Protein AF-A0A8W7PJA3-F1 (afdb_monomer)

Radius of gyration: 27.74 Å; Cα contacts (8 Å, |Δi|>4): 490; chains: 1; bounding box: 83×72×60 Å

pLDDT: mean 85.88, std 15.38, range [30.97, 97.94]

Foldseek 3Di:
DFLVDADDDDDPDVVVVQQCQCQQCQNKNDRPVVCVVDPDRPPDIDRPDRHDHHDDDVSSVVVVVVVVVCQVVFQVLLVVLLVVCCVLCVPFQKAWDDDQPPPRPRDSNPWTKIFHHVLLVDWPVRLQVLCVVLVFHKDFDDDDPCVPCCCCVVVVRDCVVPVVSVNCRRGMIIGDGGPVQDPVNSVSSSCSNVVSSVVSVVPPPDDDDDDDDDDDPDDFAPAEDDPVVQLVVQQVVLVVLCVVCVVVVVVLLVVLVVQADDHQWDWAWWQWAPRDIDTATFGDQFYPPCCVVDDAAADPDPRGTPSSVVCLLLVVRLSRNSVVSNVPQAGQEAQATDHPVLLVLDDPVLSNLLNNDGHHSFFPLCLVCVCVNHVLNPDPHSVVCCNPPSSVVSSVRRNCCSRHPDPVVSVVRVVSVVVSSVVD

Structure (mmCIF, N/CA/C/O backbone):
data_AF-A0A8W7PJA3-F1
#
_entry.id   AF-A0A8W7PJA3-F1
#
loop_
_atom_site.group_PDB
_atom_site.id
_atom_site.type_symbol
_atom_site.label_atom_id
_atom_site.label_alt_id
_atom_site.label_comp_id
_atom_site.label_asym_id
_atom_site.label_entity_id
_atom_site.label_seq_id
_atom_site.pdbx_PDB_ins_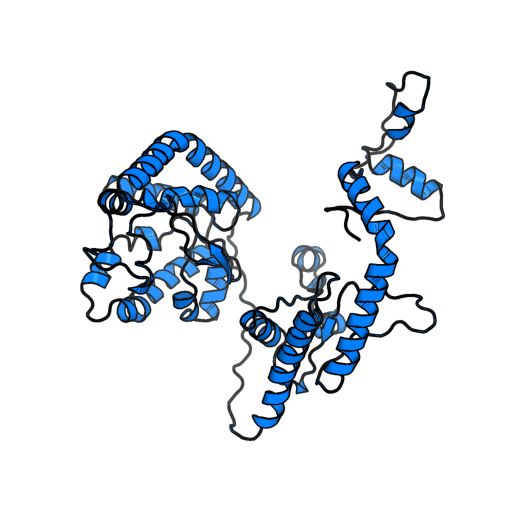code
_atom_site.Cartn_x
_atom_site.Cartn_y
_atom_site.Cartn_z
_atom_site.occupancy
_atom_site.B_iso_or_equiv
_atom_site.auth_seq_id
_atom_site.auth_comp_id
_atom_site.auth_asym_id
_atom_site.auth_atom_id
_atom_site.pdbx_PDB_model_num
ATOM 1 N N . MET A 1 1 ? 12.038 -17.265 -2.336 1.00 89.31 1 MET A N 1
ATOM 2 C CA . MET A 1 1 ? 13.278 -16.478 -2.156 1.00 89.31 1 MET A CA 1
ATOM 3 C C . MET A 1 1 ? 12.940 -15.014 -2.385 1.00 89.31 1 MET A C 1
ATOM 5 O O . MET A 1 1 ? 12.046 -14.753 -3.175 1.00 89.31 1 MET A O 1
ATOM 9 N N . THR A 1 2 ? 13.611 -14.086 -1.704 1.00 93.19 2 THR A N 1
ATOM 10 C CA . THR A 1 2 ? 13.501 -12.640 -1.962 1.00 93.19 2 THR A CA 1
ATOM 11 C C . THR A 1 2 ? 14.878 -11.985 -1.859 1.00 93.19 2 THR A C 1
ATOM 13 O O . THR A 1 2 ? 15.720 -12.448 -1.092 1.00 93.19 2 THR A O 1
ATOM 16 N N . THR A 1 3 ? 15.101 -10.920 -2.622 1.00 95.94 3 THR A N 1
ATOM 17 C CA . THR A 1 3 ? 16.294 -10.059 -2.573 1.00 95.94 3 THR A CA 1
ATOM 18 C C . THR A 1 3 ? 15.936 -8.625 -2.160 1.00 95.94 3 THR A C 1
ATOM 20 O O . THR A 1 3 ? 16.691 -7.698 -2.428 1.00 95.94 3 THR A O 1
ATOM 23 N N . GLY A 1 4 ? 14.764 -8.427 -1.538 1.00 94.12 4 GLY A N 1
ATOM 24 C CA . GLY A 1 4 ? 14.131 -7.112 -1.407 1.00 94.12 4 GLY A CA 1
ATOM 25 C C . GLY A 1 4 ? 13.410 -6.774 -2.707 1.00 94.12 4 GLY A C 1
ATOM 26 O O . GLY A 1 4 ? 12.209 -6.982 -2.803 1.00 94.12 4 GLY A O 1
ATOM 27 N N . GLU A 1 5 ? 14.181 -6.394 -3.723 1.00 93.94 5 GLU A N 1
ATOM 28 C CA . GLU A 1 5 ? 13.759 -6.263 -5.121 1.00 93.94 5 GLU A CA 1
ATOM 29 C C . GLU A 1 5 ? 14.768 -7.001 -6.011 1.00 93.94 5 GLU A C 1
ATOM 31 O O . GLU A 1 5 ? 15.960 -7.068 -5.687 1.00 93.94 5 GLU A O 1
ATOM 36 N N . GLY A 1 6 ? 14.326 -7.592 -7.122 1.00 93.94 6 GLY A N 1
ATOM 37 C CA . GLY A 1 6 ? 15.248 -8.228 -8.064 1.00 93.94 6 GLY A CA 1
ATOM 38 C C . GLY A 1 6 ? 14.649 -9.326 -8.933 1.00 93.94 6 GLY A C 1
ATOM 39 O O . GLY A 1 6 ? 13.507 -9.744 -8.777 1.00 93.94 6 GLY A O 1
ATOM 40 N N . GLY A 1 7 ? 15.472 -9.810 -9.859 1.00 93.69 7 GLY A N 1
ATOM 41 C CA . GLY A 1 7 ? 15.133 -10.876 -10.789 1.00 93.69 7 GLY A CA 1
ATOM 42 C C . GLY A 1 7 ? 16.379 -11.412 -11.483 1.00 93.69 7 GLY A C 1
ATOM 43 O O . GLY A 1 7 ? 17.477 -10.873 -11.330 1.00 93.69 7 GLY A O 1
ATOM 44 N N . MET A 1 8 ? 16.212 -12.492 -12.239 1.00 93.50 8 MET A N 1
ATOM 45 C CA . MET A 1 8 ? 17.296 -13.130 -12.977 1.00 93.50 8 MET A CA 1
ATOM 46 C C . MET A 1 8 ? 16.788 -13.597 -14.335 1.00 93.50 8 MET A C 1
ATOM 48 O O . MET A 1 8 ? 15.722 -14.200 -14.430 1.00 93.50 8 MET A O 1
ATOM 52 N N . VAL A 1 9 ? 17.583 -13.351 -15.374 1.00 94.62 9 VAL A N 1
ATOM 53 C CA . VAL A 1 9 ? 17.400 -13.972 -16.688 1.00 94.62 9 VAL A CA 1
ATOM 54 C C . VAL A 1 9 ? 18.313 -15.186 -16.758 1.00 94.62 9 VAL A C 1
ATOM 56 O O . VAL A 1 9 ? 19.510 -15.081 -16.487 1.00 94.62 9 VAL A O 1
ATOM 59 N N . VAL A 1 10 ? 17.748 -16.332 -17.128 1.00 94.75 10 VAL A N 1
ATOM 60 C CA . VAL A 1 10 ? 18.477 -17.590 -17.304 1.00 94.75 10 VAL A CA 1
ATOM 61 C C . VAL A 1 10 ? 18.290 -18.045 -18.742 1.00 94.75 10 VAL A C 1
ATOM 63 O O . VAL A 1 10 ? 17.175 -18.047 -19.254 1.00 94.75 10 VAL A O 1
ATOM 66 N N . SER A 1 11 ? 19.376 -18.413 -19.412 1.00 95.81 11 SER A N 1
ATOM 67 C CA . SER A 1 11 ? 19.337 -18.914 -20.785 1.00 95.81 11 SER A CA 1
ATOM 68 C C . SER A 1 11 ? 20.492 -19.877 -21.017 1.00 95.81 11 SER A C 1
ATOM 70 O O . SER A 1 11 ? 21.588 -19.678 -20.493 1.00 95.81 11 SER A O 1
ATOM 72 N N . LYS A 1 12 ? 20.247 -20.913 -21.826 1.00 96.62 12 LYS A N 1
ATOM 73 C CA . LYS A 1 12 ? 21.301 -21.806 -22.330 1.00 96.62 12 LYS A CA 1
ATOM 74 C C . LYS A 1 12 ? 22.117 -21.149 -23.453 1.00 96.62 12 LYS A C 1
ATOM 76 O O . LYS A 1 12 ? 23.238 -21.574 -23.712 1.00 96.62 12 LYS A O 1
ATOM 81 N N . ASN A 1 13 ? 21.573 -20.121 -24.110 1.00 97.50 13 ASN A N 1
ATOM 82 C CA . ASN A 1 13 ? 22.248 -19.394 -25.182 1.00 97.50 13 ASN A CA 1
ATOM 83 C C . ASN A 1 13 ? 23.159 -18.305 -24.588 1.00 97.50 13 ASN A C 1
ATOM 85 O O . ASN A 1 13 ? 22.687 -17.339 -23.981 1.00 97.50 13 ASN A O 1
ATOM 89 N N . LYS A 1 14 ? 24.472 -18.464 -24.787 1.00 95.94 14 LYS A N 1
ATOM 90 C CA . LYS A 1 14 ? 25.495 -17.549 -24.268 1.00 95.94 14 LYS A CA 1
ATOM 91 C C . LYS A 1 14 ? 25.418 -16.153 -24.888 1.00 95.94 14 LYS A C 1
ATOM 93 O O . LYS A 1 14 ? 25.680 -15.188 -24.174 1.00 95.94 14 LYS A O 1
ATOM 98 N N . ASP A 1 15 ? 24.995 -16.030 -26.142 1.00 95.56 15 ASP A N 1
ATOM 99 C CA . ASP A 1 15 ? 24.883 -14.744 -26.840 1.00 95.56 15 ASP A CA 1
ATOM 100 C C . ASP A 1 15 ? 23.746 -13.901 -26.258 1.00 95.56 15 ASP A C 1
ATOM 102 O O . ASP A 1 15 ? 23.903 -12.698 -26.048 1.00 95.56 15 ASP A O 1
ATOM 106 N N . ILE A 1 16 ? 22.629 -14.542 -25.885 1.00 96.12 16 ILE A N 1
ATOM 107 C CA . ILE A 1 16 ? 21.536 -13.877 -25.157 1.00 96.12 16 ILE A CA 1
ATOM 108 C C . ILE A 1 16 ? 22.047 -13.354 -23.812 1.00 96.12 16 ILE A C 1
ATOM 110 O O . ILE A 1 16 ? 21.806 -12.198 -23.470 1.00 96.12 16 ILE A O 1
ATOM 114 N N . ILE A 1 17 ? 22.790 -14.171 -23.058 1.00 95.25 17 ILE A N 1
ATOM 115 C CA . ILE A 1 17 ? 23.350 -13.748 -21.768 1.00 95.25 17 ILE A CA 1
ATOM 116 C C . ILE A 1 17 ? 24.347 -12.598 -21.947 1.00 95.25 17 ILE A C 1
ATOM 118 O O . ILE A 1 17 ? 24.277 -11.619 -21.202 1.00 95.25 17 ILE A O 1
ATOM 122 N N . ALA A 1 18 ? 25.237 -12.674 -22.938 1.00 92.50 18 ALA A N 1
ATOM 123 C CA . ALA A 1 18 ? 26.176 -11.603 -23.258 1.00 92.50 18 ALA A CA 1
ATOM 124 C C . ALA A 1 18 ? 25.437 -10.300 -23.603 1.00 92.50 18 ALA A C 1
ATOM 126 O O . ALA A 1 18 ? 25.745 -9.242 -23.048 1.00 92.50 18 ALA A O 1
ATOM 127 N N . ARG A 1 19 ? 24.380 -10.382 -24.422 1.00 94.19 19 ARG A N 1
ATOM 128 C CA . ARG A 1 19 ? 23.528 -9.233 -24.745 1.00 94.19 19 ARG A CA 1
ATOM 129 C C . ARG A 1 19 ? 22.837 -8.666 -23.505 1.00 94.19 19 ARG A C 1
ATOM 131 O O . ARG A 1 19 ? 22.852 -7.452 -23.320 1.00 94.19 19 ARG A O 1
ATOM 138 N N . CYS A 1 20 ? 22.280 -9.503 -22.629 1.00 94.81 20 CYS A N 1
ATOM 139 C CA . CYS A 1 20 ? 21.668 -9.056 -21.373 1.00 94.81 20 CYS A CA 1
ATOM 140 C C . CYS A 1 20 ? 22.671 -8.336 -20.457 1.00 94.81 20 CYS A C 1
ATOM 142 O O . CYS A 1 20 ? 22.311 -7.336 -19.835 1.00 94.81 20 CYS A O 1
ATOM 144 N N . LYS A 1 21 ? 23.927 -8.802 -20.383 1.00 92.25 21 LYS A N 1
ATOM 145 C CA . LYS A 1 21 ? 24.983 -8.148 -19.590 1.00 92.25 21 LYS A CA 1
ATOM 146 C C . LYS A 1 21 ? 25.296 -6.736 -20.087 1.00 92.25 21 LYS A C 1
ATOM 148 O O . LYS A 1 21 ? 25.418 -5.837 -19.262 1.00 92.25 21 LYS A O 1
ATOM 153 N N . ILE A 1 22 ? 25.352 -6.540 -21.404 1.00 93.06 22 ILE A N 1
ATOM 154 C CA . ILE A 1 22 ? 25.531 -5.220 -22.030 1.00 93.06 22 ILE A CA 1
ATOM 155 C C . ILE A 1 22 ? 24.297 -4.341 -21.760 1.00 93.06 22 ILE A C 1
ATOM 157 O O . ILE A 1 22 ? 24.400 -3.228 -21.242 1.00 93.06 22 ILE A O 1
ATOM 161 N N . MET A 1 23 ? 23.098 -4.858 -22.048 1.00 95.69 23 MET A N 1
ATOM 162 C CA . MET A 1 23 ? 21.851 -4.090 -21.962 1.00 95.69 23 MET A CA 1
ATOM 163 C C . MET A 1 23 ? 21.447 -3.715 -20.533 1.00 95.69 23 MET A C 1
ATOM 165 O O . MET A 1 23 ? 20.749 -2.721 -20.368 1.00 95.69 23 MET A O 1
ATOM 169 N N . ARG A 1 24 ? 21.862 -4.448 -19.489 1.00 94.75 24 ARG A N 1
ATOM 170 C CA . ARG A 1 24 ? 21.503 -4.094 -18.097 1.00 94.75 24 ARG A CA 1
ATOM 171 C C . ARG A 1 24 ? 22.263 -2.885 -17.549 1.00 94.75 24 ARG A C 1
ATOM 173 O O . ARG A 1 24 ? 21.899 -2.405 -16.474 1.00 94.75 24 ARG A O 1
ATOM 180 N N . LEU A 1 25 ? 23.352 -2.468 -18.201 1.00 93.25 25 LEU A N 1
ATOM 181 C CA . LEU A 1 25 ? 24.241 -1.418 -17.704 1.00 93.25 25 LEU A CA 1
ATOM 182 C C . LEU A 1 25 ? 24.633 -0.441 -18.819 1.00 93.25 25 LEU A C 1
ATOM 184 O O . LEU A 1 25 ? 25.765 -0.416 -19.290 1.00 93.25 25 LEU A O 1
ATOM 188 N N . HIS A 1 26 ? 23.660 0.364 -19.239 1.00 94.50 26 HIS A N 1
ATOM 189 C CA . HIS A 1 26 ? 23.766 1.455 -20.210 1.00 94.50 26 HIS A CA 1
ATOM 190 C C . HIS A 1 26 ? 24.291 1.057 -21.597 1.00 94.50 26 HIS A C 1
ATOM 192 O O . HIS A 1 26 ? 24.560 1.929 -22.411 1.00 94.50 26 HIS A O 1
ATOM 198 N N . GLY A 1 27 ? 24.411 -0.240 -21.896 1.00 93.94 27 GLY A N 1
ATOM 199 C CA . GLY A 1 27 ? 24.919 -0.719 -23.180 1.00 93.94 27 GLY A CA 1
ATOM 200 C C . GLY A 1 27 ? 26.439 -0.672 -23.289 1.00 93.94 27 GLY A C 1
ATOM 201 O O . GLY A 1 27 ? 26.975 -0.671 -24.395 1.00 93.94 27 GLY A O 1
ATOM 202 N N . ILE A 1 28 ? 27.129 -0.624 -22.150 1.00 91.44 28 ILE A N 1
ATOM 203 C CA . ILE A 1 28 ? 28.586 -0.582 -22.082 1.00 91.44 28 ILE A CA 1
ATOM 204 C C . ILE A 1 28 ? 29.166 -1.930 -22.542 1.00 91.44 28 ILE A C 1
ATOM 206 O O . ILE A 1 28 ? 28.725 -2.988 -22.093 1.00 91.44 28 ILE A O 1
ATOM 210 N N . SER A 1 29 ? 30.159 -1.892 -23.436 1.00 82.31 29 SER A N 1
ATOM 211 C CA . SER A 1 29 ? 30.754 -3.069 -24.091 1.00 82.31 29 SER A CA 1
ATOM 212 C C . SER A 1 29 ? 31.529 -4.001 -23.153 1.00 82.31 29 SER A C 1
ATOM 214 O O . SER A 1 29 ? 31.738 -5.167 -23.480 1.00 82.31 29 SER A O 1
ATOM 216 N N . ARG A 1 30 ? 31.938 -3.509 -21.978 1.00 76.44 30 ARG A N 1
ATOM 217 C CA . ARG A 1 30 ? 32.680 -4.258 -20.952 1.00 76.44 30 ARG A CA 1
ATOM 218 C C . ARG A 1 30 ? 31.831 -4.474 -19.708 1.00 76.44 30 ARG A C 1
ATOM 220 O O . ARG A 1 30 ? 31.188 -3.536 -19.233 1.00 76.44 30 ARG A O 1
ATOM 227 N N . ASP A 1 31 ? 31.869 -5.684 -19.147 1.00 73.50 31 ASP A N 1
ATOM 228 C CA . ASP A 1 31 ? 31.205 -5.943 -17.871 1.00 73.50 31 ASP A CA 1
ATOM 229 C C . ASP A 1 31 ? 31.929 -5.166 -16.758 1.00 73.50 31 ASP A C 1
ATOM 231 O O . ASP A 1 31 ? 33.158 -5.069 -16.725 1.00 73.50 31 ASP A O 1
ATOM 235 N N . ALA A 1 32 ? 31.162 -4.571 -15.845 1.00 69.31 32 ALA A N 1
ATOM 236 C CA . ALA A 1 32 ? 31.723 -3.831 -14.721 1.00 69.31 32 ALA A CA 1
ATOM 237 C C . ALA A 1 32 ? 32.570 -4.729 -13.809 1.00 69.31 32 ALA A C 1
ATOM 239 O O . ALA A 1 32 ? 33.515 -4.238 -13.195 1.00 69.31 32 ALA A O 1
ATOM 240 N N . PHE A 1 33 ? 32.264 -6.029 -13.747 1.00 68.00 33 PHE A N 1
ATOM 241 C CA . PHE A 1 33 ? 33.019 -6.983 -12.944 1.00 68.00 33 PHE A CA 1
ATOM 242 C C . PHE A 1 33 ? 34.458 -7.147 -13.445 1.00 68.00 33 PHE A C 1
ATOM 244 O O . PHE A 1 33 ? 35.380 -7.208 -12.635 1.00 68.00 33 PHE A O 1
ATOM 251 N N . ASP A 1 34 ? 34.676 -7.108 -14.763 1.00 72.56 34 ASP A N 1
ATOM 252 C CA . ASP A 1 34 ? 36.000 -7.292 -15.373 1.00 72.56 34 ASP A CA 1
ATOM 253 C C . ASP A 1 34 ? 37.003 -6.209 -14.932 1.00 72.56 34 ASP A C 1
ATOM 255 O O . ASP A 1 34 ? 38.214 -6.441 -14.916 1.00 72.56 34 ASP A O 1
ATOM 259 N N . ARG A 1 35 ? 36.510 -5.040 -14.491 1.00 67.75 35 ARG A N 1
ATOM 260 C CA . ARG A 1 35 ? 37.334 -3.948 -13.942 1.00 67.75 35 ARG A CA 1
ATOM 261 C C . ARG A 1 35 ? 38.043 -4.323 -12.642 1.00 67.75 35 ARG A C 1
ATOM 263 O O . ARG A 1 35 ? 39.088 -3.752 -12.354 1.00 67.75 35 ARG A O 1
ATOM 270 N N . TYR A 1 36 ? 37.487 -5.259 -11.873 1.00 65.69 36 TYR A N 1
ATOM 271 C CA . TYR A 1 36 ? 38.050 -5.711 -10.599 1.00 65.69 36 TYR A CA 1
ATOM 272 C C . TYR A 1 36 ? 38.995 -6.911 -10.750 1.00 65.69 36 TYR A C 1
ATOM 274 O O . TYR A 1 36 ? 39.652 -7.290 -9.785 1.00 65.69 36 TYR A O 1
ATOM 282 N N . VAL A 1 37 ? 39.072 -7.506 -11.947 1.00 69.00 37 VAL A N 1
ATOM 283 C CA . VAL A 1 37 ? 39.874 -8.716 -12.216 1.00 69.00 37 VAL A CA 1
ATOM 284 C C . VAL A 1 37 ? 40.996 -8.469 -13.236 1.00 69.00 37 VAL A C 1
ATOM 286 O O . VAL A 1 37 ? 41.992 -9.191 -13.245 1.00 69.00 37 VAL A O 1
ATOM 289 N N . SER A 1 38 ? 40.864 -7.450 -14.092 1.00 68.19 38 SER A N 1
ATOM 290 C CA . SER A 1 38 ? 41.857 -7.094 -15.113 1.00 68.19 38 SER A CA 1
ATOM 291 C C . SER A 1 38 ? 43.068 -6.354 -14.531 1.00 68.19 38 SER A C 1
ATOM 293 O O . SER A 1 38 ? 42.923 -5.392 -13.781 1.00 68.19 38 SER A O 1
ATOM 295 N N . LYS A 1 39 ? 44.277 -6.746 -14.959 1.00 64.81 39 LYS A N 1
ATOM 296 C CA . LYS A 1 39 ? 45.546 -6.059 -14.633 1.00 64.81 39 LYS A CA 1
ATOM 297 C C . LYS A 1 39 ? 45.800 -4.802 -15.478 1.00 64.81 39 LYS A C 1
ATOM 299 O O . LYS A 1 39 ? 46.713 -4.039 -15.180 1.00 64.81 39 LYS A O 1
ATOM 304 N N . THR A 1 40 ? 45.026 -4.591 -16.542 1.00 59.84 40 THR A N 1
ATOM 305 C CA . THR A 1 40 ? 45.160 -3.444 -17.453 1.00 59.84 40 THR A CA 1
ATOM 306 C C . THR A 1 40 ? 44.147 -2.356 -17.071 1.00 59.84 40 THR A C 1
ATOM 308 O O . THR A 1 40 ? 42.983 -2.706 -16.847 1.00 59.84 40 THR A O 1
ATOM 311 N N . PRO A 1 41 ? 44.528 -1.059 -17.019 1.00 58.97 41 PRO A N 1
ATOM 312 C CA . PRO A 1 41 ? 43.629 0.029 -16.632 1.00 58.97 41 PRO A CA 1
ATOM 313 C C . PRO A 1 41 ? 42.336 0.041 -17.460 1.00 58.97 41 PRO A C 1
ATOM 315 O O . PRO A 1 41 ? 42.345 0.285 -18.665 1.00 58.97 41 PRO A O 1
ATOM 318 N N . ALA A 1 42 ? 41.207 -0.224 -16.804 1.00 64.56 42 ALA A N 1
ATOM 319 C CA . ALA A 1 42 ? 39.915 -0.470 -17.448 1.00 64.56 42 ALA A CA 1
ATOM 320 C C . ALA A 1 42 ? 39.047 0.796 -17.586 1.00 64.56 42 ALA A C 1
ATOM 322 O O . ALA A 1 42 ? 37.822 0.731 -17.466 1.00 64.56 42 ALA A O 1
ATOM 323 N N . TRP A 1 43 ? 39.674 1.959 -17.795 1.00 74.75 43 TRP A N 1
ATOM 324 C CA . TRP A 1 43 ? 38.953 3.231 -17.920 1.00 74.75 43 TRP A CA 1
ATOM 325 C C . TRP A 1 43 ? 38.227 3.355 -19.265 1.00 74.75 43 TRP A C 1
ATOM 327 O O . TRP A 1 43 ? 37.136 3.918 -19.314 1.00 74.75 43 TRP A O 1
ATOM 337 N N . TYR A 1 44 ? 38.798 2.801 -20.340 1.00 80.69 44 TYR A N 1
ATOM 338 C CA . TYR A 1 44 ? 38.200 2.854 -21.672 1.00 80.69 44 TYR A CA 1
ATOM 339 C C . TYR A 1 44 ? 37.071 1.829 -21.820 1.00 80.69 44 TYR A C 1
ATOM 341 O O . TYR A 1 44 ? 37.246 0.632 -21.543 1.00 80.69 44 TYR A O 1
ATOM 349 N N . TYR A 1 45 ? 35.923 2.313 -22.284 1.00 85.38 45 TYR A N 1
ATOM 350 C CA . TYR A 1 45 ? 34.759 1.525 -22.661 1.00 85.38 45 TYR A CA 1
ATOM 351 C C . TYR A 1 45 ? 33.983 2.240 -23.769 1.00 85.38 45 TYR A C 1
ATOM 353 O O . TYR A 1 45 ? 34.080 3.456 -23.920 1.00 85.38 45 TYR A O 1
ATOM 361 N N . GLU A 1 46 ? 33.167 1.484 -24.496 1.00 88.81 46 GLU A N 1
ATOM 362 C CA . GLU A 1 46 ? 32.270 2.014 -25.522 1.00 88.81 46 GLU A CA 1
ATOM 363 C C . GLU A 1 46 ? 30.821 1.720 -25.141 1.00 88.81 46 GLU A C 1
ATOM 365 O O . GLU A 1 46 ? 30.534 0.721 -24.477 1.00 88.81 46 GLU A O 1
ATOM 370 N N . VAL A 1 47 ? 29.899 2.578 -25.571 1.00 92.38 47 VAL A N 1
ATOM 371 C CA . VAL A 1 47 ? 28.460 2.308 -25.503 1.00 92.38 47 VAL A CA 1
ATOM 372 C C . VAL A 1 47 ? 28.034 1.768 -26.862 1.00 92.38 47 VAL A C 1
ATOM 374 O O . VAL A 1 47 ? 27.917 2.517 -27.825 1.00 92.38 47 VAL A O 1
ATOM 377 N N . VAL A 1 48 ? 27.829 0.454 -26.947 1.00 94.25 48 VAL A N 1
ATOM 378 C CA . VAL A 1 48 ? 27.559 -0.258 -28.213 1.00 94.25 48 VAL A CA 1
ATOM 379 C C . VAL A 1 48 ? 26.066 -0.472 -28.473 1.00 94.25 48 VAL A C 1
ATOM 381 O O . VAL A 1 48 ? 25.671 -1.042 -29.488 1.00 94.25 48 VAL A O 1
ATOM 384 N N . ALA A 1 49 ? 25.215 -0.060 -27.532 1.00 95.06 49 ALA A N 1
ATOM 385 C CA . ALA A 1 49 ? 23.764 -0.121 -27.643 1.00 95.06 49 ALA A CA 1
ATOM 386 C C . ALA A 1 49 ? 23.099 0.882 -26.685 1.00 95.06 49 ALA A C 1
ATOM 388 O O . ALA A 1 49 ? 23.692 1.217 -25.661 1.00 95.06 49 ALA A O 1
ATOM 389 N N . PRO A 1 50 ? 21.850 1.309 -26.937 1.00 95.81 50 PRO A N 1
ATOM 390 C CA . PRO A 1 50 ? 21.068 2.083 -25.974 1.00 95.81 50 PRO A CA 1
ATOM 391 C C . PRO A 1 50 ? 20.571 1.168 -24.840 1.00 95.81 50 PRO A C 1
ATOM 393 O O . PRO A 1 50 ? 19.428 0.713 -24.838 1.00 95.81 50 PRO A O 1
ATOM 396 N N . GLY A 1 51 ? 21.459 0.816 -23.909 1.00 94.38 51 GLY A N 1
ATOM 397 C CA . GLY A 1 51 ? 21.115 -0.044 -22.777 1.00 94.38 51 GLY A CA 1
ATOM 398 C C . GLY A 1 51 ? 20.410 0.693 -21.636 1.00 94.38 51 GLY A C 1
ATOM 399 O O . GLY A 1 51 ? 20.284 1.914 -21.614 1.00 94.38 51 GLY A O 1
ATOM 400 N N . PHE A 1 52 ? 19.987 -0.076 -20.642 1.00 96.00 52 PHE A N 1
ATOM 401 C CA . PHE A 1 52 ? 19.192 0.355 -19.496 1.00 96.00 52 PHE A CA 1
ATOM 402 C C . PHE A 1 52 ? 19.986 0.305 -18.185 1.00 96.00 52 PHE A C 1
ATOM 404 O O . PHE A 1 52 ? 21.165 -0.036 -18.169 1.00 96.00 52 PHE A O 1
ATOM 411 N N . LYS A 1 53 ? 19.332 0.600 -17.057 1.00 95.31 53 LYS A N 1
ATOM 412 C CA . LYS A 1 53 ? 19.924 0.530 -15.716 1.00 95.31 53 LYS A CA 1
ATOM 413 C C . LYS A 1 53 ? 19.202 -0.499 -14.843 1.00 95.31 53 LYS A C 1
ATOM 415 O O . LYS A 1 53 ? 18.320 -0.148 -14.071 1.00 95.31 53 LYS A O 1
ATOM 420 N N . TYR A 1 54 ? 19.590 -1.768 -14.976 1.00 94.94 54 TYR A N 1
ATOM 421 C CA . TYR A 1 54 ? 18.941 -2.926 -14.334 1.00 94.94 54 TYR A CA 1
ATOM 422 C C . TYR A 1 54 ? 19.914 -3.837 -13.566 1.00 94.94 54 TYR A C 1
ATOM 424 O O . TYR A 1 54 ? 19.589 -4.984 -13.262 1.00 94.94 54 TYR A O 1
ATOM 432 N N . ASN A 1 55 ? 21.141 -3.389 -13.291 1.00 92.62 55 ASN A N 1
ATOM 433 C CA . ASN A 1 55 ? 22.085 -4.201 -12.527 1.00 92.62 55 ASN A CA 1
ATOM 434 C C . ASN A 1 55 ? 21.616 -4.383 -11.071 1.00 92.62 55 ASN A C 1
ATOM 436 O O . ASN A 1 55 ? 21.159 -3.438 -10.431 1.00 92.62 55 ASN A O 1
ATOM 440 N N . MET A 1 56 ? 21.783 -5.596 -10.544 1.00 93.75 56 MET A N 1
ATOM 441 C CA . MET A 1 56 ? 21.509 -5.911 -9.143 1.00 93.75 56 MET A CA 1
ATOM 442 C C . MET A 1 56 ? 22.645 -5.372 -8.256 1.00 93.75 56 MET A C 1
ATOM 444 O O . MET A 1 56 ? 23.808 -5.576 -8.609 1.00 93.75 56 MET A O 1
ATOM 448 N N . PRO A 1 57 ? 22.350 -4.687 -7.137 1.00 93.31 57 PRO A N 1
ATOM 449 C CA . PRO A 1 57 ? 23.367 -4.306 -6.163 1.00 93.31 57 PRO A CA 1
ATOM 450 C C . PRO A 1 57 ? 23.794 -5.505 -5.304 1.00 93.31 57 PRO A C 1
ATOM 452 O O . PRO A 1 57 ? 22.987 -6.388 -5.004 1.00 93.31 57 PRO A O 1
ATOM 455 N N . ASP A 1 58 ? 25.041 -5.492 -4.831 1.00 93.31 58 ASP A N 1
ATOM 456 C CA . ASP A 1 58 ? 25.606 -6.570 -4.005 1.00 93.31 58 ASP A CA 1
ATOM 457 C C . ASP A 1 58 ? 24.835 -6.800 -2.701 1.00 93.31 58 ASP A C 1
ATOM 459 O O . ASP A 1 58 ? 24.749 -7.927 -2.225 1.00 93.31 58 ASP A O 1
ATOM 463 N N . THR A 1 59 ? 24.200 -5.768 -2.145 1.00 96.00 59 THR A N 1
ATOM 464 C CA . THR A 1 59 ? 23.341 -5.897 -0.958 1.00 96.00 59 THR A CA 1
ATOM 465 C C . THR A 1 59 ? 22.121 -6.789 -1.219 1.00 96.00 59 THR A C 1
ATOM 467 O O . THR A 1 59 ? 21.803 -7.658 -0.404 1.00 96.00 59 THR A O 1
ATOM 470 N N . ALA A 1 60 ? 21.473 -6.640 -2.378 1.00 96.19 60 ALA A N 1
ATOM 471 C CA . ALA A 1 60 ? 20.364 -7.496 -2.800 1.00 96.19 60 ALA A CA 1
ATOM 472 C C . ALA A 1 60 ? 20.853 -8.919 -3.121 1.00 96.19 60 ALA A C 1
ATOM 474 O O . ALA A 1 60 ? 20.223 -9.905 -2.723 1.00 96.19 60 ALA A O 1
ATOM 475 N N . ALA A 1 61 ? 22.016 -9.039 -3.773 1.00 95.25 61 ALA A N 1
ATOM 476 C CA . ALA A 1 61 ? 22.642 -10.330 -4.054 1.00 95.25 61 ALA A CA 1
ATOM 477 C C . ALA A 1 61 ? 23.010 -11.087 -2.763 1.00 95.25 61 ALA A C 1
ATOM 479 O O . ALA A 1 61 ? 22.747 -12.287 -2.660 1.00 95.25 61 ALA A O 1
ATOM 480 N N . ALA A 1 62 ? 23.531 -10.389 -1.748 1.00 96.12 62 ALA A N 1
ATOM 481 C CA . ALA A 1 62 ? 23.869 -10.947 -0.440 1.00 96.12 62 ALA A CA 1
ATOM 482 C C . ALA A 1 62 ? 22.639 -11.552 0.257 1.00 96.12 62 ALA A C 1
ATOM 484 O O . ALA A 1 62 ? 22.691 -12.675 0.761 1.00 96.12 62 ALA A O 1
ATOM 485 N N . MET A 1 63 ? 21.488 -10.872 0.220 1.00 96.50 63 MET A N 1
ATOM 486 C CA . MET A 1 63 ? 20.229 -11.463 0.691 1.00 96.50 63 MET A CA 1
ATOM 487 C C . MET A 1 63 ? 19.866 -12.724 -0.107 1.00 96.50 63 MET A C 1
ATOM 489 O O . MET A 1 63 ? 19.511 -13.754 0.478 1.00 96.50 63 MET A O 1
ATOM 493 N N . GLY A 1 64 ? 19.994 -12.656 -1.434 1.00 96.06 64 GLY A N 1
ATOM 494 C CA . GLY A 1 64 ? 19.683 -13.743 -2.358 1.00 96.06 64 GLY A CA 1
ATOM 495 C C . GLY A 1 64 ? 20.462 -15.022 -2.073 1.00 96.06 64 GLY A C 1
ATOM 496 O O . GLY A 1 64 ? 19.850 -16.078 -1.925 1.00 96.06 64 GLY A O 1
ATOM 497 N N . ILE A 1 65 ? 21.785 -14.946 -1.906 1.00 96.31 65 ILE A N 1
ATOM 498 C CA . ILE A 1 65 ? 22.620 -16.136 -1.658 1.00 96.31 65 ILE A CA 1
ATOM 499 C C . ILE A 1 65 ? 22.258 -16.845 -0.345 1.00 96.31 65 ILE A C 1
ATOM 501 O O . ILE A 1 65 ? 22.300 -18.074 -0.271 1.00 96.31 65 ILE A O 1
ATOM 505 N N . HIS A 1 66 ? 21.846 -16.107 0.691 1.00 95.50 66 HIS A N 1
ATOM 506 C CA . HIS A 1 66 ? 21.405 -16.698 1.957 1.00 95.50 66 HIS A CA 1
ATOM 507 C C . HIS A 1 66 ? 19.990 -17.276 1.877 1.00 95.50 66 HIS A C 1
ATOM 509 O O . HIS A 1 66 ? 19.684 -18.255 2.558 1.00 95.50 66 HIS A O 1
ATOM 515 N N . GLN A 1 67 ? 19.127 -16.690 1.050 1.00 94.88 67 GLN A N 1
ATOM 516 C CA . GLN A 1 67 ? 17.788 -17.209 0.782 1.00 94.88 67 GLN A CA 1
ATOM 517 C C . GLN A 1 67 ? 17.828 -18.455 -0.106 1.00 94.88 67 GLN A C 1
ATOM 519 O O . GLN A 1 67 ? 17.061 -19.387 0.126 1.00 94.88 67 GLN A O 1
ATOM 524 N N . LEU A 1 68 ? 18.746 -18.506 -1.075 1.00 95.31 68 LEU A N 1
ATOM 525 C CA . LEU A 1 68 ? 18.922 -19.637 -1.983 1.00 95.31 68 LEU A CA 1
ATOM 526 C C . LEU A 1 68 ? 19.274 -20.919 -1.219 1.00 95.31 68 LEU A C 1
ATOM 528 O O . LEU A 1 68 ? 18.692 -21.966 -1.479 1.00 95.31 68 LEU A O 1
ATOM 532 N N . LYS A 1 69 ? 20.115 -20.817 -0.181 1.00 96.25 69 LYS A N 1
ATOM 533 C CA . LYS A 1 69 ? 20.435 -21.934 0.731 1.00 96.25 69 LYS A CA 1
ATOM 534 C C . LYS A 1 69 ? 19.207 -22.527 1.440 1.00 96.25 69 LYS A C 1
ATOM 536 O O . LYS A 1 69 ? 19.257 -23.663 1.892 1.00 96.25 69 LYS A O 1
ATOM 541 N N . LYS A 1 70 ? 18.111 -21.769 1.557 1.00 95.00 70 LYS A N 1
ATOM 542 C CA . LYS A 1 70 ? 16.876 -22.162 2.261 1.00 95.00 70 LYS A CA 1
ATOM 543 C C . LYS A 1 70 ? 15.757 -22.588 1.307 1.00 95.00 70 LYS A C 1
ATOM 545 O O . LYS A 1 70 ? 14.662 -22.903 1.768 1.00 95.00 70 LYS A O 1
ATOM 550 N N . ILE A 1 71 ? 15.992 -22.570 -0.010 1.00 94.56 71 ILE A N 1
ATOM 551 C CA . ILE A 1 71 ? 14.923 -22.698 -1.009 1.00 94.56 71 ILE A CA 1
ATOM 552 C C . ILE A 1 71 ? 14.205 -24.049 -0.936 1.00 94.56 71 ILE A C 1
ATOM 554 O O . ILE A 1 71 ? 12.979 -24.069 -0.984 1.00 94.56 71 ILE A O 1
ATOM 558 N N . ALA A 1 72 ? 14.946 -25.141 -0.723 1.00 94.19 72 ALA A N 1
ATOM 559 C CA . ALA A 1 72 ? 14.382 -26.483 -0.590 1.00 94.19 72 ALA A CA 1
ATOM 560 C C . ALA A 1 72 ? 13.470 -26.590 0.643 1.00 94.19 72 ALA A C 1
ATOM 562 O O . ALA A 1 72 ? 12.316 -26.986 0.526 1.00 94.19 72 ALA A O 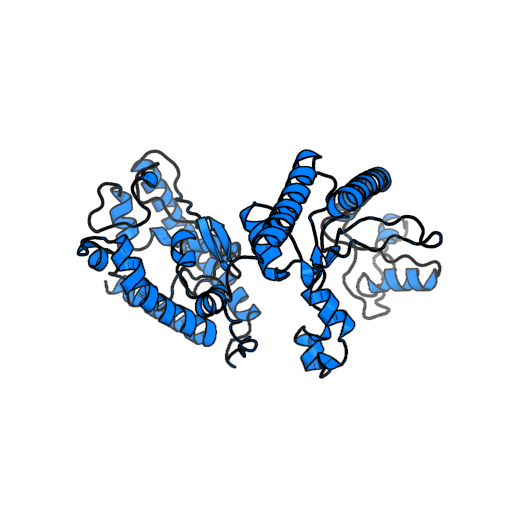1
ATOM 563 N N . ALA A 1 73 ? 13.939 -26.128 1.808 1.00 95.19 73 ALA A N 1
ATOM 564 C CA . ALA A 1 73 ? 13.141 -26.121 3.035 1.00 95.19 73 ALA A CA 1
ATOM 565 C C . ALA A 1 73 ? 11.885 -25.236 2.912 1.00 95.19 73 ALA A C 1
ATOM 567 O O . ALA A 1 73 ? 10.814 -25.578 3.414 1.00 95.19 73 ALA A O 1
ATOM 568 N N . PHE A 1 74 ? 11.991 -24.093 2.227 1.00 95.69 74 PHE A N 1
ATOM 569 C CA . PHE A 1 74 ? 10.843 -23.225 1.967 1.00 95.69 74 PHE A CA 1
ATOM 570 C C . PHE A 1 74 ? 9.821 -23.857 1.032 1.00 95.69 74 PHE A C 1
ATOM 572 O O . PHE A 1 74 ? 8.625 -23.716 1.288 1.00 95.69 74 PHE A O 1
ATOM 579 N N . GLN A 1 75 ? 10.271 -24.520 -0.032 1.00 95.19 75 GLN A N 1
ATOM 580 C CA . GLN A 1 75 ? 9.384 -25.228 -0.946 1.00 95.19 75 GLN A CA 1
ATOM 581 C C . GLN A 1 75 ? 8.677 -26.370 -0.201 1.00 95.19 75 GLN A C 1
ATOM 583 O O . GLN A 1 75 ? 7.449 -26.407 -0.219 1.00 95.19 75 GLN A O 1
ATOM 588 N N . GLN A 1 76 ? 9.412 -27.195 0.553 1.00 95.06 76 GLN A N 1
ATOM 589 C CA . GLN A 1 76 ? 8.842 -28.325 1.291 1.00 95.06 76 GLN A CA 1
ATOM 590 C C . GLN A 1 76 ? 7.782 -27.864 2.298 1.00 95.06 76 GLN A C 1
ATOM 592 O O . GLN A 1 76 ? 6.686 -28.418 2.358 1.00 95.06 76 GLN A O 1
ATOM 597 N N . LYS A 1 77 ? 8.066 -26.799 3.062 1.00 95.50 77 LYS A N 1
ATOM 598 C CA . LYS A 1 77 ? 7.084 -26.233 3.996 1.00 95.50 77 LYS A CA 1
ATOM 599 C C . LYS A 1 77 ? 5.821 -25.754 3.273 1.00 95.50 77 LYS A C 1
ATOM 601 O O . LYS A 1 77 ? 4.719 -26.006 3.748 1.00 95.50 77 LYS A O 1
ATOM 606 N N . ARG A 1 78 ? 5.962 -25.068 2.134 1.00 96.44 78 ARG A N 1
ATOM 607 C CA . ARG A 1 78 ? 4.811 -24.579 1.355 1.00 96.44 78 ARG A CA 1
ATOM 608 C C . ARG A 1 78 ? 3.988 -25.719 0.769 1.00 96.44 78 ARG A C 1
ATOM 610 O O . ARG A 1 78 ? 2.770 -25.616 0.756 1.00 96.44 78 ARG A O 1
ATOM 617 N N . GLU A 1 79 ? 4.635 -26.793 0.336 1.00 94.94 79 GLU A N 1
ATOM 618 C CA . GLU A 1 79 ? 3.972 -27.995 -0.165 1.00 94.94 79 GLU A CA 1
ATOM 619 C C . GLU A 1 79 ? 3.155 -28.701 0.924 1.00 94.94 79 GLU A C 1
ATOM 621 O O . GLU A 1 79 ? 1.991 -29.024 0.694 1.00 94.94 79 GLU A O 1
ATOM 626 N N . LEU A 1 80 ? 3.705 -28.846 2.135 1.00 95.62 80 LEU A N 1
ATOM 627 C CA . LEU A 1 80 ? 2.970 -29.384 3.287 1.00 95.62 80 LEU A CA 1
ATOM 628 C C . LEU A 1 80 ? 1.759 -28.515 3.650 1.00 95.62 80 LEU A C 1
ATOM 630 O O . LEU A 1 80 ? 0.660 -29.027 3.869 1.00 95.62 80 LEU A O 1
ATOM 634 N N . MET A 1 81 ? 1.941 -27.193 3.669 1.00 96.81 81 MET A N 1
ATOM 635 C CA . MET A 1 81 ? 0.847 -26.255 3.917 1.00 96.81 81 MET A CA 1
ATOM 636 C C . MET A 1 81 ? -0.227 -26.340 2.824 1.00 96.81 81 MET A C 1
ATOM 638 O O . MET A 1 81 ? -1.411 -26.403 3.146 1.00 96.81 81 MET A O 1
ATOM 642 N N . ALA A 1 82 ? 0.159 -26.380 1.548 1.00 96.19 82 ALA A N 1
ATOM 643 C CA . ALA A 1 82 ? -0.775 -26.517 0.434 1.00 96.19 82 ALA A CA 1
ATOM 644 C C . ALA A 1 82 ? -1.562 -27.833 0.513 1.00 96.19 82 ALA A C 1
ATOM 646 O O . ALA A 1 82 ? -2.781 -27.821 0.400 1.00 96.19 82 ALA A O 1
ATOM 647 N N . ALA A 1 83 ? -0.894 -28.951 0.814 1.00 95.31 83 ALA A N 1
ATOM 648 C CA . ALA A 1 83 ? -1.553 -30.241 1.005 1.00 95.31 83 ALA A CA 1
ATOM 649 C C . ALA A 1 83 ? -2.564 -30.226 2.163 1.00 95.31 83 ALA A C 1
ATOM 651 O O . ALA A 1 83 ? -3.625 -30.842 2.067 1.00 95.31 83 ALA A O 1
ATOM 652 N N . ARG A 1 84 ? -2.263 -29.499 3.246 1.00 96.50 84 ARG A N 1
ATOM 653 C CA . ARG A 1 84 ? -3.210 -29.303 4.347 1.00 96.50 84 ARG A CA 1
ATOM 654 C C . ARG A 1 84 ? -4.415 -28.475 3.914 1.00 96.50 84 ARG A C 1
ATOM 656 O O . ARG A 1 84 ? -5.531 -28.863 4.228 1.00 96.50 84 ARG A O 1
ATOM 663 N N . PHE A 1 85 ? -4.219 -27.374 3.191 1.00 96.50 85 PHE A N 1
ATOM 664 C CA . PHE A 1 85 ? -5.352 -26.619 2.656 1.00 96.50 85 PHE A CA 1
ATOM 665 C C . PHE A 1 85 ? -6.212 -27.470 1.723 1.00 96.50 85 PHE A C 1
ATOM 667 O O . PHE A 1 85 ? -7.430 -27.425 1.846 1.00 96.50 85 PHE A O 1
ATOM 674 N N . ASP A 1 86 ? -5.606 -28.279 0.854 1.00 94.94 86 ASP A N 1
ATOM 675 C CA . ASP A 1 86 ? -6.367 -29.120 -0.068 1.00 94.94 86 ASP A CA 1
ATOM 676 C C . ASP A 1 86 ? -7.270 -30.094 0.680 1.00 94.94 86 ASP A C 1
ATOM 678 O O . ASP A 1 86 ? -8.451 -30.200 0.370 1.00 94.94 86 ASP A O 1
ATOM 682 N N . ARG A 1 87 ? -6.736 -30.759 1.710 1.00 95.31 87 ARG A N 1
ATOM 683 C CA . ARG A 1 87 ? -7.511 -31.699 2.525 1.00 95.31 87 ARG A CA 1
ATOM 684 C C . ARG A 1 87 ? -8.640 -31.011 3.292 1.00 95.31 87 ARG A C 1
ATOM 686 O O . ARG A 1 87 ? -9.750 -31.521 3.328 1.00 95.31 87 ARG A O 1
ATOM 693 N N . GLU A 1 88 ? -8.354 -29.883 3.931 1.00 95.38 88 GLU A N 1
ATOM 694 C CA . GLU A 1 88 ? -9.284 -29.246 4.876 1.00 95.38 88 GLU A CA 1
ATOM 695 C C . GLU A 1 88 ? -10.337 -28.367 4.180 1.00 95.38 88 GLU A C 1
ATOM 697 O O . GLU A 1 88 ? -11.364 -28.039 4.774 1.00 95.38 88 GLU A O 1
ATOM 702 N N . LEU A 1 89 ? -10.091 -27.970 2.928 1.00 94.38 89 LEU A N 1
ATOM 703 C CA . LEU A 1 89 ? -11.008 -27.163 2.119 1.00 94.38 89 LEU A CA 1
ATOM 704 C C . LEU A 1 89 ? -11.727 -27.980 1.028 1.00 94.38 89 LEU A C 1
ATOM 706 O O . LEU A 1 89 ? -12.538 -27.403 0.307 1.00 94.38 89 LEU A O 1
ATOM 710 N N . ALA A 1 90 ? -11.453 -29.286 0.904 1.00 91.12 90 ALA A N 1
ATOM 711 C CA . ALA A 1 90 ? -11.990 -30.157 -0.151 1.00 91.12 90 ALA A CA 1
ATOM 712 C C . ALA A 1 90 ? -13.524 -30.166 -0.224 1.00 91.12 90 ALA A C 1
ATOM 714 O O . ALA A 1 90 ? -14.087 -30.128 -1.316 1.00 91.12 90 ALA A O 1
ATOM 715 N N . ASP A 1 91 ? -14.188 -30.175 0.933 1.00 89.25 91 ASP A N 1
ATOM 716 C CA . ASP A 1 91 ? -15.649 -30.293 1.031 1.00 89.25 91 ASP A CA 1
ATOM 717 C C . ASP A 1 91 ? -16.379 -28.946 0.918 1.00 89.25 91 ASP A C 1
ATOM 719 O O . ASP A 1 91 ? -17.603 -28.873 1.050 1.00 89.25 91 ASP A O 1
ATOM 723 N N . LEU A 1 92 ? -15.643 -27.850 0.724 1.00 90.94 92 LEU A N 1
ATOM 724 C CA . LEU A 1 92 ? -16.230 -26.527 0.560 1.00 90.94 92 LEU A CA 1
ATOM 725 C C . LEU A 1 92 ? -16.602 -26.284 -0.919 1.00 90.94 92 LEU A C 1
ATOM 727 O O . LEU A 1 92 ? -15.973 -26.847 -1.816 1.00 90.94 92 LEU A O 1
ATOM 731 N N . PRO A 1 93 ? -17.582 -25.407 -1.215 1.00 93.81 93 PRO A N 1
ATOM 732 C CA . PRO A 1 93 ? -17.932 -24.934 -2.556 1.00 93.81 93 PRO A CA 1
ATOM 733 C C . PRO A 1 93 ? -16.838 -24.019 -3.141 1.00 93.81 93 PRO A C 1
ATOM 735 O O . PRO A 1 93 ? -17.065 -22.863 -3.499 1.00 93.81 93 PRO A O 1
ATOM 738 N N . LEU A 1 94 ? -15.619 -24.545 -3.227 1.00 94.94 94 LEU A N 1
ATOM 739 C CA . LEU A 1 94 ? -14.426 -23.899 -3.747 1.00 94.94 94 LEU A CA 1
ATOM 740 C C . LEU A 1 94 ? -13.841 -24.751 -4.874 1.00 94.94 94 LEU A C 1
ATOM 742 O O . LEU A 1 94 ? -13.939 -25.977 -4.887 1.00 94.94 94 LEU A O 1
ATOM 746 N N . ILE A 1 95 ? -13.205 -24.095 -5.835 1.00 95.38 95 ILE A N 1
ATOM 747 C CA . ILE A 1 95 ? -12.264 -24.726 -6.754 1.00 95.38 95 ILE A CA 1
ATOM 748 C C . ILE A 1 95 ? -10.872 -24.476 -6.182 1.00 95.38 95 ILE A C 1
ATOM 750 O O . ILE A 1 95 ? -10.444 -23.325 -6.068 1.00 95.38 95 ILE A O 1
ATOM 754 N N . LEU A 1 96 ? -10.191 -25.554 -5.810 1.00 95.62 96 LEU A N 1
ATOM 755 C CA . LEU A 1 96 ? -8.837 -25.529 -5.263 1.00 95.62 96 LEU A CA 1
ATOM 756 C C . LEU A 1 96 ? -7.786 -25.341 -6.376 1.00 95.62 96 LEU A C 1
ATOM 758 O O . LEU A 1 96 ? -8.109 -25.538 -7.556 1.00 95.62 96 LEU A O 1
ATOM 762 N N . PRO A 1 97 ? -6.541 -24.946 -6.037 1.00 93.94 97 PRO A N 1
ATOM 763 C CA . PRO A 1 97 ? -5.468 -24.842 -7.017 1.00 93.94 97 PRO A CA 1
ATOM 764 C C . PRO A 1 97 ? -5.284 -26.142 -7.807 1.00 93.94 97 PRO A C 1
ATOM 766 O O . PRO A 1 97 ? -5.315 -27.239 -7.249 1.00 93.94 97 PRO A O 1
ATOM 769 N N . ALA A 1 98 ? -5.037 -26.022 -9.111 1.00 88.62 98 ALA A N 1
ATOM 770 C CA . ALA A 1 98 ? -4.695 -27.180 -9.927 1.00 88.62 98 ALA A CA 1
ATOM 771 C C . ALA A 1 98 ? -3.382 -27.809 -9.436 1.00 88.62 98 ALA A C 1
ATOM 773 O O . ALA A 1 98 ? -2.418 -27.105 -9.121 1.00 88.62 98 ALA A O 1
ATOM 774 N N . ARG A 1 99 ? -3.332 -29.143 -9.399 1.00 84.25 99 ARG A N 1
ATOM 775 C CA . ARG A 1 99 ? -2.105 -29.871 -9.078 1.00 84.25 99 ARG A CA 1
ATOM 776 C C . ARG A 1 99 ? -1.190 -29.946 -10.306 1.00 84.25 99 ARG A C 1
ATOM 778 O O . ARG A 1 99 ? -1.690 -30.069 -11.426 1.00 84.25 99 ARG A O 1
ATOM 785 N N . PRO A 1 100 ? 0.140 -29.862 -10.117 1.00 77.75 100 PRO A N 1
ATOM 786 C CA . PRO A 1 100 ? 1.076 -30.143 -11.197 1.00 77.75 100 PRO A CA 1
ATOM 787 C C . PRO A 1 100 ? 0.843 -31.577 -11.692 1.00 77.75 100 PRO A C 1
ATOM 789 O O . PRO A 1 100 ? 0.738 -32.492 -10.879 1.00 77.75 100 PRO A O 1
ATOM 792 N N . GLY A 1 101 ? 0.733 -31.771 -13.008 1.00 74.31 101 GLY A N 1
ATOM 793 C CA . GLY A 1 101 ? 0.728 -33.117 -13.588 1.00 74.31 101 GLY A CA 1
ATOM 794 C C . GLY A 1 101 ? 2.099 -33.786 -13.452 1.00 74.31 101 GLY A C 1
ATOM 795 O O . GLY A 1 101 ? 3.095 -33.106 -13.206 1.00 74.31 101 GLY A O 1
ATOM 796 N N . ASP A 1 102 ? 2.173 -35.097 -13.685 1.00 69.94 102 ASP A N 1
ATOM 797 C CA . ASP A 1 102 ? 3.390 -35.903 -13.467 1.00 69.94 102 ASP A CA 1
ATOM 798 C C . ASP A 1 102 ? 4.624 -35.399 -14.246 1.00 69.94 102 ASP A C 1
ATOM 800 O O . ASP A 1 102 ? 5.764 -35.587 -13.824 1.00 69.94 102 ASP A O 1
ATOM 804 N N . ALA A 1 103 ? 4.410 -34.695 -15.362 1.00 67.19 103 ALA A N 1
ATOM 805 C CA . ALA A 1 103 ? 5.465 -34.108 -16.191 1.00 67.19 103 ALA A CA 1
ATOM 806 C C . ALA A 1 103 ? 5.907 -32.686 -15.769 1.00 67.19 103 ALA A C 1
ATOM 808 O O . ALA A 1 103 ? 6.870 -32.157 -16.324 1.00 67.19 103 ALA A O 1
ATOM 809 N N . ALA A 1 104 ? 5.214 -32.034 -14.828 1.00 66.50 104 ALA A N 1
ATOM 810 C CA . ALA A 1 104 ? 5.358 -30.597 -14.551 1.00 66.50 104 ALA A CA 1
ATOM 811 C C . ALA A 1 104 ? 6.467 -30.244 -13.537 1.00 66.50 104 ALA A C 1
ATOM 813 O O . ALA A 1 104 ? 6.699 -29.066 -13.255 1.00 66.50 104 ALA A O 1
ATOM 814 N N . GLY A 1 105 ? 7.179 -31.244 -13.010 1.00 77.81 105 GLY A N 1
ATOM 815 C CA . GLY A 1 105 ? 8.196 -31.043 -11.980 1.00 77.81 105 GLY A CA 1
ATOM 816 C C . GLY A 1 105 ? 7.606 -30.557 -10.651 1.00 77.81 105 GLY A C 1
ATOM 817 O O . GLY A 1 105 ? 6.413 -30.685 -10.381 1.00 77.81 105 GLY A O 1
ATOM 818 N N . GLN A 1 106 ? 8.460 -30.012 -9.785 1.00 85.50 106 GLN A N 1
ATOM 819 C CA . GLN A 1 106 ? 8.057 -29.585 -8.448 1.00 85.50 106 GLN A CA 1
ATOM 820 C C . GLN A 1 106 ? 7.440 -28.177 -8.465 1.00 85.50 106 GLN A C 1
ATOM 822 O O . GLN A 1 106 ? 8.089 -27.201 -8.847 1.00 85.50 106 GLN A O 1
ATOM 827 N N . HIS A 1 107 ? 6.199 -28.051 -7.990 1.00 92.06 107 HIS A N 1
ATOM 828 C CA . HIS A 1 107 ? 5.539 -26.754 -7.8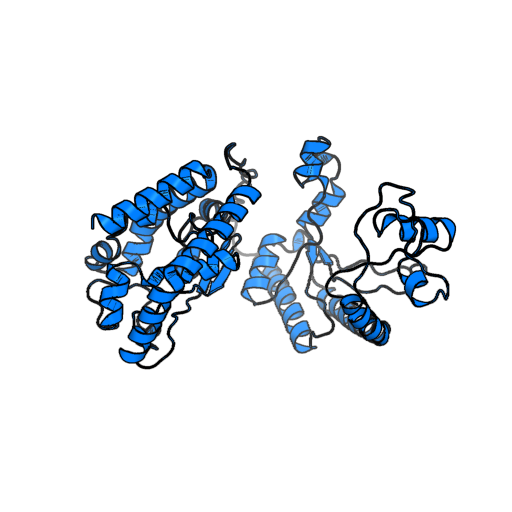53 1.00 92.06 107 HIS A CA 1
ATOM 829 C C . HIS A 1 107 ? 6.107 -25.960 -6.662 1.00 92.06 107 HIS A C 1
ATOM 831 O O . HIS A 1 107 ? 6.316 -26.488 -5.566 1.00 92.06 107 HIS A O 1
ATOM 837 N N . ALA A 1 108 ? 6.335 -24.659 -6.861 1.00 92.81 108 ALA A N 1
ATOM 838 C CA . ALA A 1 108 ? 6.945 -23.791 -5.849 1.00 92.81 108 ALA A CA 1
ATOM 839 C C . ALA A 1 108 ? 5.977 -23.361 -4.731 1.00 92.81 108 ALA A C 1
ATOM 841 O O . ALA A 1 108 ? 6.423 -22.872 -3.691 1.00 92.81 108 ALA A O 1
ATOM 842 N N . TRP A 1 109 ? 4.665 -23.495 -4.963 1.00 94.31 109 TRP A N 1
ATOM 843 C CA . TRP A 1 109 ? 3.601 -23.110 -4.027 1.00 94.31 109 TRP A CA 1
ATOM 844 C C . TRP A 1 109 ? 3.774 -21.673 -3.511 1.00 94.31 109 TRP A C 1
ATOM 846 O O . TRP A 1 109 ? 3.803 -21.389 -2.310 1.00 94.31 109 TRP A O 1
ATOM 856 N N . HIS A 1 110 ? 3.956 -20.741 -4.453 1.00 95.19 110 HIS A N 1
ATOM 857 C CA . HIS A 1 110 ? 4.126 -19.328 -4.127 1.00 95.19 110 HIS A CA 1
ATOM 858 C C . HIS A 1 110 ? 2.842 -18.721 -3.547 1.00 95.19 110 HIS A C 1
ATOM 860 O O . HIS A 1 110 ? 2.916 -18.015 -2.539 1.00 95.19 110 HIS A O 1
ATOM 866 N N . LEU A 1 111 ? 1.704 -19.039 -4.165 1.00 96.38 111 LEU A N 1
ATOM 867 C CA . LEU A 1 111 ? 0.363 -18.583 -3.810 1.00 96.38 111 LEU A CA 1
ATOM 868 C C . LEU A 1 111 ? -0.566 -19.789 -3.637 1.00 96.38 111 LEU A C 1
ATOM 870 O O . LEU A 1 111 ? -0.291 -20.865 -4.172 1.00 96.38 111 LEU A O 1
ATOM 874 N N . TYR A 1 112 ? -1.671 -19.578 -2.922 1.00 97.31 112 TYR A N 1
ATOM 875 C CA . TYR A 1 112 ? -2.765 -20.541 -2.805 1.00 97.31 112 TYR A CA 1
ATOM 876 C C . TYR A 1 112 ? -4.093 -19.907 -3.271 1.00 97.31 112 TYR A C 1
ATOM 878 O O . TYR A 1 112 ? -4.883 -19.449 -2.438 1.00 97.31 112 TYR A O 1
ATOM 886 N N . PRO A 1 113 ? -4.311 -19.779 -4.595 1.00 96.62 113 PRO A N 1
ATOM 887 C CA . PRO A 1 113 ? -5.541 -19.220 -5.147 1.00 96.62 113 PRO A CA 1
ATOM 888 C C . PRO A 1 113 ? -6.674 -20.252 -5.132 1.00 96.62 113 PRO A C 1
ATOM 890 O O . PRO A 1 113 ? -6.543 -21.348 -5.670 1.00 96.62 113 PRO A O 1
ATOM 893 N N . VAL A 1 114 ? -7.809 -19.888 -4.547 1.00 96.50 114 VAL A N 1
ATOM 894 C CA . VAL A 1 114 ? -9.067 -20.637 -4.625 1.00 96.50 114 VAL A CA 1
ATOM 895 C C . VAL A 1 114 ? -10.079 -19.830 -5.428 1.00 96.50 114 VAL A C 1
ATOM 897 O O . VAL A 1 114 ? -10.021 -18.603 -5.436 1.00 96.50 114 VAL A O 1
ATOM 900 N N . ARG A 1 115 ? -11.030 -20.489 -6.092 1.00 96.44 115 ARG A N 1
ATOM 901 C CA . ARG A 1 115 ? -12.171 -19.805 -6.723 1.00 96.44 115 ARG A CA 1
ATOM 902 C C . ARG A 1 115 ? -13.463 -20.194 -6.028 1.00 96.44 115 ARG A C 1
ATOM 904 O O . ARG A 1 115 ? -13.735 -21.380 -5.870 1.00 96.44 115 ARG A O 1
ATOM 911 N N . ILE A 1 116 ? -14.242 -19.207 -5.612 1.00 95.19 116 ILE A N 1
ATOM 912 C CA . ILE A 1 116 ? -15.528 -19.421 -4.953 1.00 95.19 116 ILE A CA 1
ATOM 913 C C . ILE A 1 116 ? -16.544 -19.866 -5.998 1.00 95.19 116 ILE A C 1
ATOM 915 O O . ILE A 1 116 ? -16.722 -19.199 -7.017 1.00 95.19 116 ILE A O 1
ATOM 919 N N . LYS A 1 117 ? -17.195 -21.007 -5.769 1.00 94.19 117 LYS A N 1
ATOM 920 C CA . LYS A 1 117 ? -18.247 -21.476 -6.668 1.00 94.19 117 LYS A CA 1
ATOM 921 C C . LYS A 1 117 ? -19.567 -20.747 -6.374 1.00 94.19 117 LYS A C 1
ATOM 923 O O . LYS A 1 117 ? -19.807 -20.401 -5.216 1.00 94.19 117 LYS A O 1
ATOM 928 N N . PRO A 1 118 ? -20.449 -20.541 -7.369 1.00 89.50 118 PRO A N 1
ATOM 929 C CA . PRO A 1 118 ? -21.720 -19.835 -7.174 1.00 89.50 118 PRO A CA 1
ATOM 930 C C . PRO A 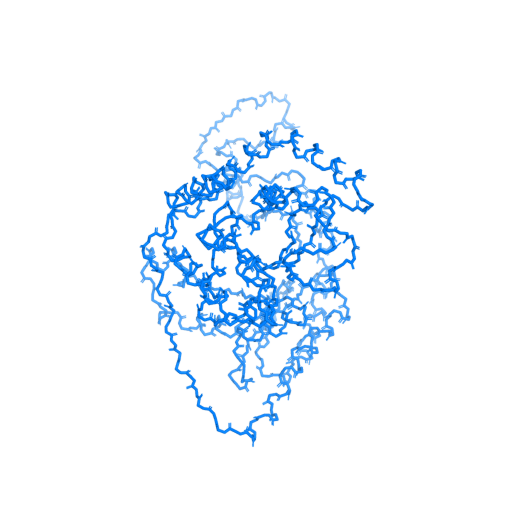1 118 ? -22.594 -20.416 -6.052 1.00 89.50 118 PRO A C 1
ATOM 932 O O . PRO A 1 118 ? -23.242 -19.676 -5.313 1.00 89.50 118 PRO A O 1
ATOM 935 N N . GLU A 1 119 ? -22.579 -21.739 -5.873 1.00 91.12 119 GLU A N 1
ATOM 936 C CA . GLU A 1 119 ? -23.316 -22.434 -4.817 1.00 91.12 119 GLU A CA 1
ATOM 937 C C . GLU A 1 119 ? -22.868 -22.070 -3.395 1.00 91.12 119 GLU A C 1
ATOM 939 O O . GLU A 1 119 ? -23.627 -22.307 -2.456 1.00 91.12 119 GLU A O 1
ATOM 944 N N . ALA A 1 120 ? -21.700 -21.436 -3.229 1.00 88.06 120 ALA A N 1
ATOM 945 C CA . ALA A 1 120 ? -21.283 -20.893 -1.945 1.00 88.06 120 ALA A CA 1
ATOM 946 C C . ALA A 1 120 ? -22.279 -19.848 -1.429 1.00 88.06 120 ALA A C 1
ATOM 948 O O . ALA A 1 120 ? -22.517 -19.797 -0.232 1.00 88.06 120 ALA A O 1
ATOM 949 N N . GLY A 1 121 ? -22.904 -19.048 -2.301 1.00 86.00 121 GLY A N 1
ATOM 950 C CA . GLY A 1 121 ? -23.843 -18.000 -1.880 1.00 86.00 121 GLY A CA 1
ATOM 951 C C . GLY A 1 121 ? -23.170 -16.766 -1.263 1.00 86.00 121 GLY A C 1
ATOM 952 O O . GLY A 1 121 ? -23.792 -16.062 -0.473 1.00 86.00 121 GLY A O 1
ATOM 953 N N . ILE A 1 122 ? -21.902 -16.512 -1.596 1.00 86.12 122 ILE A N 1
ATOM 954 C CA . ILE A 1 122 ? -21.166 -15.286 -1.256 1.00 86.12 122 ILE A CA 1
ATOM 955 C C . ILE A 1 122 ? -20.371 -14.826 -2.463 1.00 86.12 122 ILE A C 1
ATOM 957 O O . ILE A 1 122 ? -19.820 -15.650 -3.196 1.00 86.12 122 ILE A O 1
ATOM 961 N N . SER A 1 123 ? -20.303 -13.513 -2.659 1.00 90.12 123 SER A N 1
ATOM 962 C CA . SER A 1 123 ? -19.405 -12.954 -3.656 1.00 90.12 123 SER A CA 1
ATOM 963 C C . SER A 1 123 ? -17.948 -13.106 -3.206 1.00 90.12 123 SER A C 1
ATOM 965 O O . SER A 1 123 ? -17.634 -13.220 -2.018 1.00 90.12 123 SER A O 1
ATOM 967 N N . ARG A 1 124 ? -17.023 -13.086 -4.164 1.00 92.81 124 ARG A N 1
ATOM 968 C CA . ARG A 1 124 ? -15.587 -13.053 -3.872 1.00 92.81 124 ARG A CA 1
ATOM 969 C C . ARG A 1 124 ? -15.229 -11.885 -2.953 1.00 92.81 124 ARG A C 1
ATOM 971 O O . ARG A 1 124 ? -14.494 -12.073 -1.984 1.00 92.81 124 ARG A O 1
ATOM 978 N N . ASP A 1 125 ? -15.760 -10.702 -3.244 1.00 89.50 125 ASP A N 1
ATOM 979 C CA . ASP A 1 125 ? -15.451 -9.474 -2.510 1.00 89.50 125 ASP A CA 1
ATOM 980 C C . ASP A 1 125 ? -15.959 -9.550 -1.058 1.00 89.50 125 ASP A C 1
ATOM 982 O O . ASP A 1 125 ? -15.193 -9.286 -0.129 1.00 89.50 125 ASP A O 1
ATOM 986 N N . ASP A 1 126 ? -17.182 -10.045 -0.839 1.00 89.44 126 ASP A N 1
ATOM 987 C CA . ASP A 1 126 ? -17.734 -10.255 0.508 1.00 89.44 126 ASP A CA 1
ATOM 988 C C . ASP A 1 126 ? -16.929 -11.279 1.312 1.00 89.44 126 ASP A C 1
ATOM 990 O O . ASP A 1 126 ? -16.709 -11.109 2.513 1.00 89.44 126 ASP A O 1
ATOM 994 N N . PHE A 1 127 ? -16.462 -12.352 0.666 1.00 91.81 127 PHE A N 1
ATOM 995 C CA . PHE A 1 127 ? -15.601 -13.333 1.324 1.00 91.81 127 PHE A CA 1
ATOM 996 C C . PHE A 1 127 ? -14.300 -12.685 1.809 1.00 91.81 127 PHE A C 1
ATOM 998 O O . PHE A 1 127 ? -13.883 -12.913 2.946 1.00 91.81 127 PHE A O 1
ATOM 1005 N N . ILE A 1 128 ? -13.670 -11.842 0.984 1.00 91.69 128 ILE A N 1
ATOM 1006 C CA . ILE A 1 128 ? -12.457 -11.111 1.371 1.00 91.69 128 ILE A CA 1
ATOM 1007 C C . ILE A 1 128 ? -12.735 -10.181 2.557 1.00 91.69 128 ILE A C 1
ATOM 1009 O O . ILE A 1 128 ? -11.940 -10.165 3.500 1.00 91.69 128 ILE A O 1
ATOM 1013 N N . LEU A 1 129 ? -13.856 -9.453 2.549 1.00 88.19 129 LEU A N 1
ATOM 1014 C CA . LEU A 1 129 ? -14.244 -8.566 3.651 1.00 88.19 129 LEU A CA 1
ATOM 1015 C C . LEU A 1 129 ? -14.416 -9.338 4.967 1.00 88.19 129 LEU A C 1
ATOM 1017 O O . LEU A 1 129 ? -13.813 -8.969 5.975 1.00 88.19 129 LEU A O 1
ATOM 1021 N N . ARG A 1 130 ? -15.128 -10.471 4.955 1.00 89.50 130 ARG A N 1
ATOM 1022 C CA . ARG A 1 130 ? -15.315 -11.316 6.153 1.00 89.50 130 ARG A CA 1
ATOM 1023 C C . ARG A 1 130 ? -14.012 -11.918 6.672 1.00 89.50 130 ARG A C 1
ATOM 1025 O O . ARG A 1 130 ? -13.808 -12.049 7.881 1.00 89.50 130 ARG A O 1
ATOM 1032 N N . MET A 1 131 ? -13.103 -12.289 5.774 1.00 91.44 131 MET A N 1
ATOM 1033 C CA . MET A 1 131 ? -11.767 -12.740 6.163 1.00 91.44 131 MET A CA 1
ATOM 1034 C C . MET A 1 131 ? -10.974 -11.598 6.816 1.00 91.44 131 MET A C 1
ATOM 1036 O O . MET A 1 131 ? -10.335 -11.808 7.851 1.00 91.44 131 MET A O 1
ATOM 1040 N N . ALA A 1 132 ? -11.075 -10.378 6.280 1.00 89.25 132 ALA A N 1
ATOM 1041 C CA . ALA A 1 132 ? -10.423 -9.194 6.830 1.00 89.25 132 ALA A CA 1
ATOM 1042 C C . ALA A 1 132 ? -10.966 -8.801 8.216 1.00 89.25 132 ALA A C 1
ATOM 1044 O O . ALA A 1 132 ? -10.168 -8.495 9.103 1.00 89.25 132 ALA A O 1
ATOM 1045 N N . GLU A 1 133 ? -12.279 -8.897 8.455 1.00 88.19 133 GLU A N 1
ATOM 1046 C CA . GLU A 1 133 ? -12.899 -8.706 9.782 1.00 88.19 133 GLU A CA 1
ATOM 1047 C C . GLU A 1 133 ? -12.322 -9.663 10.833 1.00 88.19 133 GLU A C 1
ATOM 1049 O O . GLU A 1 133 ? -12.131 -9.310 11.997 1.00 88.19 133 GLU A O 1
ATOM 1054 N N . LYS A 1 134 ? -11.963 -10.876 10.405 1.00 90.31 134 LYS A N 1
ATOM 1055 C CA . LYS A 1 134 ? -11.289 -11.881 11.235 1.00 90.31 134 LYS A CA 1
ATOM 1056 C C . LYS A 1 134 ? -9.777 -11.677 11.304 1.00 90.31 134 LYS A C 1
ATOM 1058 O O . LYS A 1 134 ? -9.082 -12.544 11.834 1.00 90.31 134 LYS A O 1
ATOM 1063 N N . GLY A 1 135 ? -9.246 -10.570 10.785 1.00 90.94 135 GLY A N 1
ATOM 1064 C CA . GLY A 1 135 ? -7.820 -10.242 10.755 1.00 90.94 135 GLY A CA 1
ATOM 1065 C C . GLY A 1 135 ? -6.993 -11.118 9.812 1.00 90.94 135 GLY A C 1
ATOM 1066 O O . GLY A 1 135 ? -5.804 -11.314 10.064 1.00 90.94 135 GLY A O 1
ATOM 1067 N N . ILE A 1 136 ? -7.606 -11.685 8.768 1.00 95.12 136 ILE A N 1
ATOM 1068 C CA . ILE A 1 136 ? -6.945 -12.542 7.778 1.00 95.12 136 ILE A CA 1
ATOM 1069 C C . ILE A 1 136 ? -6.870 -11.800 6.443 1.00 95.12 136 ILE A C 1
ATOM 1071 O O . ILE A 1 136 ? -7.873 -11.610 5.758 1.00 95.12 136 ILE A O 1
ATOM 1075 N N . GLY A 1 137 ? -5.658 -11.406 6.054 1.00 92.62 137 GLY A N 1
ATOM 1076 C CA . GLY A 1 137 ? -5.416 -10.756 4.769 1.00 92.62 137 GLY A CA 1
ATOM 1077 C C . GLY A 1 137 ? -5.526 -11.742 3.608 1.00 92.62 137 GLY A C 1
ATOM 1078 O O . GLY A 1 137 ? -4.731 -12.678 3.516 1.00 92.62 137 GLY A O 1
ATOM 1079 N N . CYS A 1 138 ? -6.481 -11.498 2.715 1.00 95.50 138 CYS A N 1
ATOM 1080 C CA . CYS A 1 138 ? -6.598 -12.174 1.425 1.00 95.50 138 CYS A CA 1
ATOM 1081 C C . CYS A 1 138 ? -6.204 -11.220 0.289 1.00 95.50 138 CYS A C 1
ATOM 1083 O O . CYS A 1 138 ? -6.131 -10.006 0.473 1.00 95.50 138 CYS A O 1
ATOM 1085 N N . SER A 1 139 ? -5.938 -11.770 -0.891 1.00 93.75 139 SER A N 1
ATOM 1086 C CA . SER A 1 139 ? -5.614 -10.990 -2.091 1.00 93.75 139 SER A CA 1
ATOM 1087 C C . SER A 1 139 ? -6.263 -11.609 -3.333 1.00 93.75 139 SER A C 1
ATOM 1089 O O . SER A 1 139 ? -6.972 -12.606 -3.220 1.00 93.75 139 SER A O 1
ATOM 1091 N N . VAL A 1 140 ? -6.036 -11.030 -4.510 1.00 96.00 140 VAL A N 1
ATOM 1092 C CA . VAL A 1 140 ? -6.588 -11.471 -5.799 1.00 96.00 140 VAL A CA 1
ATOM 1093 C C . VAL A 1 140 ? -5.472 -11.435 -6.839 1.00 96.00 140 VAL A C 1
ATOM 1095 O O . VAL A 1 140 ? -4.828 -10.397 -6.998 1.00 96.00 140 VAL A O 1
ATOM 1098 N N . HIS A 1 141 ? -5.248 -12.536 -7.558 1.00 95.94 141 HIS A N 1
ATOM 1099 C CA . HIS A 1 141 ? -4.125 -12.695 -8.481 1.00 95.94 141 HIS A CA 1
ATOM 1100 C C . HIS A 1 141 ? -4.603 -13.251 -9.836 1.00 95.94 141 HIS A C 1
ATOM 1102 O O . HIS A 1 141 ? -4.384 -14.406 -10.175 1.00 95.94 141 HIS A O 1
ATOM 1108 N N . PHE A 1 142 ? -5.178 -12.422 -10.708 1.00 93.88 142 PHE A N 1
ATOM 1109 C CA . PHE A 1 142 ? -5.064 -10.959 -10.752 1.00 93.88 142 PHE A CA 1
ATOM 1110 C C . PHE A 1 142 ? -6.294 -10.321 -11.395 1.00 93.88 142 PHE A C 1
ATOM 1112 O O . PHE A 1 142 ? -7.084 -10.989 -12.056 1.00 93.88 142 PHE A O 1
ATOM 1119 N N . ILE A 1 143 ? -6.408 -8.994 -11.277 1.00 94.81 143 ILE A N 1
ATOM 1120 C CA . ILE A 1 143 ? -7.286 -8.223 -12.165 1.00 94.81 143 ILE A CA 1
ATOM 1121 C C . ILE A 1 143 ? -6.778 -8.411 -13.609 1.00 94.81 143 ILE A C 1
ATOM 1123 O O . ILE A 1 143 ? -5.620 -8.067 -13.872 1.00 94.81 143 ILE A O 1
ATOM 1127 N N . PRO A 1 144 ? -7.605 -8.911 -14.544 1.00 96.56 144 PRO A N 1
ATOM 1128 C CA . PRO A 1 144 ? -7.184 -9.164 -15.914 1.00 96.56 144 PRO A CA 1
ATOM 1129 C C . PRO A 1 144 ? -6.692 -7.898 -16.621 1.00 96.56 144 PRO A C 1
ATOM 1131 O O . PRO A 1 144 ? -7.249 -6.813 -16.434 1.00 96.56 144 PRO A O 1
ATOM 1134 N N . LEU A 1 145 ? -5.665 -8.035 -17.467 1.00 95.88 145 LEU A N 1
ATOM 1135 C CA . LEU A 1 145 ? -5.040 -6.897 -18.154 1.00 95.88 145 LEU A CA 1
ATOM 1136 C C . LEU A 1 145 ? -6.043 -6.113 -19.006 1.00 95.88 145 LEU A C 1
ATOM 1138 O O . LEU A 1 145 ? -6.015 -4.890 -19.003 1.00 95.88 145 LEU A O 1
ATOM 1142 N N . HIS A 1 146 ? -6.986 -6.784 -19.666 1.00 95.25 146 HIS A N 1
ATOM 1143 C CA . HIS A 1 146 ? -8.008 -6.119 -20.479 1.00 95.25 146 HIS A CA 1
ATOM 1144 C C . HIS A 1 146 ? -9.007 -5.283 -19.663 1.00 95.25 146 HIS A C 1
ATOM 1146 O O . HIS A 1 146 ? -9.720 -4.469 -20.237 1.00 95.25 146 HIS A O 1
ATOM 1152 N N . ARG A 1 147 ? -9.059 -5.424 -18.329 1.00 92.94 147 ARG A N 1
ATOM 1153 C CA . ARG A 1 147 ? -9.833 -4.522 -17.451 1.00 92.94 147 ARG A CA 1
ATOM 1154 C C . ARG A 1 147 ? -9.036 -3.287 -17.027 1.00 92.94 147 ARG A C 1
ATOM 1156 O O . ARG A 1 147 ? -9.627 -2.299 -16.588 1.00 92.94 147 ARG A O 1
ATOM 1163 N N . GLN A 1 148 ? -7.711 -3.343 -17.117 1.00 94.00 148 GLN A N 1
ATOM 1164 C CA . GLN A 1 148 ? -6.816 -2.292 -16.652 1.00 94.00 148 GLN A CA 1
ATOM 1165 C C . GLN A 1 148 ? -6.728 -1.161 -17.694 1.00 94.00 148 GLN A C 1
ATOM 1167 O O . GLN A 1 148 ? -6.450 -1.448 -18.860 1.00 94.00 148 GLN A O 1
ATOM 1172 N N . PRO A 1 149 ? -6.899 0.122 -17.310 1.00 93.88 149 PRO A N 1
ATOM 1173 C CA . PRO A 1 149 ? -7.069 1.222 -18.268 1.00 93.88 149 PRO A CA 1
ATOM 1174 C C . PRO A 1 149 ? -5.981 1.329 -19.342 1.00 93.88 149 PRO A C 1
ATOM 1176 O O . PRO A 1 149 ? -6.296 1.521 -20.508 1.00 93.88 149 PRO A O 1
ATOM 1179 N N . VAL A 1 150 ? -4.705 1.140 -18.985 1.00 95.19 150 VAL A N 1
ATOM 1180 C CA . VAL A 1 150 ? -3.598 1.289 -19.948 1.00 95.19 150 VAL A CA 1
ATOM 1181 C C . VAL A 1 150 ? -3.660 0.272 -21.094 1.00 95.19 150 VAL A C 1
ATOM 1183 O O . VAL A 1 150 ? -3.315 0.615 -22.220 1.00 95.19 150 VAL A O 1
ATOM 1186 N N . TRP A 1 151 ? -4.137 -0.951 -20.841 1.00 95.94 151 TRP A N 1
ATOM 1187 C CA . TRP A 1 151 ? -4.301 -1.955 -21.895 1.00 95.94 151 TRP A CA 1
ATOM 1188 C C . TRP A 1 151 ? -5.682 -1.875 -22.536 1.00 95.94 151 TRP A C 1
ATOM 1190 O O . TRP A 1 151 ? -5.787 -1.930 -23.756 1.00 95.94 151 TRP A O 1
ATOM 1200 N N . ARG A 1 152 ? -6.735 -1.709 -21.728 1.00 95.44 152 ARG A N 1
ATOM 1201 C CA . ARG A 1 152 ? -8.109 -1.582 -22.216 1.00 95.44 152 ARG A CA 1
ATOM 1202 C C . ARG A 1 152 ? -8.246 -0.437 -23.210 1.00 95.44 152 ARG A C 1
ATOM 1204 O O . ARG A 1 152 ? -8.712 -0.657 -24.315 1.00 95.44 152 ARG A O 1
ATOM 1211 N N . ASP A 1 153 ? -7.813 0.761 -22.830 1.00 94.94 153 ASP A N 1
ATOM 1212 C CA . ASP A 1 153 ? -8.001 1.963 -23.642 1.00 94.94 153 ASP A CA 1
ATOM 1213 C C . ASP A 1 153 ? -6.938 2.035 -24.748 1.00 94.94 153 ASP A C 1
ATOM 1215 O O . ASP A 1 153 ? -7.238 2.411 -25.878 1.00 94.94 153 ASP A O 1
ATOM 1219 N N . GLY A 1 154 ? -5.703 1.613 -24.440 1.00 95.88 154 GLY A N 1
ATOM 1220 C CA . GLY A 1 154 ? -4.586 1.621 -25.389 1.00 95.88 154 GLY A CA 1
ATOM 1221 C C . GLY A 1 154 ? -4.749 0.642 -26.553 1.00 95.88 154 GLY A C 1
ATOM 1222 O O . GLY A 1 154 ? -4.288 0.932 -27.653 1.00 95.88 154 GLY A O 1
ATOM 1223 N N . TYR A 1 155 ? -5.424 -0.488 -26.325 1.00 95.56 155 TYR A N 1
ATOM 1224 C CA . TYR A 1 155 ? -5.664 -1.518 -27.343 1.00 95.56 155 TYR A CA 1
ATOM 1225 C C . TYR A 1 155 ? -7.154 -1.747 -27.645 1.00 95.56 155 TYR A C 1
ATOM 1227 O O . TYR A 1 155 ? -7.470 -2.673 -28.384 1.00 95.56 155 TYR A O 1
ATOM 1235 N N . GLN A 1 156 ? -8.059 -0.927 -27.093 1.00 94.00 156 GLN A N 1
ATOM 1236 C CA . GLN A 1 156 ? -9.520 -1.030 -27.269 1.00 94.00 156 GLN A CA 1
ATOM 1237 C C . GLN A 1 156 ? -10.060 -2.437 -26.957 1.00 94.00 156 GLN A C 1
ATOM 1239 O O . GLN A 1 156 ? -10.772 -3.053 -27.747 1.00 94.00 156 GLN A O 1
ATOM 1244 N N . LEU A 1 157 ? -9.664 -2.980 -25.804 1.00 94.50 157 LEU A N 1
ATOM 1245 C CA . LEU A 1 157 ? -10.013 -4.343 -25.405 1.00 94.50 157 LEU A CA 1
ATOM 1246 C C . LEU A 1 157 ? -11.387 -4.392 -24.736 1.00 94.50 157 LEU A C 1
ATOM 1248 O O . LEU A 1 157 ? -11.642 -3.677 -23.768 1.00 94.50 157 LEU A O 1
ATOM 1252 N N . GLU A 1 158 ? -12.228 -5.316 -25.190 1.00 90.06 158 GLU A N 1
ATOM 1253 C CA . GLU A 1 158 ? -13.555 -5.566 -24.629 1.00 90.06 158 GLU A CA 1
ATOM 1254 C C . GLU A 1 158 ? -13.552 -6.748 -23.652 1.00 90.06 158 GLU A C 1
ATOM 1256 O O . GLU A 1 158 ? -12.846 -7.739 -23.847 1.00 90.06 158 GLU A O 1
ATOM 1261 N N . ARG A 1 159 ? -14.387 -6.684 -22.606 1.00 88.12 159 ARG A N 1
ATOM 1262 C CA . ARG A 1 159 ? -14.509 -7.775 -21.611 1.00 88.12 159 ARG A CA 1
ATOM 1263 C C . ARG A 1 159 ? -14.996 -9.080 -22.232 1.00 88.12 159 ARG A C 1
ATOM 1265 O O . ARG A 1 159 ? -14.495 -10.154 -21.916 1.00 88.12 159 ARG A O 1
ATOM 1272 N N . SER A 1 160 ? -15.939 -8.977 -23.166 1.00 92.38 160 SER A N 1
ATOM 1273 C CA . SER A 1 160 ? -16.504 -10.126 -23.878 1.00 92.38 160 SER A CA 1
ATOM 1274 C C . SER A 1 160 ? -15.465 -10.921 -24.673 1.00 92.38 160 SER A C 1
ATOM 1276 O O . SER A 1 160 ? -15.709 -12.088 -24.966 1.00 92.38 160 SER A O 1
ATOM 1278 N N . ALA A 1 161 ? -14.304 -10.333 -24.985 1.00 94.88 161 ALA A N 1
ATOM 1279 C CA . ALA A 1 161 ? -13.215 -11.025 -25.667 1.00 94.88 161 ALA A CA 1
ATOM 1280 C C . ALA A 1 161 ? -12.435 -11.986 -24.748 1.00 94.88 161 ALA A C 1
ATOM 1282 O O . ALA A 1 161 ? -11.768 -12.895 -25.241 1.00 94.88 161 ALA A O 1
ATOM 1283 N N . PHE A 1 162 ? -12.527 -11.828 -23.420 1.00 96.62 162 PHE A N 1
ATOM 1284 C CA . PHE A 1 162 ? -11.756 -12.611 -22.445 1.00 96.62 162 PHE A CA 1
ATOM 1285 C C . PHE A 1 162 ? -12.632 -13.203 -21.320 1.00 96.62 162 PHE A C 1
ATOM 1287 O O . PHE A 1 162 ? -12.302 -13.069 -20.135 1.00 96.62 162 PHE A O 1
ATOM 1294 N N . PRO A 1 163 ? -13.721 -13.920 -21.658 1.00 95.00 163 PRO A N 1
ATOM 1295 C CA . PRO A 1 163 ? -14.742 -14.327 -20.691 1.00 95.00 163 PRO A CA 1
ATOM 1296 C C . PRO A 1 163 ? -14.210 -15.297 -19.628 1.00 95.00 163 PRO A C 1
ATOM 1298 O O . PRO A 1 163 ? -14.631 -15.253 -18.477 1.00 95.00 163 PRO A O 1
ATOM 1301 N N . VAL A 1 164 ? -13.244 -16.150 -19.984 1.00 96.31 164 VAL A N 1
ATOM 1302 C CA . VAL A 1 164 ? -12.637 -17.113 -19.049 1.00 96.31 164 VAL A CA 1
ATOM 1303 C C . VAL A 1 164 ? -11.779 -16.406 -17.998 1.00 96.31 164 VAL A C 1
ATOM 1305 O O . VAL A 1 164 ? -11.826 -16.763 -16.822 1.00 96.31 164 VAL A O 1
ATOM 1308 N N . ALA A 1 165 ? -11.005 -15.399 -18.410 1.00 95.19 165 ALA A N 1
ATOM 1309 C CA . ALA A 1 165 ? -10.163 -14.633 -17.497 1.00 95.19 165 ALA A CA 1
ATOM 1310 C C . ALA A 1 165 ? -11.014 -13.775 -16.550 1.00 95.19 165 ALA A C 1
ATOM 1312 O O . ALA A 1 165 ? -10.712 -13.705 -15.361 1.00 95.19 165 ALA A O 1
ATOM 1313 N N . ASP A 1 166 ? -12.095 -13.176 -17.059 1.00 93.69 166 ASP A N 1
ATOM 1314 C CA . ASP A 1 166 ? -13.044 -12.422 -16.236 1.00 93.69 166 ASP A CA 1
ATOM 1315 C C . ASP A 1 166 ? -13.765 -13.316 -15.226 1.00 93.69 166 ASP A C 1
ATOM 1317 O O . ASP A 1 166 ? -13.762 -13.004 -14.037 1.00 93.69 166 ASP A O 1
ATOM 1321 N N . ALA A 1 167 ? -14.285 -14.466 -15.660 1.00 93.31 167 ALA A N 1
ATOM 1322 C CA . ALA A 1 167 ? -14.944 -15.410 -14.761 1.00 93.31 167 ALA A CA 1
ATOM 1323 C C . ALA A 1 167 ? -13.990 -15.947 -13.679 1.00 93.31 167 ALA A C 1
ATOM 1325 O O . ALA A 1 167 ? -14.384 -16.120 -12.526 1.00 93.31 167 ALA A O 1
ATOM 1326 N N . ALA A 1 168 ? -12.721 -16.197 -14.025 1.00 94.38 168 ALA A N 1
ATOM 1327 C CA . ALA A 1 168 ? -11.714 -16.584 -13.042 1.00 94.38 168 ALA A CA 1
ATOM 1328 C C . ALA A 1 168 ? -11.477 -15.461 -12.023 1.00 94.38 168 ALA A C 1
ATOM 1330 O O . ALA A 1 168 ? -11.561 -15.707 -10.822 1.00 94.38 168 ALA A O 1
ATOM 1331 N N . PHE A 1 169 ? -11.253 -14.233 -12.495 1.00 95.44 169 PHE A N 1
ATOM 1332 C CA . PHE A 1 169 ? -11.042 -13.068 -11.641 1.00 95.44 169 PHE A CA 1
ATOM 1333 C C . PHE A 1 169 ? -12.218 -12.798 -10.701 1.00 95.44 169 PHE A C 1
ATOM 1335 O O . PHE A 1 169 ? -11.989 -12.465 -9.544 1.00 95.44 169 PHE A O 1
ATOM 1342 N N . GLU A 1 170 ? -13.457 -12.932 -11.161 1.00 94.25 170 GLU A N 1
ATOM 1343 C CA . GLU A 1 170 ? -14.652 -12.638 -10.360 1.00 94.25 170 GLU A CA 1
ATOM 1344 C C . GLU A 1 170 ? -14.877 -13.644 -9.226 1.00 94.25 170 GLU A C 1
ATOM 1346 O O . GLU A 1 170 ? -15.512 -13.307 -8.231 1.00 94.25 170 GLU A O 1
ATOM 1351 N N . ALA A 1 171 ? -14.302 -14.843 -9.331 1.00 96.31 171 ALA A N 1
ATOM 1352 C CA . ALA A 1 171 ? -14.408 -15.888 -8.319 1.00 96.31 171 ALA A CA 1
ATOM 1353 C C . ALA A 1 171 ? -13.148 -16.043 -7.448 1.00 96.31 171 ALA A C 1
ATOM 1355 O O . ALA A 1 171 ? -13.211 -16.670 -6.391 1.00 96.31 171 ALA A O 1
ATOM 1356 N N . GLU A 1 172 ? -11.990 -15.533 -7.874 1.00 97.06 172 GLU A N 1
ATOM 1357 C CA . GLU A 1 172 ? -10.705 -15.869 -7.255 1.00 97.06 172 GLU A CA 1
ATOM 1358 C C . GLU A 1 172 ? -10.401 -15.103 -5.961 1.00 97.06 172 GLU A C 1
ATOM 1360 O O . GLU A 1 172 ? -10.425 -13.872 -5.926 1.00 97.06 172 GLU A O 1
ATOM 1365 N N . VAL A 1 173 ? -9.991 -15.841 -4.927 1.00 96.88 173 VAL A N 1
ATOM 1366 C CA . VAL A 1 173 ? -9.370 -15.343 -3.695 1.00 96.88 173 VAL A CA 1
ATOM 1367 C C . VAL A 1 173 ? -8.058 -16.078 -3.466 1.00 96.88 173 VAL A C 1
ATOM 1369 O O . VAL A 1 173 ? -7.994 -17.300 -3.508 1.00 96.88 173 VAL A O 1
ATOM 1372 N N . THR A 1 174 ? -6.996 -15.356 -3.142 1.00 97.94 174 THR A N 1
ATOM 1373 C CA . THR A 1 174 ? -5.733 -15.947 -2.700 1.00 97.94 174 THR A CA 1
ATOM 1374 C C . THR A 1 174 ? -5.646 -15.953 -1.184 1.00 97.94 174 THR A C 1
ATOM 1376 O O . THR A 1 174 ? -5.627 -14.893 -0.552 1.00 97.94 174 THR A O 1
ATOM 1379 N N . LEU A 1 175 ? -5.552 -17.156 -0.615 1.00 97.50 175 LEU A N 1
ATOM 1380 C CA . LEU A 1 175 ? -5.346 -17.361 0.815 1.00 97.50 175 LEU A CA 1
ATOM 1381 C C . LEU A 1 175 ? -3.870 -17.136 1.189 1.00 97.50 175 LEU A C 1
ATOM 1383 O O . LEU A 1 175 ? -2.974 -17.406 0.378 1.00 97.50 175 LEU A O 1
ATOM 1387 N N . PRO A 1 176 ? -3.582 -16.651 2.411 1.00 97.00 176 PRO A N 1
ATOM 1388 C CA . PRO A 1 176 ? -2.214 -16.411 2.847 1.00 97.00 176 PRO A CA 1
ATOM 1389 C C . PRO A 1 176 ? -1.410 -17.717 2.900 1.00 97.00 176 PRO A C 1
ATOM 1391 O O . PRO A 1 176 ? -1.793 -18.684 3.556 1.00 97.00 176 PRO A O 1
ATOM 1394 N N . LEU A 1 177 ? -0.256 -17.712 2.230 1.00 96.31 177 LEU A N 1
ATOM 1395 C CA . LEU A 1 177 ? 0.681 -18.832 2.194 1.00 96.31 177 LEU A CA 1
ATOM 1396 C C . LEU A 1 177 ? 2.124 -18.310 2.265 1.00 96.31 177 LEU A C 1
ATOM 1398 O O . LEU A 1 177 ? 2.706 -17.858 1.273 1.00 96.31 177 LEU A O 1
ATOM 1402 N N . TYR A 1 178 ? 2.737 -18.373 3.447 1.00 95.56 178 TYR A N 1
ATOM 1403 C CA . TYR A 1 178 ? 4.120 -17.941 3.661 1.00 95.56 178 TYR A CA 1
ATOM 1404 C C . TYR A 1 178 ? 4.834 -18.776 4.726 1.00 95.56 178 TYR A C 1
ATOM 1406 O O . TYR A 1 178 ? 4.234 -19.294 5.658 1.00 95.56 178 TYR A O 1
ATOM 1414 N N . THR A 1 179 ? 6.158 -18.888 4.623 1.00 93.81 179 THR A N 1
ATOM 1415 C CA . THR A 1 179 ? 6.953 -19.849 5.410 1.00 93.81 179 THR A CA 1
ATOM 1416 C C . THR A 1 179 ? 7.070 -19.523 6.899 1.00 93.81 179 THR A C 1
ATOM 1418 O O . THR A 1 179 ? 7.468 -20.389 7.672 1.00 93.81 179 THR A O 1
ATOM 1421 N N . ARG A 1 180 ? 6.723 -18.306 7.331 1.00 94.00 180 ARG A N 1
ATOM 1422 C CA . ARG A 1 180 ? 6.655 -17.936 8.758 1.00 94.00 180 ARG A CA 1
ATOM 1423 C C . ARG A 1 180 ? 5.323 -18.314 9.418 1.00 94.00 180 ARG A C 1
ATOM 1425 O O . ARG A 1 180 ? 5.248 -18.290 10.636 1.00 94.00 180 ARG A O 1
ATOM 1432 N N . MET A 1 181 ? 4.306 -18.656 8.631 1.00 94.06 181 MET A N 1
ATOM 1433 C CA . MET A 1 181 ? 2.992 -19.057 9.130 1.00 94.06 181 MET A CA 1
ATOM 1434 C C . MET A 1 181 ? 3.129 -20.298 10.023 1.00 94.06 181 MET A C 1
ATOM 1436 O O . MET A 1 181 ? 3.871 -21.230 9.673 1.00 94.06 181 MET A O 1
ATOM 1440 N N . SER A 1 182 ? 2.478 -20.267 11.185 1.00 95.00 182 SER A N 1
ATOM 1441 C CA . SER A 1 182 ? 2.376 -21.411 12.096 1.00 95.00 182 SER A CA 1
ATOM 1442 C C . SER A 1 182 ? 1.203 -22.320 11.716 1.00 95.00 182 SER A C 1
ATOM 1444 O O . SER A 1 182 ? 0.343 -21.952 10.910 1.00 95.00 182 SER A O 1
ATOM 1446 N N . ASP A 1 183 ? 1.140 -23.504 12.323 1.00 93.75 183 ASP A N 1
ATOM 1447 C CA . ASP A 1 183 ? -0.011 -24.392 12.155 1.00 93.75 183 ASP A CA 1
ATOM 1448 C C . ASP A 1 183 ? -1.297 -23.780 12.726 1.00 93.75 183 ASP A C 1
ATOM 1450 O O . ASP A 1 183 ? -2.371 -24.020 12.171 1.00 93.75 183 ASP A O 1
ATOM 1454 N N . ASP A 1 184 ? -1.198 -22.952 13.770 1.00 94.94 184 ASP A N 1
ATOM 1455 C CA . ASP A 1 184 ? -2.324 -22.215 14.356 1.00 94.94 184 ASP A CA 1
ATOM 1456 C C . ASP A 1 184 ? -2.821 -21.112 13.424 1.00 94.94 184 ASP A C 1
ATOM 1458 O O . ASP A 1 184 ? -4.028 -20.980 13.210 1.00 94.94 184 ASP A O 1
ATOM 1462 N N . ASP A 1 185 ? -1.901 -20.363 12.804 1.00 95.56 185 ASP A N 1
ATOM 1463 C CA . ASP A 1 185 ? -2.248 -19.382 11.776 1.00 95.56 185 ASP A CA 1
ATOM 1464 C C . ASP A 1 185 ? -3.011 -20.077 10.642 1.00 95.56 185 ASP A C 1
ATOM 1466 O O . ASP A 1 185 ? -4.049 -19.593 10.190 1.00 95.56 185 ASP A O 1
ATOM 1470 N N . GLN A 1 186 ? -2.521 -21.236 10.186 1.00 96.31 186 GLN A N 1
ATOM 1471 C CA . GLN A 1 186 ? -3.162 -21.973 9.100 1.00 96.31 186 GLN A CA 1
ATOM 1472 C C . GLN A 1 186 ? -4.534 -22.512 9.513 1.00 96.31 186 GLN A C 1
ATOM 1474 O O . GLN A 1 186 ? -5.497 -22.391 8.755 1.00 96.31 186 GLN A O 1
ATOM 1479 N N . THR A 1 187 ? -4.650 -23.027 10.737 1.00 95.69 187 THR A N 1
ATOM 1480 C CA . THR A 1 187 ? -5.925 -23.467 11.321 1.00 95.69 187 THR A CA 1
ATOM 1481 C C . THR A 1 187 ? -6.930 -22.322 11.373 1.00 95.69 187 THR A C 1
ATOM 1483 O O . THR A 1 187 ? -8.086 -22.501 10.996 1.00 95.69 187 THR A O 1
ATOM 1486 N N . ARG A 1 188 ? -6.496 -21.123 11.779 1.00 94.75 188 ARG A N 1
ATOM 1487 C CA . ARG A 1 188 ? -7.337 -19.921 11.817 1.00 94.75 188 ARG A CA 1
ATOM 1488 C C . ARG A 1 188 ? -7.872 -19.560 10.431 1.00 94.75 188 ARG A C 1
ATOM 1490 O O . ARG A 1 188 ? -9.053 -19.244 10.314 1.00 94.75 188 ARG A O 1
ATOM 1497 N N . VAL A 1 189 ? -7.039 -19.643 9.393 1.00 95.00 189 VAL A N 1
ATOM 1498 C CA . VAL A 1 189 ? -7.453 -19.381 8.002 1.00 95.00 189 VAL A CA 1
ATOM 1499 C C . VAL A 1 189 ? -8.478 -20.409 7.524 1.00 95.00 189 VAL A C 1
ATOM 1501 O O . VAL A 1 189 ? -9.527 -20.030 7.004 1.00 95.00 189 VAL A O 1
ATOM 1504 N N . ILE A 1 190 ? -8.219 -21.697 7.761 1.00 93.81 190 ILE A N 1
ATOM 1505 C CA . ILE A 1 190 ? -9.124 -22.798 7.395 1.00 93.81 190 ILE A CA 1
ATOM 1506 C C . ILE A 1 190 ? -10.472 -22.658 8.109 1.00 93.81 190 ILE A C 1
ATOM 1508 O O . ILE A 1 190 ? -11.528 -22.737 7.479 1.00 93.81 190 ILE A O 1
ATOM 1512 N N . ALA A 1 191 ? -10.452 -22.414 9.422 1.00 90.31 191 ALA A N 1
ATOM 1513 C CA . ALA A 1 191 ? -11.658 -22.273 10.229 1.00 90.31 191 ALA A CA 1
ATOM 1514 C C . ALA A 1 191 ? -12.489 -21.056 9.805 1.00 90.31 191 ALA A C 1
ATOM 1516 O O . ALA A 1 191 ? -13.718 -21.137 9.769 1.00 90.31 191 ALA A O 1
ATOM 1517 N N . ALA A 1 192 ? -11.837 -19.941 9.465 1.00 86.81 192 ALA A N 1
ATOM 1518 C CA . ALA A 1 192 ? -12.512 -18.746 8.981 1.00 86.81 192 ALA A CA 1
ATOM 1519 C C . ALA A 1 192 ? -13.240 -18.995 7.653 1.00 86.81 192 ALA A C 1
ATOM 1521 O O . ALA A 1 192 ? -14.427 -18.677 7.577 1.00 86.81 192 ALA A O 1
ATOM 1522 N N . GLY A 1 193 ? -12.573 -19.632 6.681 1.00 78.44 193 GLY A N 1
ATOM 1523 C CA . GLY A 1 193 ? -13.175 -19.982 5.391 1.00 78.44 193 GLY A CA 1
ATOM 1524 C C . GLY A 1 193 ? -14.285 -21.035 5.507 1.00 78.44 193 GLY A C 1
ATOM 1525 O O . GLY A 1 193 ? -15.333 -20.910 4.879 1.00 78.44 193 GLY A O 1
ATOM 1526 N N . SER A 1 194 ? -14.105 -22.032 6.379 1.00 74.12 194 SER A N 1
ATOM 1527 C CA . SER A 1 194 ? -15.068 -23.128 6.571 1.00 74.12 194 SER A CA 1
ATOM 1528 C C . SER A 1 194 ? -16.337 -22.701 7.312 1.00 74.12 194 SER A C 1
ATOM 1530 O O . SER A 1 194 ? -17.426 -23.164 6.981 1.00 74.12 194 SER A O 1
ATOM 1532 N N . ARG A 1 195 ? -16.229 -21.837 8.334 1.00 61.28 195 ARG A N 1
ATOM 1533 C CA . ARG A 1 195 ? -17.391 -21.367 9.117 1.00 61.28 195 ARG A CA 1
ATOM 1534 C C . ARG A 1 195 ? -18.294 -20.443 8.320 1.00 61.28 195 ARG A C 1
ATOM 1536 O O . ARG A 1 195 ? -19.510 -20.530 8.480 1.00 61.28 195 ARG A O 1
ATOM 1543 N N . ASP A 1 196 ? -17.705 -19.601 7.475 1.00 57.91 196 ASP A N 1
ATOM 1544 C CA . ASP A 1 196 ? -18.495 -18.792 6.555 1.00 57.91 196 ASP A CA 1
ATOM 1545 C C . ASP A 1 196 ? -19.185 -19.717 5.569 1.00 57.91 196 ASP A C 1
ATOM 1547 O O . ASP A 1 196 ? -20.401 -19.659 5.490 1.00 57.91 196 ASP A O 1
ATOM 1551 N N . SER A 1 197 ? -18.461 -20.682 4.994 1.00 53.38 197 SER A N 1
ATOM 1552 C CA . SER A 1 197 ? -19.022 -21.650 4.053 1.00 53.38 197 SER A CA 1
ATOM 1553 C C . SER A 1 197 ? -20.141 -22.556 4.607 1.00 53.38 197 SER A C 1
ATOM 1555 O O . SER A 1 197 ? -21.076 -22.873 3.879 1.00 53.38 197 SER A O 1
ATOM 1557 N N . ARG A 1 198 ? -20.087 -22.974 5.882 1.00 52.44 198 ARG A N 1
ATOM 1558 C CA . ARG A 1 198 ? -21.073 -23.896 6.492 1.00 52.44 198 ARG A CA 1
ATOM 1559 C C . ARG A 1 198 ? -22.304 -23.213 7.093 1.00 52.44 198 ARG A C 1
ATOM 1561 O O . ARG A 1 198 ? -23.359 -23.836 7.141 1.00 52.44 198 ARG A O 1
ATOM 1568 N N . ARG A 1 199 ? -22.230 -21.943 7.518 1.00 51.97 199 ARG A N 1
ATOM 1569 C CA . ARG A 1 199 ? -23.442 -21.183 7.912 1.00 51.97 199 ARG A CA 1
ATOM 1570 C C . ARG A 1 199 ? -24.391 -20.947 6.726 1.00 51.97 199 ARG A C 1
ATOM 1572 O O . ARG A 1 199 ? -25.561 -20.644 6.927 1.00 51.97 199 ARG A O 1
ATOM 1579 N N . MET A 1 200 ? -23.902 -21.137 5.503 1.00 49.22 200 MET A N 1
ATOM 1580 C CA . MET A 1 200 ? -24.600 -20.827 4.254 1.00 49.22 200 MET A CA 1
ATOM 1581 C C . MET A 1 200 ? -25.538 -21.926 3.766 1.00 49.22 200 MET A C 1
ATOM 1583 O O . MET A 1 200 ? -26.481 -21.630 3.038 1.00 49.22 200 MET A O 1
ATOM 1587 N N . SER A 1 201 ? -25.335 -23.177 4.184 1.00 44.22 201 SER A N 1
ATOM 1588 C CA . SER A 1 201 ? -26.265 -24.262 3.855 1.00 44.22 201 SER A CA 1
ATOM 1589 C C . SER A 1 201 ? -27.535 -24.224 4.712 1.00 44.22 201 SER A C 1
ATOM 1591 O O . SER A 1 201 ? -28.546 -24.779 4.305 1.00 44.22 201 SER A O 1
ATOM 1593 N N . GLN A 1 202 ? -27.507 -23.560 5.875 1.00 41.94 202 GLN A N 1
ATOM 1594 C CA . GLN A 1 202 ? -28.640 -23.503 6.812 1.00 41.94 202 GLN A CA 1
ATOM 1595 C C . GLN A 1 202 ? -29.549 -22.280 6.624 1.00 41.94 202 GLN A C 1
ATOM 1597 O O . GLN A 1 202 ? -30.690 -22.304 7.067 1.00 41.94 202 GLN A O 1
ATOM 1602 N N . GLN A 1 203 ? -29.082 -21.220 5.958 1.00 42.19 203 GLN A N 1
ATOM 1603 C CA . GLN A 1 203 ? -29.842 -19.970 5.819 1.00 42.19 203 GLN A CA 1
ATOM 1604 C C . GLN A 1 203 ? -30.706 -19.897 4.545 1.00 42.19 203 GLN A C 1
ATOM 1606 O O . GLN A 1 203 ? -31.369 -18.890 4.318 1.00 42.19 203 GLN A O 1
ATOM 1611 N N . ARG A 1 204 ? -30.731 -20.964 3.727 1.00 41.97 204 ARG A N 1
ATOM 1612 C CA . ARG A 1 204 ? -31.577 -21.063 2.520 1.00 41.97 204 ARG A CA 1
ATOM 1613 C C . ARG A 1 204 ? -33.048 -21.417 2.796 1.00 41.97 204 ARG A C 1
ATOM 1615 O O . ARG A 1 204 ? -33.858 -21.216 1.899 1.00 41.97 204 ARG A O 1
ATOM 1622 N N . ASP A 1 205 ? -33.405 -21.856 4.006 1.00 39.81 205 ASP A N 1
ATOM 1623 C CA . ASP A 1 205 ? -34.782 -22.274 4.342 1.00 39.81 205 ASP A CA 1
ATOM 1624 C C . ASP A 1 205 ? -35.662 -21.171 4.957 1.00 39.81 205 ASP A C 1
ATOM 1626 O O . ASP A 1 205 ? -36.829 -21.402 5.269 1.00 39.81 205 ASP A O 1
ATOM 1630 N N . SER A 1 206 ? -35.159 -19.943 5.109 1.00 35.34 206 SER A N 1
ATOM 1631 C CA . SER A 1 206 ? -35.945 -18.856 5.699 1.00 35.34 206 SER A CA 1
ATOM 1632 C C . SER A 1 206 ? -35.716 -17.521 4.992 1.00 35.34 206 SER A C 1
ATOM 1634 O O . SER A 1 206 ? -34.849 -16.743 5.386 1.00 35.34 206 SER A O 1
ATOM 1636 N N . GLY A 1 207 ? -36.544 -17.231 3.987 1.00 31.70 207 GLY A N 1
ATOM 1637 C CA . GLY A 1 207 ? -36.807 -15.857 3.555 1.00 31.70 207 GLY A CA 1
ATOM 1638 C C . GLY A 1 207 ? -36.540 -15.572 2.081 1.00 31.70 207 GLY A C 1
ATOM 1639 O O . GLY A 1 207 ? -35.409 -15.346 1.665 1.00 31.70 207 GLY A O 1
ATOM 1640 N N . LEU A 1 208 ? -37.629 -15.491 1.314 1.00 42.50 208 LEU A N 1
ATOM 1641 C CA . LEU A 1 208 ? -37.703 -14.763 0.049 1.00 42.50 208 LEU A CA 1
ATOM 1642 C C . LEU A 1 208 ? -37.300 -13.297 0.284 1.00 42.50 208 LEU A C 1
ATOM 1644 O O . LEU A 1 208 ? -37.975 -12.582 1.021 1.00 42.50 208 LEU A O 1
ATOM 1648 N N . GLY A 1 209 ? -36.220 -12.848 -0.352 1.00 31.61 209 GLY A N 1
ATOM 1649 C CA . GLY A 1 209 ? -35.762 -11.461 -0.318 1.00 31.61 209 GLY A CA 1
ATOM 1650 C C . GLY A 1 209 ? -35.071 -11.115 -1.630 1.00 31.61 209 GLY A C 1
ATOM 1651 O O . GLY A 1 209 ? -34.136 -11.789 -2.045 1.00 31.61 209 GLY A O 1
ATOM 1652 N N . GLN A 1 210 ? -35.607 -10.116 -2.315 1.00 32.62 210 GLN A N 1
ATOM 1653 C CA . GLN A 1 210 ? -35.293 -9.737 -3.688 1.00 32.62 210 GLN A CA 1
ATOM 1654 C C . GLN A 1 210 ? -33.830 -9.303 -3.867 1.00 32.62 210 GLN A C 1
ATOM 1656 O O . GLN A 1 210 ? -33.279 -8.568 -3.051 1.00 32.62 210 GLN A O 1
ATOM 1661 N N . SER A 1 211 ? -33.234 -9.726 -4.984 1.00 32.38 211 SER A N 1
ATOM 1662 C CA . SER A 1 211 ? -31.964 -9.211 -5.505 1.00 32.38 211 SER A CA 1
ATOM 1663 C C . SER A 1 211 ? -32.058 -7.694 -5.721 1.00 32.38 211 SER A C 1
ATOM 1665 O O . SER A 1 211 ? -32.929 -7.268 -6.485 1.00 32.38 211 SER A O 1
ATOM 1667 N N . PRO A 1 212 ? -31.158 -6.865 -5.162 1.00 34.28 212 PRO A N 1
ATOM 1668 C CA . PRO A 1 212 ? -30.973 -5.518 -5.671 1.00 34.28 212 PRO A CA 1
ATOM 1669 C C . PRO A 1 212 ? -30.268 -5.625 -7.024 1.00 34.28 212 PRO A C 1
ATOM 1671 O O . PRO A 1 212 ? -29.276 -6.341 -7.177 1.00 34.28 212 PRO A O 1
ATOM 1674 N N . ALA A 1 213 ? -30.812 -4.935 -8.020 1.00 30.97 213 ALA A N 1
ATOM 1675 C CA . ALA A 1 213 ? -30.203 -4.807 -9.329 1.00 30.97 213 ALA A CA 1
ATOM 1676 C C . ALA A 1 213 ? -28.779 -4.240 -9.197 1.00 30.97 213 ALA A C 1
ATOM 1678 O O . ALA A 1 213 ? -28.560 -3.212 -8.556 1.00 30.97 213 ALA A O 1
ATOM 1679 N N . LEU A 1 214 ? -27.825 -4.927 -9.822 1.00 37.75 214 LEU A N 1
ATOM 1680 C CA . LEU A 1 214 ? -26.449 -4.479 -9.999 1.00 37.75 214 LEU A CA 1
ATOM 1681 C C . LEU A 1 214 ? -26.453 -3.128 -10.726 1.00 37.75 214 LEU A C 1
ATOM 1683 O O . LEU A 1 214 ? -26.796 -3.056 -11.907 1.00 37.75 214 LEU A O 1
ATOM 1687 N N . LEU A 1 215 ? -26.071 -2.058 -10.029 1.00 32.59 215 LEU A N 1
ATOM 1688 C CA . LEU A 1 215 ? -25.742 -0.794 -10.679 1.00 32.59 215 LEU A CA 1
ATOM 1689 C C . LEU A 1 215 ? -24.369 -0.918 -11.376 1.00 32.59 215 LEU A C 1
ATOM 1691 O O . LEU A 1 215 ? -23.480 -1.611 -10.872 1.00 32.59 215 LEU A O 1
ATOM 1695 N N . PRO A 1 216 ? -24.179 -0.280 -12.545 1.00 37.00 216 PRO A N 1
ATOM 1696 C CA . PRO A 1 216 ? -22.934 -0.361 -13.300 1.00 37.00 216 PRO A CA 1
ATOM 1697 C C . PRO A 1 216 ? -21.775 0.344 -12.572 1.00 37.00 216 PRO A C 1
ATOM 1699 O O . PRO A 1 216 ? -22.010 1.179 -11.698 1.00 37.00 216 PRO A O 1
ATOM 1702 N N . PRO A 1 217 ? -20.508 0.060 -12.943 1.00 41.16 217 PRO A N 1
ATOM 1703 C CA . PRO A 1 217 ? -19.357 0.746 -12.371 1.00 41.16 217 PRO A CA 1
ATOM 1704 C C . PRO A 1 217 ? -19.463 2.245 -12.657 1.00 41.16 217 PRO A C 1
ATOM 1706 O O . PRO A 1 217 ? -19.470 2.659 -13.817 1.00 41.16 217 PRO A O 1
ATOM 1709 N N . CYS A 1 218 ? -19.535 3.046 -11.593 1.00 36.28 218 CYS A N 1
ATOM 1710 C CA . CYS A 1 218 ? -19.524 4.498 -11.663 1.00 36.28 218 CYS A CA 1
ATOM 1711 C C . CYS A 1 218 ? -18.394 4.982 -12.581 1.00 36.28 218 CYS A C 1
ATOM 1713 O O . CYS A 1 218 ? -17.205 4.779 -12.314 1.00 36.28 218 CYS A O 1
ATOM 1715 N N . CYS A 1 219 ? -18.785 5.637 -13.673 1.00 32.97 219 CYS A N 1
ATOM 1716 C CA . CYS A 1 219 ? -17.906 6.446 -14.496 1.00 32.97 219 CYS A CA 1
ATOM 1717 C C . CYS A 1 219 ? -17.123 7.412 -13.598 1.00 32.97 219 CYS A C 1
ATOM 1719 O O . CYS A 1 219 ? -17.709 8.164 -12.818 1.00 32.97 219 CYS A O 1
ATOM 1721 N N . ARG A 1 220 ? -15.791 7.428 -13.727 1.00 42.78 220 ARG A N 1
ATOM 1722 C CA . ARG A 1 220 ? -14.990 8.556 -13.235 1.00 42.78 220 ARG A CA 1
ATOM 1723 C C . ARG A 1 220 ? -15.498 9.831 -13.917 1.00 42.78 220 ARG A C 1
ATOM 1725 O O . ARG A 1 220 ? -15.607 9.822 -15.145 1.00 42.78 220 ARG A O 1
ATOM 1732 N N . PRO A 1 221 ? -15.736 10.932 -13.189 1.00 33.81 221 PRO A N 1
ATOM 1733 C CA . PRO A 1 221 ? -15.907 12.218 -13.835 1.00 33.81 221 PRO A CA 1
ATOM 1734 C C . PRO A 1 221 ? -14.597 12.597 -14.549 1.00 33.81 221 PRO A C 1
ATOM 1736 O O . PRO A 1 221 ? -13.505 12.342 -14.021 1.00 33.81 221 PRO A O 1
ATOM 1739 N N . PRO A 1 222 ? -14.668 13.208 -15.737 1.00 37.00 222 PRO A N 1
ATOM 1740 C CA . PRO A 1 222 ? -13.507 13.779 -16.399 1.00 37.00 222 PRO A CA 1
ATOM 1741 C C . PRO A 1 222 ? -13.100 15.050 -15.639 1.00 37.00 222 PRO A C 1
ATOM 1743 O O . PRO A 1 222 ? -13.862 16.011 -15.580 1.00 37.00 222 PRO A O 1
ATOM 1746 N N . GLY A 1 223 ? -11.916 15.062 -15.021 1.00 39.97 223 GLY A N 1
ATOM 1747 C CA . GLY A 1 223 ? -11.410 16.274 -14.359 1.00 39.97 223 GLY A CA 1
ATOM 1748 C C . GLY A 1 223 ? -10.259 16.098 -13.366 1.00 39.97 223 GLY A C 1
ATOM 1749 O O . GLY A 1 223 ? -9.596 17.082 -13.045 1.00 39.97 223 GLY A O 1
ATOM 1750 N N . ALA A 1 224 ? -9.979 14.879 -12.894 1.00 50.69 224 ALA A N 1
ATOM 1751 C CA . ALA A 1 224 ? -8.905 14.663 -11.925 1.00 50.69 224 ALA A CA 1
ATOM 1752 C C . ALA A 1 224 ? -7.529 14.963 -12.553 1.00 50.69 224 ALA A C 1
ATOM 1754 O O . ALA A 1 224 ? -7.083 14.272 -13.473 1.00 50.69 224 ALA A O 1
ATOM 1755 N N . GLY A 1 225 ? -6.853 16.002 -12.052 1.00 55.12 225 GLY A N 1
ATOM 1756 C CA . GLY A 1 225 ? -5.466 16.309 -12.410 1.00 55.12 225 GLY A CA 1
ATOM 1757 C C . GLY A 1 225 ? -4.540 15.110 -12.168 1.00 55.12 225 GLY A C 1
ATOM 1758 O O . GLY A 1 225 ? -4.875 14.192 -11.419 1.00 55.12 225 GLY A O 1
ATOM 1759 N N . SER A 1 226 ? -3.366 15.085 -12.809 1.00 72.38 226 SER A N 1
ATOM 1760 C CA . SER A 1 226 ? -2.509 13.895 -12.757 1.00 72.38 226 SER A CA 1
ATOM 1761 C C . SER A 1 226 ? -2.168 13.501 -11.300 1.00 72.38 226 SER A C 1
ATOM 1763 O O . SER A 1 226 ? -1.631 14.313 -10.537 1.00 72.38 226 SER A O 1
ATOM 1765 N N . PRO A 1 227 ? -2.456 12.252 -10.873 1.00 78.38 227 PRO A N 1
ATOM 1766 C CA . PRO A 1 227 ? -2.293 11.830 -9.477 1.00 78.38 227 PRO A CA 1
ATOM 1767 C C . PRO A 1 227 ? -0.828 11.865 -9.016 1.00 78.38 227 PRO A C 1
ATOM 1769 O O . PRO A 1 227 ? -0.550 11.991 -7.822 1.00 78.38 227 PRO A O 1
ATOM 1772 N N . LEU A 1 228 ? 0.110 11.785 -9.966 1.00 86.06 228 LEU A N 1
ATOM 1773 C CA . LEU A 1 228 ? 1.543 11.946 -9.732 1.00 86.06 228 LEU A CA 1
ATOM 1774 C C . LEU A 1 228 ? 1.910 13.395 -9.393 1.00 86.06 228 LEU A C 1
ATOM 1776 O O . LEU A 1 228 ? 2.654 13.611 -8.439 1.00 86.06 228 LEU A O 1
ATOM 1780 N N . LEU A 1 229 ? 1.363 14.382 -10.112 1.00 88.31 229 LEU A N 1
ATOM 1781 C CA . LEU A 1 229 ? 1.648 15.796 -9.856 1.00 88.31 229 LEU A CA 1
ATOM 1782 C C . LEU A 1 229 ? 1.114 16.232 -8.491 1.00 88.31 229 LEU A C 1
ATOM 1784 O O . LEU A 1 229 ? 1.839 16.879 -7.740 1.00 88.31 229 LEU A O 1
ATOM 1788 N N . LYS A 1 230 ? -0.108 15.812 -8.130 1.00 91.19 230 LYS A N 1
ATOM 1789 C CA . LYS A 1 230 ? -0.656 16.057 -6.784 1.00 91.19 230 LYS A CA 1
ATOM 1790 C C . LYS A 1 230 ? 0.241 15.458 -5.704 1.00 91.19 230 LYS A C 1
ATOM 1792 O O . LYS A 1 230 ? 0.554 16.126 -4.725 1.00 91.19 230 LYS A O 1
ATOM 1797 N N . ARG A 1 231 ? 0.715 14.220 -5.893 1.00 93.75 231 ARG A N 1
ATOM 1798 C CA . ARG A 1 231 ? 1.599 13.582 -4.910 1.00 93.75 231 ARG A CA 1
ATOM 1799 C C . ARG A 1 231 ? 2.952 14.287 -4.791 1.00 93.75 231 ARG A C 1
ATOM 1801 O O . ARG A 1 231 ? 3.465 14.405 -3.682 1.00 93.75 231 ARG A O 1
ATOM 1808 N N . LEU A 1 232 ? 3.527 14.738 -5.903 1.00 94.81 232 LEU A N 1
ATOM 1809 C CA . LEU A 1 232 ? 4.777 15.493 -5.891 1.00 94.81 232 LEU A CA 1
ATOM 1810 C C . LEU A 1 232 ? 4.606 16.833 -5.163 1.00 94.81 232 LEU A C 1
ATOM 1812 O O . LEU A 1 232 ? 5.430 17.172 -4.318 1.00 94.81 232 LEU A O 1
ATOM 1816 N N . PHE A 1 233 ? 3.512 17.547 -5.438 1.00 95.19 233 PHE A N 1
ATOM 1817 C CA . PHE A 1 233 ? 3.159 18.775 -4.731 1.00 95.19 233 PHE A CA 1
ATOM 1818 C C . PHE A 1 233 ? 3.029 18.543 -3.221 1.00 95.19 233 PHE A C 1
ATOM 1820 O O . PHE A 1 233 ? 3.683 19.241 -2.450 1.00 95.19 233 PHE A O 1
ATOM 1827 N N . ASP A 1 234 ? 2.270 17.522 -2.805 1.00 95.81 234 ASP A N 1
ATOM 1828 C CA . ASP A 1 234 ? 2.103 17.158 -1.393 1.00 95.81 234 ASP A CA 1
ATOM 1829 C C . ASP A 1 234 ? 3.451 16.932 -0.696 1.00 95.81 234 ASP A C 1
ATOM 1831 O O . ASP A 1 234 ? 3.676 17.443 0.397 1.00 95.81 234 ASP A O 1
ATOM 1835 N N . LEU A 1 235 ? 4.363 16.189 -1.331 1.00 96.44 235 LEU A N 1
ATOM 1836 C CA . LEU A 1 235 ? 5.678 15.884 -0.767 1.00 96.44 235 LEU A CA 1
ATOM 1837 C C . LEU A 1 235 ? 6.557 17.130 -0.632 1.00 96.44 235 LEU A C 1
ATOM 1839 O O . LEU A 1 235 ? 7.181 17.318 0.413 1.00 96.44 235 LEU A O 1
ATOM 1843 N N . ILE A 1 236 ? 6.600 17.981 -1.662 1.00 96.94 236 ILE A N 1
ATOM 1844 C CA . ILE A 1 236 ? 7.404 19.209 -1.650 1.00 96.94 236 ILE A CA 1
ATOM 1845 C C . ILE A 1 236 ? 6.866 20.163 -0.586 1.00 96.94 236 ILE A C 1
ATOM 1847 O O . ILE A 1 236 ? 7.624 20.629 0.265 1.00 96.94 236 ILE A O 1
ATOM 1851 N N . ALA A 1 237 ? 5.559 20.425 -0.597 1.00 95.69 237 ALA A N 1
ATOM 1852 C CA . ALA A 1 237 ? 4.948 21.388 0.306 1.00 95.69 237 ALA A CA 1
ATOM 1853 C C . ALA A 1 237 ? 4.940 20.892 1.764 1.00 95.69 237 ALA A C 1
ATOM 1855 O O . ALA A 1 237 ? 5.236 21.678 2.663 1.00 95.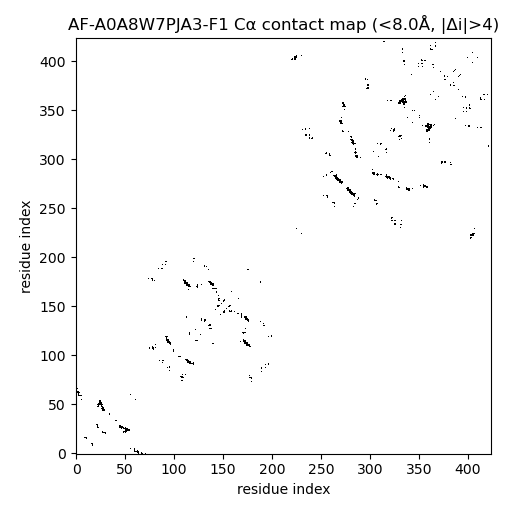69 237 ALA A O 1
ATOM 1856 N N . ALA A 1 238 ? 4.713 19.595 2.018 1.00 96.50 238 ALA A N 1
ATOM 1857 C CA . ALA A 1 238 ? 4.838 19.035 3.365 1.00 96.50 238 ALA A CA 1
ATOM 1858 C C . ALA A 1 238 ? 6.284 19.059 3.880 1.00 96.50 238 ALA A C 1
ATOM 1860 O O . ALA A 1 238 ? 6.505 19.418 5.037 1.00 96.50 238 ALA A O 1
ATOM 1861 N N . SER A 1 239 ? 7.273 18.743 3.033 1.00 96.69 239 SER A N 1
ATOM 1862 C CA . SER A 1 239 ? 8.692 18.823 3.417 1.00 96.69 239 SER A CA 1
ATOM 1863 C C . SER A 1 239 ? 9.105 20.258 3.736 1.00 96.69 239 SER A C 1
ATOM 1865 O O . SER A 1 239 ? 9.726 20.500 4.769 1.00 96.69 239 SER A O 1
ATOM 1867 N N . ALA A 1 240 ? 8.725 21.218 2.888 1.00 96.50 240 ALA A N 1
ATOM 1868 C CA . ALA A 1 240 ? 9.004 22.632 3.114 1.00 96.50 240 ALA A CA 1
ATOM 1869 C C . ALA A 1 240 ? 8.327 23.143 4.395 1.00 96.50 240 ALA A C 1
ATOM 1871 O O . ALA A 1 240 ? 8.966 23.822 5.197 1.00 96.50 240 ALA A O 1
ATOM 1872 N N . GLY A 1 241 ? 7.065 22.763 4.625 1.00 95.00 241 GLY A N 1
ATOM 1873 C CA . GLY A 1 241 ? 6.326 23.107 5.837 1.00 95.00 241 GLY A CA 1
ATOM 1874 C C . GLY A 1 241 ? 6.976 22.547 7.102 1.00 95.00 241 GLY A C 1
ATOM 1875 O O . GLY A 1 241 ? 7.167 23.283 8.065 1.00 95.00 241 GLY A O 1
ATOM 1876 N N . LEU A 1 242 ? 7.380 21.273 7.097 1.00 95.31 242 LEU A N 1
ATOM 1877 C CA . LEU A 1 242 ? 8.077 20.661 8.233 1.00 95.31 242 LEU A CA 1
ATOM 1878 C C . LEU A 1 242 ? 9.439 21.299 8.493 1.00 95.31 242 LEU A C 1
ATOM 1880 O O . LEU A 1 242 ? 9.772 21.531 9.650 1.00 95.31 242 LEU A O 1
ATOM 1884 N N . LEU A 1 243 ? 10.205 21.613 7.446 1.00 96.06 243 LEU A N 1
ATOM 1885 C CA . LEU A 1 243 ? 11.497 22.283 7.587 1.00 96.06 243 LEU A CA 1
ATOM 1886 C C . LEU A 1 243 ? 11.335 23.685 8.192 1.00 96.06 243 LEU A C 1
ATOM 1888 O O . LEU A 1 243 ? 12.047 24.032 9.132 1.00 96.06 243 LEU A O 1
ATOM 1892 N N . LEU A 1 244 ? 10.368 24.463 7.695 1.00 95.62 244 LEU A N 1
ATOM 1893 C CA . LEU A 1 244 ? 10.077 25.811 8.184 1.00 95.62 244 LEU A CA 1
ATOM 1894 C C . LEU A 1 244 ? 9.566 25.803 9.633 1.00 95.62 244 LEU A C 1
ATOM 1896 O O . LEU A 1 244 ? 9.924 26.668 10.429 1.00 95.62 244 LEU A O 1
ATOM 1900 N N . LEU A 1 245 ? 8.729 24.823 9.982 1.00 94.19 245 LEU A N 1
ATOM 1901 C CA . LEU A 1 245 ? 8.061 24.746 11.282 1.00 94.19 245 LEU A CA 1
ATOM 1902 C C . LEU A 1 245 ? 8.808 23.880 12.305 1.00 94.19 245 LEU A C 1
ATOM 1904 O O . LEU A 1 245 ? 8.354 23.783 13.442 1.00 94.19 245 LEU A O 1
ATOM 1908 N N . ALA A 1 246 ? 9.953 23.284 11.960 1.00 93.75 246 ALA A N 1
ATOM 1909 C CA . ALA A 1 246 ? 10.679 22.358 12.834 1.00 93.75 246 ALA A CA 1
ATOM 1910 C C . ALA A 1 246 ? 10.979 22.952 14.223 1.00 93.75 246 ALA A C 1
ATOM 1912 O O . ALA A 1 246 ? 10.695 22.319 15.240 1.00 93.75 246 ALA A O 1
ATOM 1913 N N . GLY A 1 247 ? 11.499 24.185 14.272 1.00 95.88 247 GLY A N 1
ATOM 1914 C CA . GLY A 1 247 ? 11.785 24.897 15.522 1.00 95.88 247 GLY A CA 1
ATOM 1915 C C . GLY A 1 247 ? 10.529 25.127 16.377 1.00 95.88 247 GLY A C 1
ATOM 1916 O O . GLY A 1 247 ? 10.477 24.645 17.510 1.00 95.88 247 GLY A O 1
ATOM 1917 N N . PRO A 1 248 ? 9.486 25.799 15.849 1.00 94.31 248 PRO A N 1
ATOM 1918 C CA . PRO A 1 248 ? 8.213 25.973 16.551 1.00 94.31 248 PRO A CA 1
ATOM 1919 C C . PRO A 1 248 ? 7.568 24.661 17.024 1.00 94.31 248 PRO A C 1
ATOM 1921 O O . PRO A 1 248 ? 7.110 24.582 18.163 1.00 94.31 248 PRO A O 1
ATOM 1924 N N . LEU A 1 249 ? 7.564 23.611 16.193 1.00 93.81 249 LEU A N 1
ATOM 1925 C CA . LEU A 1 249 ? 7.010 22.300 16.553 1.00 93.81 249 LEU A CA 1
ATOM 1926 C C . LEU A 1 249 ? 7.784 21.648 17.707 1.00 93.81 249 LEU A C 1
ATOM 1928 O O . LEU A 1 249 ? 7.172 21.010 18.565 1.00 93.81 249 LEU A O 1
ATOM 1932 N N . LEU A 1 250 ? 9.106 21.832 17.767 1.00 95.38 250 LEU A N 1
ATOM 1933 C CA . LEU A 1 250 ? 9.930 21.352 18.876 1.00 95.38 250 LEU A CA 1
ATOM 1934 C C . LEU A 1 250 ? 9.607 22.087 20.185 1.00 95.38 250 LEU A C 1
ATOM 1936 O O . LEU A 1 250 ? 9.488 21.449 21.232 1.00 95.38 250 LEU A O 1
ATOM 1940 N N . LEU A 1 251 ? 9.409 23.407 20.132 1.00 95.75 251 LEU A N 1
ATOM 1941 C CA . LEU A 1 251 ? 9.001 24.197 21.299 1.00 95.75 251 LEU A CA 1
ATOM 1942 C C . LEU A 1 251 ? 7.621 23.771 21.812 1.00 95.75 251 LEU A C 1
ATOM 1944 O O . LEU A 1 251 ? 7.437 23.597 23.016 1.00 95.75 251 LEU A O 1
ATOM 1948 N N . VAL A 1 252 ? 6.671 23.524 20.906 1.00 95.31 252 VAL A N 1
ATOM 1949 C CA . VAL A 1 252 ? 5.352 22.973 21.253 1.00 95.31 252 VAL A CA 1
ATOM 1950 C C . VAL A 1 252 ? 5.486 21.587 21.889 1.00 95.31 252 VAL A C 1
ATOM 1952 O O . VAL A 1 252 ? 4.867 21.323 22.919 1.00 95.31 252 VAL A O 1
ATOM 1955 N N . ALA A 1 253 ? 6.324 20.710 21.329 1.00 94.56 253 ALA A N 1
ATOM 1956 C CA . ALA A 1 253 ? 6.573 19.382 21.885 1.00 94.56 253 ALA A CA 1
ATOM 1957 C C . ALA A 1 253 ? 7.137 19.441 23.315 1.00 94.56 253 ALA A C 1
ATOM 1959 O O . ALA A 1 253 ? 6.701 18.675 24.181 1.00 94.56 253 ALA A O 1
ATOM 1960 N N . LEU A 1 254 ? 8.067 20.367 23.575 1.00 95.38 254 LEU A N 1
ATOM 1961 C CA . LEU A 1 254 ? 8.615 20.605 24.909 1.00 95.38 254 LEU A CA 1
ATOM 1962 C C . LEU A 1 254 ? 7.543 21.146 25.863 1.00 95.38 254 LEU A C 1
ATOM 1964 O O . LEU A 1 254 ? 7.408 20.641 26.975 1.00 95.38 254 LEU A O 1
ATOM 1968 N N . TRP A 1 255 ? 6.732 22.107 25.418 1.00 95.44 255 TRP A N 1
ATOM 1969 C CA . TRP A 1 255 ? 5.647 22.660 26.228 1.00 95.44 255 TRP A CA 1
ATOM 1970 C C . TRP A 1 255 ? 4.632 21.584 26.638 1.00 95.44 255 TRP A C 1
ATOM 1972 O O . TRP A 1 255 ? 4.290 21.485 27.813 1.00 95.44 255 TRP A O 1
ATOM 1982 N N . ILE A 1 256 ? 4.236 20.696 25.720 1.00 93.75 256 ILE A N 1
ATOM 1983 C CA . ILE A 1 256 ? 3.337 19.564 26.017 1.00 93.75 256 ILE A CA 1
ATOM 1984 C C . ILE A 1 256 ? 3.929 18.629 27.079 1.00 93.75 256 ILE A C 1
ATOM 1986 O O . ILE A 1 256 ? 3.182 18.081 27.895 1.00 93.75 256 ILE A O 1
ATOM 1990 N N . LYS A 1 257 ? 5.252 18.415 27.058 1.00 92.44 257 LYS A N 1
ATOM 1991 C CA . LYS A 1 257 ? 5.962 17.576 28.036 1.00 92.44 257 LYS A CA 1
ATOM 1992 C C . LYS A 1 257 ? 6.041 18.212 29.419 1.00 92.44 257 LYS A C 1
ATOM 1994 O O . LYS A 1 257 ? 6.004 17.476 30.400 1.00 92.44 257 LYS A O 1
ATOM 1999 N N . LEU A 1 258 ? 6.146 19.536 29.485 1.00 93.12 258 LEU A N 1
ATOM 2000 C CA . LEU A 1 258 ? 6.152 20.290 30.739 1.00 93.12 258 LEU A CA 1
ATOM 2001 C C . LEU A 1 258 ? 4.741 20.443 31.330 1.00 93.12 258 LEU A C 1
ATOM 2003 O O . LEU A 1 258 ? 4.594 20.461 32.545 1.00 93.12 258 LEU A O 1
ATOM 2007 N N . ASP A 1 259 ? 3.710 20.518 30.484 1.00 91.06 259 ASP A N 1
ATOM 2008 C CA . ASP A 1 259 ? 2.313 20.726 30.896 1.00 91.06 259 ASP A CA 1
ATOM 2009 C C . ASP A 1 259 ? 1.668 19.466 31.508 1.00 91.06 259 ASP A C 1
ATOM 2011 O O . ASP A 1 259 ? 0.835 19.567 32.403 1.00 91.06 259 ASP A O 1
ATOM 2015 N N . SER A 1 260 ? 2.022 18.258 31.042 1.00 88.69 260 SER A N 1
ATOM 2016 C CA . SER A 1 260 ? 1.480 17.002 31.598 1.00 88.69 260 SER A CA 1
ATOM 2017 C C . SER A 1 260 ? 2.356 15.762 31.319 1.00 88.69 260 SER A C 1
ATOM 2019 O O . SER A 1 260 ? 3.033 15.691 30.287 1.00 88.69 260 SER A O 1
ATOM 2021 N N . PRO A 1 261 ? 2.328 14.718 32.175 1.00 86.94 261 PRO A N 1
ATOM 2022 C CA . PRO A 1 261 ? 3.095 13.485 31.961 1.00 86.94 261 PRO A CA 1
ATOM 2023 C C . PRO A 1 261 ? 2.561 12.664 30.774 1.00 86.94 261 PRO A C 1
ATOM 2025 O O . PRO A 1 261 ? 1.359 12.622 30.524 1.00 86.94 261 PRO A O 1
ATOM 2028 N N . GLY A 1 262 ? 3.447 12.004 30.015 1.00 88.81 262 GLY A N 1
ATOM 2029 C CA . GLY A 1 262 ? 3.105 11.098 28.896 1.00 88.81 262 GLY A CA 1
ATOM 2030 C C . GLY A 1 262 ? 3.710 11.483 27.528 1.00 88.81 262 GLY A C 1
ATOM 2031 O O . GLY A 1 262 ? 4.672 12.256 27.488 1.00 88.81 262 GLY A O 1
ATOM 2032 N N . PRO A 1 263 ? 3.242 10.901 26.403 1.00 92.94 263 PRO A N 1
ATOM 2033 C CA . PRO A 1 263 ? 3.818 11.124 25.071 1.00 92.94 263 PRO A CA 1
ATOM 2034 C C . PRO A 1 263 ? 3.460 12.498 24.480 1.00 92.94 263 PRO A C 1
ATOM 2036 O O . PRO A 1 263 ? 2.415 13.061 24.788 1.00 92.94 263 PRO A O 1
ATOM 2039 N N . VAL A 1 264 ? 4.318 13.018 23.591 1.00 93.81 264 VAL A N 1
ATOM 2040 C CA . VAL A 1 264 ? 4.065 14.278 22.854 1.00 93.81 264 VAL A CA 1
ATOM 2041 C C . VAL A 1 264 ? 2.913 14.115 21.864 1.00 93.81 264 VAL A C 1
ATOM 2043 O O . VAL A 1 264 ? 2.078 15.008 21.726 1.00 93.81 264 VAL A O 1
ATOM 2046 N N . PHE A 1 265 ? 2.878 12.978 21.166 1.00 93.75 265 PHE A N 1
ATOM 2047 C CA . PHE A 1 265 ? 1.886 12.711 20.135 1.00 93.75 265 PHE A CA 1
ATOM 2048 C C . PHE A 1 265 ? 0.709 11.904 20.672 1.00 93.75 265 PHE A C 1
ATOM 2050 O O . PHE A 1 265 ? 0.880 10.912 21.381 1.00 93.75 265 PHE A O 1
ATOM 2057 N N . PHE A 1 266 ? -0.480 12.307 20.244 1.00 90.62 266 PHE A N 1
ATOM 2058 C CA . PHE A 1 266 ? -1.706 11.530 20.293 1.00 90.62 266 PHE A CA 1
ATOM 2059 C C . PHE A 1 266 ? -1.835 10.712 19.001 1.00 90.62 266 PHE A C 1
ATOM 2061 O O . PHE A 1 266 ? -1.598 11.234 17.908 1.00 90.62 266 PHE A O 1
ATOM 2068 N N . ARG A 1 267 ? -2.166 9.418 19.121 1.00 91.38 267 ARG A N 1
ATOM 2069 C CA . ARG A 1 267 ? -2.149 8.448 18.012 1.00 91.38 267 ARG A CA 1
ATOM 2070 C C . ARG A 1 267 ? -3.473 7.688 17.954 1.00 91.38 267 ARG A C 1
ATOM 2072 O O . ARG A 1 267 ? -3.621 6.662 18.607 1.00 91.38 267 ARG A O 1
ATOM 2079 N N . GLN A 1 268 ? -4.410 8.159 17.135 1.00 89.81 268 GLN A N 1
ATOM 2080 C CA . GLN A 1 268 ? -5.717 7.516 16.960 1.00 89.81 268 GLN A CA 1
ATOM 2081 C C . GLN A 1 268 ? -5.803 6.793 15.613 1.00 89.81 268 GLN A C 1
ATOM 2083 O O . GLN A 1 268 ? -5.261 7.266 14.613 1.00 89.81 268 GLN A O 1
ATOM 2088 N N . VAL A 1 269 ? -6.489 5.648 15.582 1.00 92.69 269 VAL A N 1
ATOM 2089 C CA . VAL A 1 269 ? -6.742 4.918 14.334 1.00 92.69 269 VAL A CA 1
ATOM 2090 C C . VAL A 1 269 ? -7.746 5.690 13.477 1.00 92.69 269 VAL A C 1
ATOM 2092 O O . VAL A 1 269 ? -8.747 6.219 13.973 1.00 92.69 269 VAL A O 1
ATOM 2095 N N . ARG A 1 270 ? -7.446 5.768 12.185 1.00 94.56 270 ARG A N 1
ATOM 2096 C CA . ARG A 1 270 ? -8.222 6.450 11.157 1.00 94.56 270 ARG A CA 1
ATOM 2097 C C . ARG A 1 270 ? -8.302 5.612 9.896 1.00 94.56 270 ARG A C 1
ATOM 2099 O O . ARG A 1 270 ? -7.425 4.785 9.653 1.00 94.56 270 ARG A O 1
ATOM 2106 N N . VAL A 1 271 ? -9.347 5.848 9.112 1.00 93.44 271 VAL A N 1
ATOM 2107 C CA . VAL A 1 271 ? -9.530 5.219 7.804 1.00 93.44 271 VAL A CA 1
ATOM 2108 C C . VAL A 1 271 ? -8.931 6.122 6.729 1.00 93.44 271 VAL A C 1
ATOM 2110 O O . VAL A 1 271 ? -9.265 7.302 6.635 1.00 93.44 271 VAL A O 1
ATOM 2113 N N . GLY A 1 272 ? -8.002 5.574 5.954 1.00 92.81 272 GLY A N 1
ATOM 2114 C CA . GLY A 1 272 ? -7.355 6.222 4.823 1.00 92.81 272 GLY A CA 1
ATOM 2115 C C . GLY A 1 272 ? -7.874 5.720 3.479 1.00 92.81 272 GLY A C 1
ATOM 2116 O O . GLY A 1 272 ? -8.913 5.064 3.381 1.00 92.81 272 GLY A O 1
ATOM 2117 N N . ARG A 1 273 ? -7.124 6.027 2.416 1.00 92.19 273 ARG A N 1
ATOM 2118 C CA . ARG A 1 273 ? -7.489 5.645 1.046 1.00 92.19 273 ARG A CA 1
ATOM 2119 C C . ARG A 1 273 ? -7.674 4.131 0.919 1.00 92.19 273 ARG A C 1
ATOM 2121 O O . ARG A 1 273 ? -6.817 3.365 1.355 1.00 92.19 273 ARG A O 1
ATOM 2128 N N . GLY A 1 274 ? -8.753 3.715 0.265 1.00 87.88 274 GLY A N 1
ATOM 2129 C CA . GLY A 1 274 ? -9.107 2.312 0.054 1.00 87.88 274 GLY A CA 1
ATOM 2130 C C . GLY A 1 274 ? -9.491 1.579 1.339 1.00 87.88 274 GLY A C 1
ATOM 2131 O O . GLY A 1 274 ? -9.352 0.364 1.396 1.00 87.88 274 GLY A O 1
ATOM 2132 N N . GLY A 1 275 ? -9.891 2.301 2.392 1.00 88.00 275 GLY A N 1
ATOM 2133 C CA . GLY A 1 275 ? -10.257 1.702 3.677 1.00 88.00 275 GLY A CA 1
ATOM 2134 C C . GLY A 1 275 ? -9.069 1.321 4.567 1.00 88.00 275 GLY A C 1
ATOM 2135 O O . GLY A 1 275 ? -9.265 0.776 5.651 1.00 88.00 275 GLY A O 1
ATOM 2136 N N . MET A 1 276 ? -7.834 1.610 4.147 1.00 88.69 276 MET A N 1
ATOM 2137 C CA . MET A 1 276 ? -6.627 1.236 4.887 1.00 88.69 276 MET A CA 1
ATOM 2138 C C . MET A 1 276 ? -6.532 1.986 6.216 1.00 88.69 276 MET A C 1
ATOM 2140 O O . MET A 1 276 ? -6.601 3.214 6.252 1.00 88.69 276 MET A O 1
ATOM 2144 N N . LEU A 1 277 ? -6.337 1.257 7.314 1.00 92.69 277 LEU A N 1
ATOM 2145 C CA . LEU A 1 277 ? -6.203 1.863 8.635 1.00 92.69 277 LEU A CA 1
ATOM 2146 C C . LEU A 1 277 ? -4.793 2.419 8.846 1.00 92.69 277 LEU A C 1
ATOM 2148 O O . LEU A 1 277 ? -3.806 1.723 8.614 1.00 92.69 277 LEU A O 1
ATOM 2152 N N . PHE A 1 278 ? -4.702 3.637 9.374 1.00 92.50 278 PHE A N 1
ATOM 2153 C CA . PHE A 1 278 ? -3.440 4.242 9.797 1.00 92.50 278 PHE A CA 1
ATOM 2154 C C . PHE A 1 278 ? -3.597 4.956 11.141 1.00 92.50 278 PHE A C 1
ATOM 2156 O O . PHE A 1 278 ? -4.708 5.198 11.621 1.00 92.50 278 PHE A O 1
ATOM 2163 N N . ARG A 1 279 ? -2.473 5.261 11.794 1.00 93.88 279 ARG A N 1
ATOM 2164 C CA . ARG A 1 279 ? -2.453 6.037 13.041 1.00 93.88 279 ARG A CA 1
ATOM 2165 C C . ARG A 1 279 ? -2.059 7.468 12.707 1.00 93.88 279 ARG A C 1
ATOM 2167 O O . ARG A 1 279 ? -0.952 7.673 12.218 1.00 93.88 279 ARG A O 1
ATOM 2174 N N . ILE A 1 280 ? -2.934 8.426 13.005 1.00 94.88 280 ILE A N 1
ATOM 2175 C CA . ILE A 1 280 ? -2.725 9.852 12.705 1.00 94.88 280 ILE A CA 1
ATOM 2176 C C . ILE A 1 280 ? -1.770 10.514 13.704 1.00 94.88 280 ILE A C 1
ATOM 2178 O O . ILE A 1 280 ? -1.775 10.170 14.892 1.00 94.88 280 ILE A O 1
ATOM 2182 N N . HIS A 1 281 ? -0.905 11.423 13.251 1.00 95.88 281 HIS A N 1
ATOM 2183 C CA . HIS A 1 281 ? -0.032 12.221 14.112 1.00 95.88 281 HIS A CA 1
ATOM 2184 C C . HIS A 1 281 ? -0.746 13.512 14.509 1.00 95.88 281 HIS A C 1
ATOM 2186 O O . HIS A 1 281 ? -0.983 14.387 13.685 1.00 95.88 281 HIS A O 1
ATOM 2192 N N . LYS A 1 282 ? -1.054 13.666 15.796 1.00 94.25 282 LYS A N 1
ATOM 2193 C CA . LYS A 1 282 ? -1.479 14.947 16.370 1.00 94.25 282 LYS A CA 1
ATOM 2194 C C . LYS A 1 282 ? -0.677 15.238 17.616 1.00 94.25 282 LYS A C 1
ATOM 2196 O O . LYS A 1 282 ? -0.248 14.308 18.300 1.00 94.25 282 LYS A O 1
ATOM 2201 N N . PHE A 1 283 ? -0.492 16.506 17.949 1.00 95.19 283 PHE A N 1
ATOM 2202 C CA . PHE A 1 283 ? -0.016 16.826 19.285 1.00 95.19 283 PHE A CA 1
ATOM 2203 C C . PHE A 1 283 ? -1.068 16.449 20.317 1.00 95.19 283 PHE A C 1
ATOM 2205 O O . PHE A 1 283 ? -2.274 16.571 20.099 1.00 95.19 283 PHE A O 1
ATOM 2212 N N . ARG A 1 284 ? -0.598 15.973 21.463 1.00 93.19 284 ARG A N 1
ATOM 2213 C CA . ARG A 1 284 ? -1.465 15.656 22.583 1.00 93.19 284 ARG A CA 1
ATOM 2214 C C . ARG A 1 284 ? -2.011 16.946 23.188 1.00 93.19 284 ARG A C 1
ATOM 2216 O O . ARG A 1 284 ? -1.253 17.782 23.668 1.00 93.19 284 ARG A O 1
ATOM 2223 N N . THR A 1 285 ? -3.333 17.049 23.220 1.00 89.75 285 THR A N 1
ATOM 2224 C CA . THR A 1 285 ? -4.061 18.181 23.813 1.00 89.75 285 THR A CA 1
ATOM 2225 C C . THR A 1 285 ? -4.930 17.775 25.006 1.00 89.75 285 THR A C 1
ATOM 2227 O O . THR A 1 285 ? -5.556 18.628 25.629 1.00 89.75 285 THR A O 1
ATOM 2230 N N . MET A 1 286 ? -4.966 16.483 25.346 1.00 87.69 286 MET A N 1
ATOM 2231 C CA . MET A 1 286 ? -5.775 15.913 26.427 1.00 87.69 286 MET A CA 1
ATOM 2232 C C . MET A 1 286 ? -4.920 15.043 27.353 1.00 87.69 286 MET A C 1
ATOM 2234 O O . MET A 1 286 ? -3.865 14.544 26.949 1.00 87.69 286 MET A O 1
ATOM 2238 N N . GLN A 1 287 ? -5.381 14.847 28.589 1.00 82.94 287 GLN A N 1
ATOM 2239 C CA . GLN A 1 287 ? -4.740 13.942 29.544 1.00 82.94 287 GLN A CA 1
ATOM 2240 C C . GLN A 1 287 ? -4.755 12.491 29.032 1.00 82.94 287 GLN A C 1
ATOM 2242 O O . GLN A 1 287 ? -5.688 12.051 28.353 1.00 82.94 287 GLN A O 1
ATOM 2247 N N . VAL A 1 288 ? -3.702 11.741 29.359 1.00 78.12 288 VAL A N 1
ATOM 2248 C CA . VAL A 1 288 ? -3.519 10.349 28.919 1.00 78.12 288 VAL A CA 1
ATOM 2249 C C . VAL A 1 288 ? -4.609 9.451 29.527 1.00 78.12 288 VAL A C 1
ATOM 2251 O O . VAL A 1 288 ? -5.020 9.667 30.661 1.00 78.12 288 VAL A O 1
ATOM 2254 N N . ASN A 1 289 ? -5.064 8.439 28.778 1.00 68.69 289 ASN A N 1
ATOM 2255 C CA . ASN A 1 289 ? -6.102 7.462 29.163 1.00 68.69 289 ASN A CA 1
ATOM 2256 C C . ASN A 1 289 ? -7.540 7.999 29.281 1.00 68.69 289 ASN A C 1
ATOM 2258 O O . ASN A 1 289 ? -8.418 7.302 29.782 1.00 68.69 289 ASN A O 1
ATOM 2262 N N . THR A 1 290 ? -7.823 9.194 28.766 1.00 61.50 290 THR A N 1
ATOM 2263 C CA . THR A 1 290 ? -9.183 9.764 28.784 1.00 61.50 290 THR A CA 1
ATOM 2264 C C . THR A 1 290 ? -10.029 9.422 27.544 1.00 61.50 290 THR A C 1
ATOM 2266 O O . THR A 1 290 ? -11.201 9.795 27.461 1.00 61.50 290 THR A O 1
ATOM 2269 N N . GLU A 1 291 ? -9.468 8.656 26.598 1.00 56.31 291 GLU A N 1
ATOM 2270 C CA . GLU A 1 291 ? -10.146 8.174 25.379 1.00 56.31 291 GLU A CA 1
ATOM 2271 C C . GLU A 1 291 ? -11.326 7.232 25.676 1.00 56.31 291 GLU A C 1
ATOM 2273 O O . GLU A 1 291 ? -12.264 7.143 24.885 1.00 56.31 291 GLU A O 1
ATOM 2278 N N . VAL A 1 292 ? -11.311 6.571 26.840 1.00 53.91 292 VAL A N 1
ATOM 2279 C CA . VAL A 1 292 ? -12.384 5.676 27.313 1.00 53.91 292 VAL A CA 1
ATOM 2280 C C . VAL A 1 292 ? -13.692 6.441 27.565 1.00 53.91 292 VAL A C 1
ATOM 2282 O O . VAL A 1 292 ? -14.770 5.867 27.485 1.00 53.91 292 VAL A O 1
ATOM 2285 N N . GLN A 1 293 ? -13.611 7.751 27.818 1.00 54.50 293 GLN A N 1
ATOM 2286 C CA . GLN A 1 293 ? -14.759 8.609 28.134 1.00 54.50 293 GLN A CA 1
ATOM 228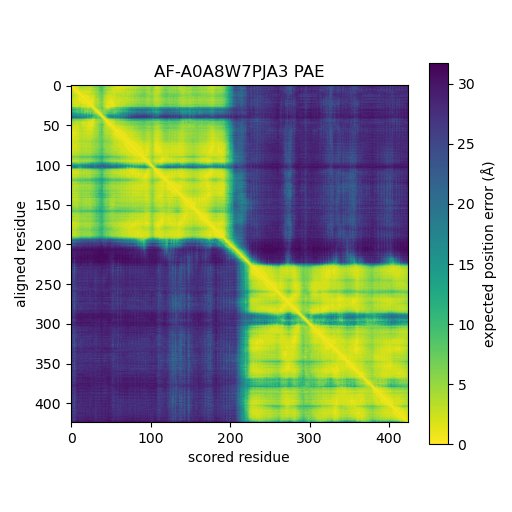7 C C . GLN A 1 293 ? -15.449 9.200 26.888 1.00 54.50 293 GLN A C 1
ATOM 2289 O O . GLN A 1 293 ? -16.361 10.007 27.024 1.00 54.50 293 GLN A O 1
ATOM 2294 N N . GLY A 1 294 ? -15.023 8.819 25.677 1.00 58.19 294 GLY A N 1
ATOM 2295 C CA . GLY A 1 294 ? -15.666 9.219 24.420 1.00 58.19 294 GLY A CA 1
ATOM 2296 C C . GLY A 1 294 ? -14.705 9.856 23.416 1.00 58.19 294 GLY A C 1
ATOM 2297 O O . GLY A 1 294 ? -13.743 10.531 23.792 1.00 58.19 294 GLY A O 1
ATOM 2298 N N . GLN A 1 295 ? -14.981 9.631 22.126 1.00 65.19 295 GLN A N 1
ATOM 2299 C CA . GLN A 1 295 ? -14.130 10.044 20.997 1.00 65.19 295 GLN A CA 1
ATOM 2300 C C . GLN A 1 295 ? -14.460 11.440 20.444 1.00 65.19 295 GLN A C 1
ATOM 2302 O O . GLN A 1 295 ? -13.638 12.011 19.727 1.00 65.19 295 GLN A O 1
ATOM 2307 N N . LEU A 1 296 ? -15.635 11.989 20.772 1.00 60.03 296 LEU A N 1
ATOM 2308 C CA . LEU A 1 296 ? -15.983 13.385 20.508 1.00 60.03 296 LEU A CA 1
ATOM 2309 C C . LEU A 1 296 ? -15.535 14.265 21.679 1.00 60.03 296 LEU A C 1
ATOM 2311 O O . LEU A 1 296 ? -15.594 13.861 22.842 1.00 60.03 296 LEU A O 1
ATOM 2315 N N . THR A 1 297 ? -15.102 15.486 21.370 1.00 60.47 297 THR A N 1
ATOM 2316 C CA . THR A 1 297 ? -14.973 16.547 22.374 1.00 60.47 297 THR A CA 1
ATOM 2317 C C . THR A 1 297 ? -16.177 17.461 22.258 1.00 60.47 297 THR A C 1
ATOM 2319 O O . THR A 1 297 ? -16.520 17.881 21.157 1.00 60.47 297 THR A O 1
ATOM 2322 N N . VAL A 1 298 ? -16.767 17.810 23.393 1.00 60.53 298 VAL A N 1
ATOM 2323 C CA . VAL A 1 298 ? -17.971 18.631 23.465 1.00 60.53 298 VAL A CA 1
ATOM 2324 C C . VAL A 1 298 ? -17.661 19.850 24.333 1.00 60.53 298 VAL A C 1
ATOM 2326 O O . VAL A 1 298 ? -17.269 19.694 25.487 1.00 60.53 298 VAL A O 1
ATOM 2329 N N . GLY A 1 299 ? -17.788 21.060 23.778 1.00 63.09 299 GLY A N 1
ATOM 2330 C CA . GLY A 1 299 ? -17.613 22.317 24.521 1.00 63.09 299 GLY A CA 1
ATOM 2331 C C . GLY A 1 299 ? -16.311 22.427 25.342 1.00 63.09 299 GLY A C 1
ATOM 2332 O O . GLY A 1 299 ? -15.214 22.146 24.850 1.00 63.09 299 GLY A O 1
ATOM 2333 N N . ALA A 1 300 ? -16.437 22.873 26.599 1.00 64.69 300 ALA A N 1
ATOM 2334 C CA . ALA A 1 300 ? -15.337 23.012 27.557 1.00 64.69 300 ALA A CA 1
ATOM 2335 C C . ALA A 1 300 ? -15.048 21.678 28.271 1.00 64.69 300 ALA A C 1
ATOM 2337 O O . ALA A 1 300 ? -15.450 21.449 29.408 1.00 64.69 300 ALA A O 1
ATOM 2338 N N . ASP A 1 301 ? -14.354 20.787 27.572 1.00 69.88 301 ASP A N 1
ATOM 2339 C CA . ASP A 1 301 ? -14.027 19.447 28.057 1.00 69.88 301 ASP A CA 1
ATOM 2340 C C . ASP A 1 301 ? -12.902 19.477 29.113 1.00 69.88 301 ASP A C 1
ATOM 2342 O O . ASP A 1 301 ? -11.784 19.932 28.846 1.00 69.88 301 ASP A O 1
ATOM 2346 N N . SER A 1 302 ? -13.189 18.970 30.318 1.00 74.19 302 SER A N 1
ATOM 2347 C CA . SER A 1 302 ? -12.267 18.951 31.466 1.00 74.19 302 SER A CA 1
ATOM 2348 C C . SER A 1 302 ? -11.019 18.087 31.245 1.00 74.19 302 SER A C 1
ATOM 2350 O O . SER A 1 302 ? -10.033 18.225 31.971 1.00 74.19 302 SER A O 1
ATOM 2352 N N . ARG A 1 303 ? -11.023 17.225 30.220 1.00 81.94 303 ARG A N 1
ATOM 2353 C CA . ARG A 1 303 ? -9.884 16.378 29.838 1.00 81.94 303 ARG A CA 1
ATOM 2354 C C . ARG A 1 303 ? -8.771 17.150 29.119 1.00 81.94 303 ARG A C 1
ATOM 2356 O O . ARG A 1 303 ? -7.671 16.617 28.962 1.00 81.94 303 ARG A O 1
ATOM 2363 N N . VAL A 1 304 ? -9.039 18.368 28.640 1.00 85.06 304 VAL A N 1
ATOM 2364 C CA . VAL A 1 304 ? -8.101 19.177 27.841 1.00 85.06 304 VAL A CA 1
ATOM 2365 C C . VAL A 1 304 ? -7.076 19.873 28.740 1.00 85.06 304 VAL A C 1
ATOM 2367 O O . VAL A 1 304 ? -7.434 20.500 29.734 1.00 85.06 304 VAL A O 1
ATOM 2370 N N . THR A 1 305 ? -5.790 19.793 28.386 1.00 88.75 305 THR A N 1
ATOM 2371 C CA . THR A 1 305 ? -4.709 20.393 29.190 1.00 88.75 305 THR A CA 1
ATOM 2372 C C . THR A 1 305 ? -4.572 21.905 28.958 1.00 88.75 305 THR A C 1
ATOM 2374 O O . THR A 1 305 ? -5.194 22.473 28.055 1.00 88.75 305 THR A O 1
ATOM 2377 N N . GLY A 1 306 ? -3.741 22.583 29.760 1.00 86.88 306 GLY A N 1
ATOM 2378 C CA . GLY A 1 306 ? -3.476 24.016 29.616 1.00 86.88 306 GLY A CA 1
ATOM 2379 C C . GLY A 1 306 ? -2.915 24.362 28.237 1.00 86.88 306 GLY A C 1
ATOM 2380 O O . GLY A 1 306 ? -3.515 25.166 27.517 1.00 86.88 306 GLY A O 1
ATOM 2381 N N . ALA A 1 307 ? -1.838 23.679 27.836 1.00 88.75 307 ALA A N 1
ATOM 2382 C CA . ALA A 1 307 ? -1.273 23.776 26.490 1.00 88.75 307 ALA A CA 1
ATOM 2383 C C . ALA A 1 307 ? -2.273 23.289 25.426 1.00 88.75 307 ALA A C 1
ATOM 2385 O O . ALA A 1 307 ? -2.423 23.904 24.369 1.00 88.75 307 ALA A O 1
ATOM 2386 N N . GLY A 1 308 ? -3.026 22.226 25.726 1.00 88.88 308 GLY A N 1
ATOM 2387 C CA . GLY A 1 308 ? -4.036 21.662 24.837 1.00 88.88 308 GLY A CA 1
ATOM 2388 C C . GLY A 1 308 ? -5.109 22.662 24.406 1.00 88.88 308 GLY A C 1
ATOM 2389 O O . GLY A 1 308 ? -5.467 22.695 23.228 1.00 88.88 308 GLY A O 1
ATOM 2390 N N . ARG A 1 309 ? -5.578 23.527 25.316 1.00 87.75 309 ARG A N 1
ATOM 2391 C CA . ARG A 1 309 ? -6.559 24.580 24.991 1.00 87.75 309 ARG A CA 1
ATOM 2392 C C . ARG A 1 309 ? -6.036 25.533 23.918 1.00 87.75 309 ARG A C 1
ATOM 2394 O O . ARG A 1 309 ? -6.749 25.821 22.957 1.00 87.75 309 ARG A O 1
ATOM 2401 N N . PHE A 1 310 ? -4.787 25.980 24.049 1.00 89.69 310 PHE A N 1
ATOM 2402 C CA . PHE A 1 310 ? -4.156 26.858 23.063 1.00 89.69 310 PHE A CA 1
ATOM 2403 C C . PHE A 1 310 ? -3.955 26.151 21.717 1.00 89.69 310 PHE A C 1
ATOM 2405 O O . PHE A 1 310 ? -4.317 26.696 20.671 1.00 89.69 310 PHE A O 1
ATOM 2412 N N . LEU A 1 311 ? -3.428 24.923 21.736 1.00 90.38 311 LEU A N 1
ATOM 2413 C CA . LEU A 1 311 ? -3.127 24.165 20.519 1.00 90.38 311 LEU A CA 1
ATOM 2414 C C . LEU A 1 311 ? -4.382 23.863 19.694 1.00 90.38 311 LEU A C 1
ATOM 2416 O O . LEU A 1 311 ? -4.358 24.034 18.480 1.00 90.38 311 LEU A O 1
ATOM 2420 N N . ARG A 1 312 ? -5.498 23.510 20.345 1.00 87.19 312 ARG A N 1
ATOM 2421 C CA . ARG A 1 312 ? -6.785 23.265 19.672 1.00 87.19 312 ARG A CA 1
ATOM 2422 C C . ARG A 1 312 ? -7.398 24.534 19.087 1.00 87.19 312 ARG A C 1
ATOM 2424 O O . ARG A 1 312 ? -7.962 24.484 17.994 1.00 87.19 312 ARG A O 1
ATOM 2431 N N . LYS A 1 313 ? -7.301 25.665 19.804 1.00 83.62 313 LYS A N 1
ATOM 2432 C CA . LYS A 1 313 ? -7.816 26.962 19.330 1.00 83.62 313 LYS A CA 1
ATOM 2433 C C . LYS A 1 313 ? -7.067 27.426 18.079 1.00 83.62 313 LYS A C 1
ATOM 2435 O O . LYS A 1 313 ? -7.693 27.872 17.125 1.00 83.62 313 LYS A O 1
ATOM 2440 N N . SER A 1 314 ? -5.745 27.271 18.085 1.00 85.25 314 SER A N 1
ATOM 2441 C CA . SER A 1 314 ? -4.849 27.671 16.993 1.00 85.25 314 SER A CA 1
ATOM 2442 C C . SER A 1 314 ? -4.692 26.623 15.883 1.00 85.25 314 SER A C 1
ATOM 2444 O O . SER A 1 314 ? -4.028 26.902 14.889 1.00 85.25 314 SER A O 1
ATOM 2446 N N . LYS A 1 315 ? -5.273 25.421 16.037 1.00 87.31 315 LYS A N 1
ATOM 2447 C CA . LYS A 1 315 ? -5.108 24.262 15.134 1.00 87.31 315 LYS A CA 1
ATOM 2448 C C . LYS A 1 315 ? -3.663 23.780 14.964 1.00 87.31 315 LYS A C 1
ATOM 2450 O O . LYS A 1 315 ? -3.376 22.951 14.099 1.00 87.31 315 LYS A O 1
ATOM 2455 N N . LEU A 1 316 ? -2.753 24.240 15.822 1.00 90.25 316 LEU A N 1
ATOM 2456 C CA . LEU A 1 316 ? -1.358 23.802 15.825 1.00 90.25 316 LEU A CA 1
ATOM 2457 C C . LEU A 1 316 ? -1.227 22.327 16.211 1.00 90.25 316 LEU A C 1
ATOM 2459 O O . LEU A 1 316 ? -0.236 21.690 15.857 1.00 90.25 316 LEU A O 1
ATOM 2463 N N . ASP A 1 317 ? -2.232 21.761 16.888 1.00 92.38 317 ASP A N 1
ATOM 2464 C CA . ASP A 1 317 ? -2.271 20.341 17.230 1.00 92.38 317 ASP A CA 1
ATOM 2465 C C . ASP A 1 317 ? -2.308 19.410 16.012 1.00 92.38 317 ASP A C 1
ATOM 2467 O O . ASP A 1 317 ? -1.922 18.244 16.113 1.00 92.38 317 ASP A O 1
ATOM 2471 N N . GLU A 1 318 ? -2.733 19.929 14.861 1.00 93.06 318 GLU A N 1
ATOM 2472 C CA . GLU A 1 318 ? -2.885 19.181 13.618 1.00 93.06 318 GLU A CA 1
ATOM 2473 C C . GLU A 1 318 ? -1.633 19.215 12.725 1.00 93.06 318 GLU A C 1
ATOM 2475 O O . GLU A 1 318 ? -1.502 18.372 11.843 1.00 93.06 318 GLU A O 1
ATOM 2480 N N . LEU A 1 319 ? -0.674 20.114 12.976 1.00 93.56 319 LEU A N 1
ATOM 2481 C CA . LEU A 1 319 ? 0.538 20.252 12.155 1.00 93.56 319 LEU A CA 1
ATOM 2482 C C . LEU A 1 319 ? 1.426 18.995 12.068 1.00 93.56 319 LEU A C 1
ATOM 2484 O O . LEU A 1 319 ? 2.014 18.779 11.005 1.00 93.56 319 LEU A O 1
ATOM 2488 N N . PRO A 1 320 ? 1.521 18.122 13.095 1.00 95.69 320 PRO A N 1
ATOM 2489 C CA . PRO A 1 320 ? 2.244 16.858 12.961 1.00 95.69 320 PRO A CA 1
ATOM 2490 C C . PRO A 1 320 ? 1.719 15.943 11.844 1.00 95.69 320 PRO A C 1
ATOM 2492 O O . PRO A 1 320 ? 2.471 15.085 11.386 1.00 95.69 320 PRO A O 1
ATOM 2495 N N . GLN A 1 321 ? 0.492 16.151 11.346 1.00 96.94 321 GLN A N 1
ATOM 2496 C CA . GLN A 1 321 ? -0.063 15.410 10.204 1.00 96.94 321 GLN A CA 1
ATOM 2497 C C . GLN A 1 321 ? 0.730 15.624 8.907 1.00 96.94 321 GLN A C 1
ATOM 2499 O O . GLN A 1 321 ? 0.633 14.814 7.989 1.00 96.94 321 GLN A O 1
ATOM 2504 N N . LEU A 1 322 ? 1.579 16.657 8.817 1.00 96.44 322 LEU A N 1
ATOM 2505 C CA . LEU A 1 322 ? 2.522 16.795 7.701 1.00 96.44 322 LEU A CA 1
ATOM 2506 C C . LEU A 1 322 ? 3.452 15.570 7.581 1.00 96.44 322 LEU A C 1
ATOM 2508 O O . LEU A 1 322 ? 3.844 15.208 6.473 1.00 96.44 322 LEU A O 1
ATOM 2512 N N . LEU A 1 323 ? 3.750 14.882 8.693 1.00 96.31 323 LEU A N 1
ATOM 2513 C CA . LEU A 1 323 ? 4.465 13.601 8.679 1.00 96.31 323 LEU A CA 1
ATOM 2514 C C . LEU A 1 323 ? 3.637 12.496 8.004 1.00 96.31 323 LEU A C 1
ATOM 2516 O O . LEU A 1 323 ? 4.180 11.730 7.213 1.00 96.31 323 LEU A O 1
ATOM 2520 N N . ASP A 1 324 ? 2.323 12.444 8.253 1.00 97.25 324 ASP A N 1
ATOM 2521 C CA . ASP A 1 324 ? 1.407 11.485 7.610 1.00 97.25 324 ASP A CA 1
ATOM 2522 C C . ASP A 1 324 ? 1.305 11.730 6.093 1.00 97.25 324 ASP A C 1
ATOM 2524 O O . ASP A 1 324 ? 1.182 10.790 5.299 1.00 97.25 324 ASP A O 1
ATOM 2528 N N . VAL A 1 325 ? 1.430 12.991 5.664 1.00 97.00 325 VAL A N 1
ATOM 2529 C CA . VAL A 1 325 ? 1.536 13.342 4.241 1.00 97.00 325 VAL A CA 1
ATOM 2530 C C . VAL A 1 325 ? 2.838 12.807 3.647 1.00 97.00 325 VAL A C 1
ATOM 2532 O O . VAL A 1 325 ? 2.806 12.184 2.582 1.00 97.00 325 VAL A O 1
ATOM 2535 N N . LEU A 1 326 ? 3.977 12.967 4.330 1.00 95.56 326 LEU A N 1
ATOM 2536 C CA . LEU A 1 326 ? 5.253 12.409 3.870 1.00 95.56 326 LEU A CA 1
ATOM 2537 C C . LEU A 1 326 ? 5.214 10.879 3.765 1.00 95.56 326 LEU A C 1
ATOM 2539 O O . LEU A 1 326 ? 5.589 10.340 2.721 1.00 95.56 326 LEU A O 1
ATOM 2543 N N . PHE A 1 327 ? 4.683 10.187 4.778 1.00 94.88 327 PHE A N 1
ATOM 2544 C CA . PHE A 1 327 ? 4.548 8.723 4.770 1.00 94.88 327 PHE A CA 1
ATOM 2545 C C . PHE A 1 327 ? 3.558 8.209 3.716 1.00 94.88 327 PHE A C 1
ATOM 2547 O O . PHE A 1 327 ? 3.692 7.085 3.240 1.00 94.88 327 PHE A O 1
ATOM 2554 N N . GLY A 1 328 ? 2.632 9.060 3.266 1.00 92.81 328 GLY A N 1
ATOM 2555 C CA . GLY A 1 328 ? 1.730 8.766 2.151 1.00 92.81 328 GLY A CA 1
ATOM 2556 C C . GLY A 1 328 ? 0.363 8.235 2.545 1.00 92.81 328 GLY A C 1
ATOM 2557 O O . GLY A 1 328 ? -0.420 7.905 1.646 1.00 92.81 328 GLY A O 1
ATOM 2558 N N . ASP A 1 329 ? 0.073 8.236 3.845 1.00 94.31 329 ASP A N 1
ATOM 2559 C CA . ASP A 1 329 ? -1.244 7.952 4.412 1.00 94.31 329 ASP A CA 1
ATOM 2560 C C . ASP A 1 329 ? -2.229 9.098 4.121 1.00 94.31 329 ASP A C 1
ATOM 2562 O O . ASP A 1 329 ? -3.409 8.856 3.860 1.00 94.31 329 ASP A O 1
ATOM 2566 N N . MET A 1 330 ? -1.730 10.342 4.087 1.00 96.75 330 MET A N 1
ATOM 2567 C CA . MET A 1 330 ? -2.517 11.560 3.856 1.00 96.75 330 MET A CA 1
ATOM 2568 C C . MET A 1 330 ? -2.017 12.390 2.655 1.00 96.75 330 MET A C 1
ATOM 2570 O O . MET A 1 330 ? -0.948 12.156 2.084 1.00 96.75 330 MET A O 1
ATOM 2574 N N . SER A 1 331 ? -2.827 13.370 2.262 1.00 96.81 331 SER A N 1
ATOM 2575 C CA . SER A 1 331 ? -2.530 14.478 1.345 1.00 96.81 331 SER A CA 1
ATOM 2576 C C . SER A 1 331 ? -2.660 15.808 2.101 1.00 96.81 331 SER A C 1
ATOM 2578 O O . SER A 1 331 ? -3.223 15.843 3.196 1.00 96.81 331 SER A O 1
ATOM 2580 N N . LEU A 1 332 ? -2.157 16.918 1.553 1.00 96.06 332 LEU A N 1
ATOM 2581 C CA . LEU A 1 332 ? -2.395 18.230 2.169 1.00 96.06 332 LEU A CA 1
ATOM 2582 C C . LEU A 1 332 ? -3.883 18.592 2.132 1.00 96.06 332 LEU A C 1
ATOM 2584 O O . LEU A 1 332 ? -4.423 19.104 3.112 1.00 96.06 332 LEU A O 1
ATOM 2588 N N . VAL A 1 333 ? -4.541 18.264 1.018 1.00 96.44 333 VAL A N 1
ATOM 2589 C CA . VAL A 1 333 ? -5.958 18.542 0.777 1.00 96.44 333 VAL A CA 1
ATOM 2590 C C . VAL A 1 333 ? -6.683 17.264 0.386 1.00 96.44 333 VAL A C 1
ATOM 2592 O O . VAL A 1 333 ? -6.200 16.508 -0.463 1.00 96.44 333 VAL A O 1
ATOM 2595 N N . GLY A 1 334 ? -7.836 17.040 1.006 1.00 94.75 334 GLY A N 1
ATOM 2596 C CA . GLY A 1 334 ? -8.677 15.867 0.805 1.00 94.75 334 GLY A CA 1
ATOM 2597 C C . GLY A 1 334 ? -9.647 15.648 1.963 1.00 94.75 334 GLY A C 1
ATOM 2598 O O . GLY A 1 334 ? -9.496 16.298 2.996 1.00 94.75 334 GLY A O 1
ATOM 2599 N N . PRO A 1 335 ? -10.617 14.727 1.820 1.00 95.25 335 PRO A N 1
ATOM 2600 C CA . PRO A 1 335 ? -11.599 14.444 2.861 1.00 95.25 335 PRO A CA 1
ATOM 2601 C C . PRO A 1 335 ? -10.919 14.163 4.198 1.00 95.25 335 PRO A C 1
ATOM 2603 O O . PRO A 1 335 ? -9.950 13.401 4.256 1.00 95.25 335 PRO A O 1
ATOM 2606 N N . ARG A 1 336 ? -11.391 14.781 5.275 1.00 93.62 336 ARG A N 1
ATOM 2607 C CA . ARG A 1 336 ? -10.806 14.569 6.600 1.00 93.62 336 ARG A CA 1
ATOM 2608 C C . ARG A 1 336 ? -10.869 13.079 6.985 1.00 93.62 336 ARG A C 1
ATOM 2610 O O . ARG A 1 336 ? -11.914 12.452 6.820 1.00 93.62 336 ARG A O 1
ATOM 2617 N N . PRO A 1 337 ? -9.785 12.486 7.518 1.00 94.44 337 PRO A N 1
ATOM 2618 C CA . PRO A 1 337 ? -9.806 11.083 7.907 1.00 94.44 337 PRO A CA 1
ATOM 2619 C C . PRO A 1 337 ? -10.693 10.888 9.142 1.00 94.44 337 PRO A C 1
ATOM 2621 O O . PRO A 1 337 ? -10.422 11.455 10.210 1.00 94.44 337 PRO A O 1
ATOM 2624 N N . GLU A 1 338 ? -11.712 10.039 9.014 1.00 93.62 338 GLU A N 1
ATOM 2625 C CA . GLU A 1 338 ? -12.647 9.717 10.094 1.00 93.62 338 GLU A CA 1
ATOM 2626 C C . GLU A 1 338 ? -12.275 8.430 10.848 1.00 93.62 338 GLU A C 1
ATOM 2628 O O . GLU A 1 338 ? -11.478 7.597 10.392 1.00 93.62 338 GLU A O 1
ATOM 2633 N N . VAL A 1 339 ? -12.806 8.285 12.067 1.00 91.88 339 VAL A N 1
ATOM 2634 C CA . VAL A 1 339 ? -12.672 7.038 12.838 1.00 91.88 339 VAL A CA 1
ATOM 2635 C C . VAL A 1 339 ? -13.462 5.909 12.169 1.00 91.88 339 VAL A C 1
ATOM 2637 O O . VAL A 1 339 ? -14.539 6.166 11.629 1.00 91.88 339 VAL A O 1
ATOM 2640 N N . PRO A 1 340 ? -13.009 4.644 12.281 1.00 90.31 340 PRO A N 1
ATOM 2641 C CA . PRO A 1 340 ? -13.732 3.499 11.720 1.00 90.31 340 PRO A CA 1
ATOM 2642 C C . PRO A 1 340 ? -15.209 3.439 12.130 1.00 90.31 340 PRO A C 1
ATOM 2644 O O . PRO A 1 340 ? -16.059 3.107 11.311 1.00 90.31 340 PRO A O 1
ATOM 2647 N N . LYS A 1 341 ? -15.516 3.843 13.372 1.00 90.75 341 LYS A N 1
ATOM 2648 C CA . LYS A 1 341 ? -16.881 3.919 13.904 1.00 90.75 341 LYS A CA 1
ATOM 2649 C C . LYS A 1 341 ? -17.810 4.782 13.041 1.00 90.75 341 LYS A C 1
ATOM 2651 O O . LYS A 1 341 ? -18.914 4.348 12.757 1.00 90.75 341 LYS A O 1
ATOM 2656 N N . TYR A 1 342 ? -17.378 5.966 12.597 1.00 89.06 342 TYR A N 1
ATOM 2657 C CA . TYR A 1 342 ? -18.222 6.846 11.773 1.00 89.06 342 TYR A CA 1
ATOM 2658 C C . TYR A 1 342 ? -18.230 6.444 10.306 1.00 89.06 342 TYR A C 1
ATOM 2660 O O . TYR A 1 342 ? -19.262 6.561 9.656 1.00 89.06 342 TYR A O 1
ATOM 2668 N N . VAL A 1 343 ? -17.120 5.905 9.799 1.00 90.50 343 VAL A N 1
ATOM 2669 C CA . VAL A 1 343 ? -17.062 5.374 8.429 1.00 90.50 343 VAL A CA 1
ATOM 2670 C C . VAL A 1 343 ? -18.033 4.205 8.236 1.00 90.50 343 VAL A C 1
ATOM 2672 O O . VAL A 1 343 ? -18.579 4.038 7.150 1.00 90.50 343 VAL A O 1
ATOM 2675 N N . ALA A 1 344 ? -18.321 3.436 9.291 1.00 89.25 344 ALA A N 1
ATOM 2676 C CA . ALA A 1 344 ? -19.334 2.381 9.260 1.00 89.25 344 ALA A CA 1
ATOM 2677 C C . ALA A 1 344 ? -20.765 2.898 9.005 1.00 89.25 344 ALA A C 1
ATOM 2679 O O . ALA A 1 344 ? -21.610 2.126 8.565 1.00 89.25 344 ALA A O 1
ATOM 2680 N N . HIS A 1 345 ? -21.034 4.187 9.242 1.00 89.56 345 HIS A N 1
ATOM 2681 C CA . HIS A 1 345 ? -22.326 4.820 8.959 1.00 89.56 345 HIS A CA 1
ATOM 2682 C C . HIS A 1 345 ? -22.408 5.433 7.552 1.00 89.56 345 HIS A C 1
ATOM 2684 O O . HIS A 1 345 ? -23.420 6.044 7.213 1.00 89.56 345 HIS A O 1
ATOM 2690 N N . TYR A 1 346 ? -21.359 5.317 6.731 1.00 90.00 346 TYR A N 1
ATOM 2691 C CA . TYR A 1 346 ? -21.376 5.879 5.382 1.00 90.00 346 TYR A CA 1
ATOM 2692 C C . TYR A 1 346 ? -22.253 5.004 4.480 1.00 90.00 346 TYR A C 1
ATOM 2694 O O . TYR A 1 346 ? -22.066 3.783 4.480 1.00 90.00 346 TYR A O 1
ATOM 2702 N N . PRO A 1 347 ? -23.146 5.598 3.666 1.00 88.50 347 PRO A N 1
ATOM 2703 C CA . PRO A 1 347 ? -23.771 4.884 2.557 1.00 88.50 347 PRO A CA 1
ATOM 2704 C C . PRO A 1 347 ? -22.693 4.252 1.667 1.00 88.50 347 PRO A C 1
ATOM 2706 O O . PRO A 1 347 ? -21.647 4.865 1.448 1.00 88.50 347 PRO A O 1
ATOM 2709 N N . GLU A 1 348 ? -22.899 3.022 1.198 1.00 80.62 348 GLU A N 1
ATOM 2710 C CA . GLU A 1 348 ? -21.844 2.252 0.517 1.00 80.62 348 GLU A CA 1
ATOM 2711 C C . GLU A 1 348 ? -21.341 2.935 -0.762 1.00 80.62 348 GLU A C 1
ATOM 2713 O O . GLU A 1 348 ? -20.134 3.026 -0.987 1.00 80.62 348 GLU A O 1
ATOM 2718 N N . ASP A 1 349 ? -22.262 3.501 -1.541 1.00 78.81 349 ASP A N 1
ATOM 2719 C CA . ASP A 1 349 ? -21.996 4.273 -2.756 1.00 78.81 349 ASP A CA 1
ATOM 2720 C C . ASP A 1 349 ? -21.137 5.518 -2.480 1.00 78.81 349 ASP A C 1
ATOM 2722 O O . ASP A 1 349 ? -20.203 5.833 -3.222 1.00 78.81 349 ASP A O 1
ATOM 2726 N N . VAL A 1 350 ? -21.410 6.204 -1.371 1.00 86.06 350 VAL A N 1
ATOM 2727 C CA . VAL A 1 350 ? -20.656 7.376 -0.919 1.00 86.06 350 VAL A CA 1
ATOM 2728 C C . VAL A 1 350 ? -19.297 6.973 -0.348 1.00 86.06 350 VAL A C 1
ATOM 2730 O O . VAL A 1 350 ? -18.290 7.639 -0.609 1.00 86.06 350 VAL A O 1
ATOM 2733 N N . ARG A 1 351 ? -19.247 5.879 0.417 1.00 89.00 351 ARG A N 1
ATOM 2734 C CA . ARG A 1 351 ? -18.040 5.385 1.086 1.00 89.00 351 ARG A CA 1
ATOM 2735 C C . ARG A 1 351 ? -16.922 5.127 0.089 1.00 89.00 351 ARG A C 1
ATOM 2737 O O . ARG A 1 351 ? -15.809 5.614 0.291 1.00 89.00 351 ARG A O 1
ATOM 2744 N N . ASP A 1 352 ? -17.219 4.431 -0.999 1.00 83.88 352 ASP A N 1
ATOM 2745 C CA . ASP A 1 352 ? -16.214 4.075 -2.000 1.00 83.88 352 ASP A CA 1
ATOM 2746 C C . ASP A 1 352 ? -15.681 5.305 -2.740 1.00 83.88 352 ASP A C 1
ATOM 2748 O O . ASP A 1 352 ? -14.480 5.409 -3.003 1.00 83.88 352 ASP A O 1
ATOM 2752 N N . ILE A 1 353 ? -16.547 6.289 -3.009 1.00 85.50 353 ILE A N 1
ATOM 2753 C CA . ILE A 1 353 ? -16.148 7.559 -3.621 1.00 85.50 353 ILE A CA 1
ATOM 2754 C C . ILE A 1 353 ? -15.212 8.327 -2.685 1.00 85.50 353 ILE A C 1
ATOM 2756 O O . ILE A 1 353 ? -14.120 8.724 -3.100 1.00 85.50 353 ILE A O 1
ATOM 2760 N N . VAL A 1 354 ? -15.598 8.514 -1.422 1.00 91.12 354 VAL A N 1
ATOM 2761 C CA . VAL A 1 354 ? -14.810 9.278 -0.442 1.00 91.12 354 VAL A CA 1
ATOM 2762 C C . VAL A 1 354 ? -13.464 8.607 -0.164 1.00 91.12 354 VAL A C 1
ATOM 2764 O O . VAL A 1 354 ? -12.432 9.278 -0.155 1.00 91.12 354 VAL A O 1
ATOM 2767 N N . LEU A 1 355 ? -13.446 7.281 -0.004 1.00 92.31 355 LEU A N 1
ATOM 2768 C CA . LEU A 1 355 ? -12.225 6.519 0.268 1.00 92.31 355 LEU A CA 1
ATOM 2769 C C . LEU A 1 355 ? -11.366 6.274 -0.985 1.00 92.31 355 LEU A C 1
ATOM 2771 O O . LEU A 1 355 ? -10.261 5.743 -0.868 1.00 92.31 355 LEU A O 1
ATOM 2775 N N . SER A 1 356 ? -11.807 6.674 -2.183 1.00 88.06 356 SER A N 1
ATOM 2776 C CA . SER A 1 356 ? -11.008 6.546 -3.414 1.00 88.06 356 SER A CA 1
ATOM 2777 C C . SER A 1 356 ? -9.801 7.497 -3.462 1.00 88.06 356 SER A C 1
ATOM 2779 O O . SER A 1 356 ? -8.808 7.227 -4.149 1.00 88.06 356 SER A O 1
ATOM 2781 N N . VAL A 1 357 ? -9.850 8.594 -2.701 1.00 91.94 357 VAL A N 1
ATOM 2782 C CA . VAL A 1 357 ? -8.788 9.603 -2.601 1.00 91.94 357 VAL A CA 1
ATOM 2783 C C . VAL A 1 357 ? -8.053 9.502 -1.264 1.00 91.94 357 VAL A C 1
ATOM 2785 O O . VAL A 1 357 ? -8.525 8.883 -0.314 1.00 91.94 357 VAL A O 1
ATOM 2788 N N . ARG A 1 358 ? -6.842 10.072 -1.185 1.00 94.75 358 ARG A N 1
ATOM 2789 C CA . ARG A 1 358 ? -6.157 10.178 0.111 1.00 94.75 358 ARG A CA 1
ATOM 2790 C C . ARG A 1 358 ? -6.896 11.185 0.990 1.00 94.75 358 ARG A C 1
ATOM 2792 O O . ARG A 1 358 ? -7.265 12.241 0.473 1.00 94.75 358 ARG A O 1
ATOM 2799 N N . PRO A 1 359 ? -7.064 10.894 2.286 1.00 96.50 359 PRO A N 1
ATOM 2800 C CA . PRO A 1 359 ? -7.591 11.881 3.206 1.00 96.50 359 PRO A CA 1
ATOM 2801 C C . PRO A 1 359 ? -6.651 13.085 3.322 1.00 96.50 359 PRO A C 1
ATOM 2803 O O . PRO A 1 359 ? -5.443 12.958 3.106 1.00 96.50 359 PRO A O 1
ATOM 2806 N N . GLY A 1 360 ? -7.204 14.246 3.658 1.00 95.56 360 GLY A N 1
ATOM 2807 C CA . GLY A 1 360 ? -6.477 15.509 3.746 1.00 95.56 360 GLY A CA 1
ATOM 2808 C C . GLY A 1 360 ? -6.297 16.021 5.167 1.00 95.56 360 GLY A C 1
ATOM 2809 O O . GLY A 1 360 ? -7.066 15.678 6.066 1.00 95.56 360 GLY A O 1
ATOM 2810 N N . ILE A 1 361 ? -5.299 16.889 5.355 1.00 95.00 361 ILE A N 1
ATOM 2811 C CA . ILE A 1 361 ? -5.198 17.720 6.567 1.00 95.00 361 ILE A CA 1
ATOM 2812 C C . ILE A 1 361 ? -6.350 18.738 6.588 1.00 95.00 361 ILE A C 1
ATOM 2814 O O . ILE A 1 361 ? -6.927 19.010 7.642 1.00 95.00 361 ILE A O 1
ATOM 2818 N N . THR A 1 362 ? -6.700 19.284 5.418 1.00 94.06 362 THR A N 1
ATOM 2819 C CA . THR A 1 362 ? -7.799 20.242 5.248 1.00 94.06 362 THR A CA 1
ATOM 2820 C C . THR A 1 362 ? -8.701 19.907 4.055 1.00 94.06 362 THR A C 1
ATOM 2822 O O . THR A 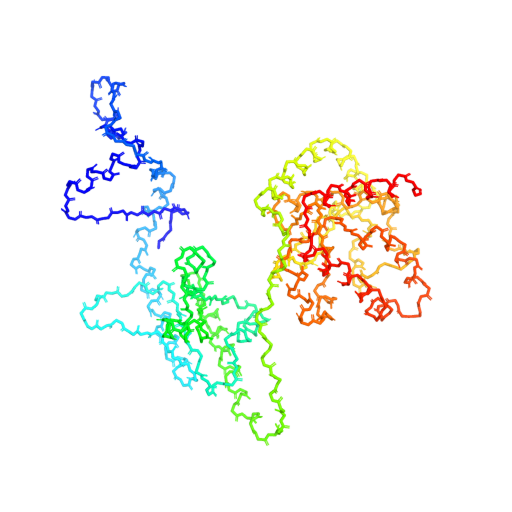1 362 ? -8.286 19.254 3.097 1.00 94.06 362 THR A O 1
ATOM 2825 N N . ASP A 1 363 ? -9.936 20.401 4.111 1.00 93.69 363 ASP A N 1
ATOM 2826 C CA . ASP A 1 363 ? -10.957 20.341 3.067 1.00 93.69 363 ASP A CA 1
ATOM 2827 C C . ASP A 1 363 ? -12.012 21.447 3.253 1.00 93.69 363 ASP A C 1
ATOM 2829 O O . ASP A 1 363 ? -12.014 22.199 4.233 1.00 93.69 363 ASP A O 1
ATOM 2833 N N . TRP A 1 364 ? -12.951 21.538 2.307 1.00 91.94 364 TRP A N 1
ATOM 2834 C CA . TRP A 1 364 ? -14.071 22.474 2.395 1.00 91.94 364 TRP A CA 1
ATOM 2835 C C . TRP A 1 364 ? -14.954 22.248 3.626 1.00 91.94 364 TRP A C 1
ATOM 2837 O O . TRP A 1 364 ? -15.404 23.230 4.218 1.00 91.94 364 TRP A O 1
ATOM 2847 N N . ALA A 1 365 ? -15.167 20.996 4.040 1.00 90.12 365 ALA A N 1
ATOM 2848 C CA . ALA A 1 365 ? -15.952 20.690 5.234 1.00 90.12 365 ALA A CA 1
ATOM 2849 C C . ALA A 1 365 ? -15.292 21.264 6.500 1.00 90.12 365 ALA A C 1
ATOM 2851 O O . ALA A 1 365 ? -15.957 21.898 7.310 1.00 90.12 365 ALA A O 1
ATOM 2852 N N . SER A 1 366 ? -13.971 21.134 6.636 1.00 87.25 366 SER A N 1
ATOM 2853 C CA . SER A 1 366 ? -13.182 21.627 7.771 1.00 87.25 366 SER A CA 1
ATOM 2854 C C . SER A 1 366 ? -13.183 23.155 7.861 1.00 87.25 366 SER A C 1
ATOM 2856 O O . SER A 1 366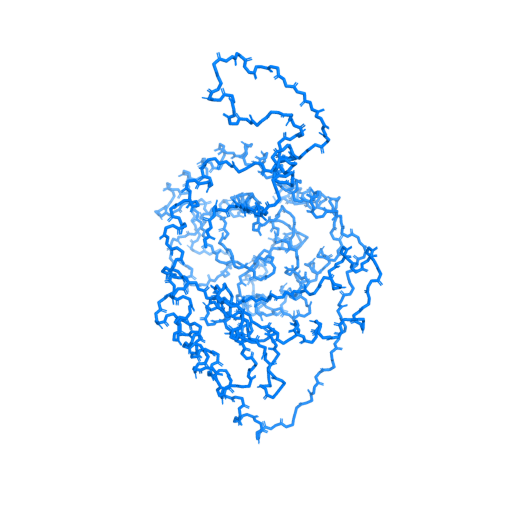 ? -13.094 23.704 8.958 1.00 87.25 366 SER A O 1
ATOM 2858 N N . ILE A 1 367 ? -13.303 23.850 6.724 1.00 87.50 367 ILE A N 1
ATOM 2859 C CA . ILE A 1 367 ? -13.418 25.315 6.670 1.00 87.50 367 ILE A CA 1
ATOM 2860 C C . ILE A 1 367 ? -14.839 25.767 7.032 1.00 87.50 367 ILE A C 1
ATOM 2862 O O . ILE A 1 367 ? -15.012 26.735 7.776 1.00 87.50 367 ILE A O 1
ATOM 2866 N N . ARG A 1 368 ? -15.858 25.099 6.475 1.00 86.12 368 ARG A N 1
ATOM 2867 C CA . ARG A 1 368 ? -17.277 25.468 6.627 1.00 86.12 368 ARG A CA 1
ATOM 2868 C C . ARG A 1 368 ? -17.835 25.093 7.996 1.00 86.12 368 ARG A C 1
ATOM 2870 O O . ARG A 1 368 ? -18.636 25.843 8.537 1.00 86.12 368 ARG A O 1
ATOM 2877 N N . MET A 1 369 ? -17.355 23.994 8.569 1.00 80.75 369 MET A N 1
ATOM 2878 C CA . MET A 1 369 ? -17.823 23.426 9.834 1.00 80.75 369 MET A CA 1
ATOM 2879 C C . MET A 1 369 ? -16.781 23.591 10.952 1.00 80.75 369 MET A C 1
ATOM 2881 O O . MET A 1 369 ? -16.627 22.737 11.818 1.00 80.75 369 MET A O 1
ATOM 2885 N N . ILE A 1 370 ? -16.030 24.696 10.952 1.00 75.44 370 ILE A N 1
ATOM 2886 C CA . ILE A 1 370 ? -14.953 24.930 11.931 1.00 75.44 370 ILE A CA 1
ATOM 2887 C C . ILE A 1 370 ? -15.455 25.036 13.390 1.00 75.44 370 ILE A C 1
ATOM 2889 O O . ILE A 1 370 ? -14.693 24.769 14.327 1.00 75.44 370 ILE A O 1
ATOM 2893 N N . ASP A 1 371 ? -16.732 25.390 13.569 1.00 71.94 371 ASP A N 1
ATOM 2894 C CA . ASP A 1 371 ? -17.425 25.545 14.858 1.00 71.94 371 ASP A CA 1
ATOM 2895 C C . ASP A 1 371 ? -18.312 24.329 15.205 1.00 71.94 371 ASP A C 1
ATOM 2897 O O . ASP A 1 371 ? -19.129 24.374 16.121 1.00 71.94 371 ASP A O 1
ATOM 2901 N N . GLU A 1 372 ? -18.126 23.201 14.510 1.00 77.06 372 GLU A N 1
ATOM 2902 C CA . GLU A 1 372 ? -18.855 21.940 14.727 1.00 77.06 372 GLU A CA 1
ATOM 2903 C C . GLU A 1 372 ? -18.904 21.510 16.202 1.00 77.06 372 GLU A C 1
ATOM 2905 O O . GLU A 1 372 ? -19.958 21.122 16.700 1.00 77.06 372 GLU A O 1
ATOM 2910 N N . ASN A 1 373 ? -17.789 21.623 16.933 1.00 69.81 373 ASN A N 1
ATOM 2911 C CA . ASN A 1 373 ? -17.735 21.239 18.350 1.00 69.81 373 ASN A CA 1
ATOM 2912 C C . ASN A 1 373 ? -18.660 22.090 19.241 1.00 69.81 373 ASN A C 1
ATOM 2914 O O . ASN A 1 373 ? -19.091 21.621 20.293 1.00 69.81 373 ASN A O 1
ATOM 2918 N N . GLU A 1 374 ? -18.950 23.335 18.851 1.00 70.69 374 GLU A N 1
ATOM 2919 C CA . GLU A 1 374 ? -19.884 24.204 19.575 1.00 70.69 374 GLU A CA 1
ATOM 2920 C C . GLU A 1 374 ? -21.337 23.843 19.255 1.00 70.69 374 GLU A C 1
ATOM 2922 O O . GLU A 1 374 ? -22.182 23.863 20.150 1.00 70.69 374 GLU A O 1
ATOM 2927 N N . ILE A 1 375 ? -21.613 23.454 18.005 1.00 69.44 375 ILE A N 1
ATOM 2928 C CA . ILE A 1 375 ? -22.930 22.979 17.555 1.00 69.44 375 ILE A CA 1
ATOM 2929 C C . ILE A 1 375 ? -23.284 21.668 18.270 1.00 69.44 375 ILE A C 1
ATOM 2931 O O . ILE A 1 375 ? -24.347 21.565 18.882 1.00 69.44 375 ILE A O 1
ATOM 2935 N N . LEU A 1 376 ? -22.358 20.704 18.289 1.00 72.94 376 LEU A N 1
ATOM 2936 C CA . LEU A 1 376 ? -22.509 19.439 19.020 1.00 72.94 376 LEU A CA 1
ATOM 2937 C C . LEU A 1 376 ? -22.581 19.649 20.540 1.00 72.94 376 LEU A C 1
ATOM 2939 O O . LEU A 1 376 ? -23.220 18.870 21.240 1.00 72.94 376 LEU A O 1
ATOM 2943 N N . GLY A 1 377 ? -21.986 20.739 21.039 1.00 68.50 377 GLY A N 1
ATOM 2944 C CA . GLY A 1 377 ? -22.072 21.204 22.426 1.00 68.50 377 GLY A CA 1
ATOM 2945 C C . GLY A 1 377 ? -23.480 21.484 22.938 1.00 68.50 377 GLY A C 1
ATOM 2946 O O . GLY A 1 377 ? -23.708 21.431 24.143 1.00 68.50 377 GLY A O 1
ATOM 2947 N N . ARG A 1 378 ? -24.418 21.787 22.037 1.00 75.12 378 ARG A N 1
ATOM 2948 C CA . ARG A 1 378 ? -25.800 22.158 22.374 1.00 75.12 378 ARG A CA 1
ATOM 2949 C C . ARG A 1 378 ? -26.788 21.003 22.196 1.00 75.12 378 ARG A C 1
ATOM 2951 O O . ARG A 1 378 ? -27.959 21.158 22.531 1.00 75.12 378 ARG A O 1
ATOM 2958 N N . ALA A 1 379 ? -26.338 19.869 21.658 1.00 77.50 379 ALA A N 1
ATOM 2959 C CA . ALA A 1 379 ? -27.177 18.703 21.425 1.00 77.50 379 ALA A CA 1
ATOM 2960 C C . ALA A 1 379 ? -27.337 17.864 22.703 1.00 77.50 379 ALA A C 1
ATOM 2962 O O . ALA A 1 379 ? -26.379 17.662 23.445 1.00 77.50 379 ALA A O 1
ATOM 2963 N N . ALA A 1 380 ? -28.542 17.332 22.932 1.00 75.94 380 ALA A N 1
ATOM 2964 C CA . ALA A 1 380 ? -28.816 16.426 24.052 1.00 75.94 380 ALA A CA 1
ATOM 2965 C C . ALA A 1 380 ? -28.043 15.096 23.937 1.00 75.94 380 ALA A C 1
ATOM 2967 O O . ALA A 1 380 ? -27.626 14.536 24.947 1.00 75.94 380 ALA A O 1
ATOM 2968 N N . ASP A 1 381 ? -2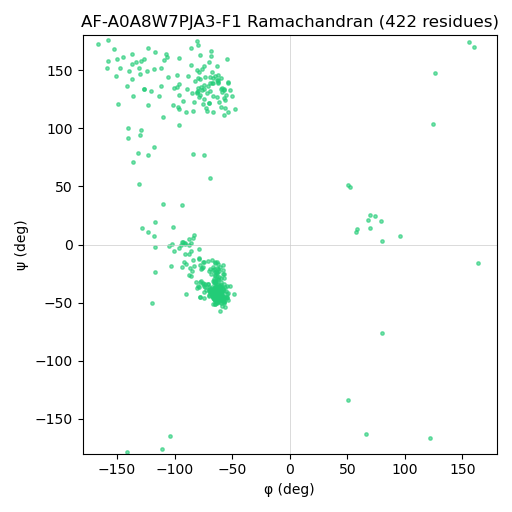7.823 14.626 22.705 1.00 83.25 381 ASP A N 1
ATOM 2969 C CA . ASP A 1 381 ? -26.945 13.503 22.371 1.00 83.25 381 ASP A CA 1
ATOM 2970 C C . ASP A 1 381 ? -25.979 13.935 21.249 1.00 83.25 381 ASP A C 1
ATOM 2972 O O . ASP A 1 381 ? -26.362 13.964 20.072 1.00 83.25 381 ASP A O 1
ATOM 2976 N N . PRO A 1 382 ? -24.735 14.312 21.597 1.00 80.69 382 PRO A N 1
ATOM 2977 C CA . PRO A 1 382 ? -23.737 14.765 20.631 1.00 80.69 382 PRO A CA 1
ATOM 2978 C C . PRO A 1 382 ? -23.342 13.702 19.603 1.00 80.69 382 PRO A C 1
ATOM 2980 O O . PRO A 1 382 ? -22.987 14.046 18.477 1.00 80.69 382 PRO A O 1
ATOM 2983 N N . GLU A 1 383 ? -23.384 12.417 19.964 1.00 83.12 383 GLU A N 1
ATOM 2984 C CA . GLU A 1 383 ? -22.997 11.346 19.046 1.00 83.12 383 GLU A CA 1
ATOM 2985 C C . GLU A 1 383 ? -24.079 11.130 17.989 1.00 83.12 383 GLU A C 1
ATOM 2987 O O . GLU A 1 383 ? -23.788 11.097 16.790 1.00 83.12 383 GLU A O 1
ATOM 2992 N N . ARG A 1 384 ? -25.341 11.074 18.421 1.00 84.69 384 ARG A N 1
ATOM 2993 C CA . ARG A 1 384 ? -26.478 10.981 17.507 1.00 84.69 384 ARG A CA 1
ATOM 2994 C C . ARG A 1 384 ? -26.586 12.210 16.606 1.00 84.69 384 ARG A C 1
ATOM 2996 O O . ARG A 1 384 ? -26.755 12.059 15.399 1.00 84.69 384 ARG A O 1
ATOM 3003 N N . ALA A 1 385 ? -26.426 13.414 17.160 1.00 85.12 385 ALA A N 1
ATOM 3004 C CA . ALA A 1 385 ? -26.435 14.650 16.377 1.00 85.12 385 ALA A CA 1
ATOM 3005 C C . ALA A 1 385 ? -25.315 14.676 15.324 1.00 85.12 385 ALA A C 1
ATOM 3007 O O . ALA A 1 385 ? -25.533 15.125 14.198 1.00 85.12 385 ALA A O 1
ATOM 3008 N N . TYR A 1 386 ? -24.134 14.145 15.652 1.00 87.19 386 TYR A N 1
ATOM 3009 C CA . TYR A 1 386 ? -23.057 14.015 14.679 1.00 87.19 386 TYR A CA 1
ATOM 3010 C C . TYR A 1 386 ? -23.449 13.078 13.525 1.00 87.19 386 TYR A C 1
ATOM 3012 O O . TYR A 1 386 ? -23.304 13.458 12.365 1.00 87.19 386 TYR A O 1
ATOM 3020 N N . ILE A 1 387 ? -23.975 11.883 13.821 1.00 87.31 387 ILE A N 1
ATOM 3021 C CA . ILE A 1 387 ? -24.328 10.880 12.799 1.00 87.31 387 ILE A CA 1
ATOM 3022 C C . ILE A 1 387 ? -25.495 11.350 11.921 1.00 87.31 387 ILE A C 1
ATOM 3024 O O . ILE A 1 387 ? -25.451 11.175 10.707 1.00 87.31 387 ILE A O 1
ATOM 3028 N N . GLU A 1 388 ? -26.532 11.943 12.515 1.00 84.69 388 GLU A N 1
ATOM 3029 C CA . GLU A 1 388 ? -27.768 12.288 11.803 1.00 84.69 388 GLU A CA 1
ATOM 3030 C C . GLU A 1 388 ? -27.708 13.650 11.093 1.00 84.69 388 GLU A C 1
ATOM 3032 O O . GLU A 1 388 ? -28.418 13.842 10.109 1.00 84.69 388 GLU A O 1
ATOM 3037 N N . GLN A 1 389 ? -26.889 14.598 11.567 1.00 83.75 389 GLN A N 1
ATOM 3038 C CA . GLN A 1 389 ? -26.909 15.985 11.070 1.00 83.75 389 GLN A CA 1
ATOM 3039 C C . GLN A 1 389 ? -25.575 16.411 10.454 1.00 83.75 389 GLN A C 1
ATOM 3041 O O . GLN A 1 389 ? -25.539 16.900 9.329 1.00 83.75 389 GLN A O 1
ATOM 3046 N N . VAL A 1 390 ? -24.464 16.201 11.165 1.00 87.19 390 VAL A N 1
ATOM 3047 C CA . VAL A 1 390 ? -23.143 16.693 10.735 1.00 87.19 390 VAL A CA 1
ATOM 3048 C C . VAL A 1 390 ? -22.544 15.815 9.643 1.00 87.19 390 VAL A C 1
ATOM 3050 O O . VAL A 1 390 ? -22.007 16.313 8.651 1.00 87.19 390 VAL A O 1
ATOM 3053 N N . LEU A 1 391 ? -22.610 14.496 9.822 1.00 89.56 391 LEU A N 1
ATOM 3054 C CA . LEU A 1 391 ? -21.962 13.551 8.930 1.00 89.56 391 LEU A CA 1
ATOM 3055 C C . LEU A 1 391 ? -22.523 13.605 7.495 1.00 89.56 391 LEU A C 1
ATOM 3057 O O . LEU A 1 391 ? -21.709 13.674 6.572 1.00 89.56 391 LEU A O 1
ATOM 3061 N N . PRO A 1 392 ? -23.850 13.660 7.260 1.00 88.94 392 PRO A N 1
ATOM 3062 C CA . PRO A 1 392 ? -24.396 13.791 5.909 1.00 88.94 392 PRO A CA 1
ATOM 3063 C C . PRO A 1 392 ? -23.915 15.055 5.180 1.00 88.94 392 PRO A C 1
ATOM 3065 O O . PRO A 1 392 ? -23.575 14.994 3.997 1.00 88.94 392 PRO A O 1
ATOM 3068 N N . GLU A 1 393 ? -23.817 16.189 5.882 1.00 88.94 393 GLU A N 1
ATOM 3069 C CA . GLU A 1 393 ? -23.318 17.442 5.304 1.00 88.94 393 GLU A CA 1
ATOM 3070 C C . GLU A 1 393 ? -21.835 17.329 4.915 1.00 88.94 393 GLU A C 1
ATOM 3072 O O . GLU A 1 393 ? -21.447 17.675 3.793 1.00 88.94 393 GLU A O 1
ATOM 3077 N N . LYS A 1 394 ? -21.005 16.760 5.801 1.00 91.75 394 LYS A N 1
ATOM 3078 C CA . LYS A 1 394 ? -19.587 16.481 5.519 1.00 91.75 394 LYS A CA 1
ATOM 3079 C C . LYS A 1 394 ? -19.409 15.588 4.298 1.00 91.75 394 LYS A C 1
ATOM 3081 O O . LYS A 1 394 ? -18.598 15.900 3.424 1.00 91.75 394 LYS A O 1
ATOM 3086 N N . LEU A 1 395 ? -20.188 14.509 4.213 1.00 92.00 395 LEU A N 1
ATOM 3087 C CA . LEU A 1 395 ? -20.142 13.572 3.094 1.00 92.00 395 LEU A CA 1
ATOM 3088 C C . LEU A 1 395 ? -20.416 14.267 1.755 1.00 92.00 395 LEU A C 1
ATOM 3090 O O . LEU A 1 395 ? -19.721 13.982 0.779 1.00 92.00 395 LEU A O 1
ATOM 3094 N N . GLY A 1 396 ? -21.336 15.237 1.711 1.00 89.44 396 GLY A N 1
ATOM 3095 C CA . GLY A 1 396 ? -21.586 16.042 0.511 1.00 89.44 396 GLY A CA 1
ATOM 3096 C C . GLY A 1 396 ? -20.339 16.786 0.014 1.00 89.44 396 GLY A C 1
ATOM 3097 O O . GLY A 1 396 ? -20.016 16.753 -1.178 1.00 89.44 396 GLY A O 1
ATOM 3098 N N . TYR A 1 397 ? -19.577 17.401 0.924 1.00 92.81 397 TYR A N 1
ATOM 3099 C CA . TYR A 1 397 ? -18.298 18.034 0.584 1.00 92.81 397 TYR A CA 1
ATOM 3100 C C . TYR A 1 397 ? -17.235 17.015 0.157 1.00 92.81 397 TYR A C 1
ATOM 3102 O O . TYR A 1 397 ? -16.478 17.279 -0.783 1.00 92.81 397 TYR A O 1
ATOM 3110 N N . TYR A 1 398 ? -17.179 15.856 0.815 1.00 94.56 398 TYR A N 1
ATOM 3111 C CA . TYR A 1 398 ? -16.189 14.815 0.530 1.00 94.56 398 TYR A CA 1
ATOM 3112 C C . TYR A 1 398 ? -16.389 14.196 -0.851 1.00 94.56 398 TYR A C 1
ATOM 3114 O O . TYR A 1 398 ? -15.427 14.081 -1.611 1.00 94.56 398 TYR A O 1
ATOM 3122 N N . VAL A 1 399 ? -17.633 13.859 -1.201 1.00 91.75 399 VAL A N 1
ATOM 3123 C CA . VAL A 1 399 ? -18.004 13.331 -2.522 1.00 91.75 399 VAL A CA 1
ATOM 3124 C C . VAL A 1 399 ? -17.646 14.333 -3.609 1.00 91.75 399 VAL A C 1
ATOM 3126 O O . VAL A 1 399 ? -16.972 13.974 -4.576 1.00 91.75 399 VAL A O 1
ATOM 3129 N N . ARG A 1 400 ? -18.018 15.606 -3.421 1.00 90.25 400 ARG A N 1
ATOM 3130 C CA . ARG A 1 400 ? -17.697 16.669 -4.378 1.00 90.25 400 ARG A CA 1
ATOM 3131 C C . ARG A 1 400 ? -16.193 16.776 -4.605 1.00 90.25 400 ARG A C 1
ATOM 3133 O O . ARG A 1 400 ? -15.751 16.791 -5.749 1.00 90.25 400 ARG A O 1
ATOM 3140 N N . TYR A 1 401 ? -15.401 16.811 -3.533 1.00 91.69 401 TYR A N 1
ATOM 3141 C CA . TYR A 1 401 ? -13.948 16.858 -3.658 1.00 91.69 401 TYR A CA 1
ATOM 3142 C C . TYR A 1 401 ? -13.404 15.622 -4.390 1.00 91.69 401 TYR A C 1
ATOM 3144 O O . TYR A 1 401 ? -12.661 15.754 -5.362 1.00 91.69 401 TYR A O 1
ATOM 3152 N N . ALA A 1 402 ? -13.804 14.416 -3.982 1.00 89.44 402 ALA A N 1
ATOM 3153 C CA . ALA A 1 402 ? -13.340 13.178 -4.605 1.00 89.44 402 ALA A CA 1
ATOM 3154 C C . ALA A 1 402 ? -13.623 13.143 -6.119 1.00 89.44 402 ALA A C 1
ATOM 3156 O O . ALA A 1 402 ? -12.775 12.693 -6.890 1.00 89.44 402 ALA A O 1
ATOM 3157 N N . GLN A 1 403 ? -14.759 13.694 -6.550 1.00 86.31 403 GLN A N 1
ATOM 3158 C CA . GLN A 1 403 ? -15.179 13.743 -7.949 1.00 86.31 403 GLN A CA 1
ATOM 3159 C C . GLN A 1 403 ? -14.513 14.856 -8.774 1.00 86.31 403 GLN A C 1
ATOM 3161 O O . GLN A 1 403 ? -14.242 14.644 -9.955 1.00 86.31 403 GLN A O 1
ATOM 3166 N N . THR A 1 404 ? -14.255 16.034 -8.191 1.00 84.56 404 THR A N 1
ATOM 3167 C CA . THR A 1 404 ? -13.877 17.240 -8.959 1.00 84.56 404 THR A CA 1
ATOM 3168 C C . THR A 1 404 ? -12.545 17.872 -8.545 1.00 84.56 404 THR A C 1
ATOM 3170 O O . THR A 1 404 ? -12.260 19.003 -8.944 1.00 84.56 404 THR A O 1
ATOM 3173 N N . HIS A 1 405 ? -11.737 17.208 -7.714 1.00 87.50 405 HIS A N 1
ATOM 3174 C CA . HIS A 1 405 ? -10.477 17.780 -7.235 1.00 87.50 405 HIS A CA 1
ATOM 3175 C C . HIS A 1 405 ? -9.483 18.056 -8.371 1.00 87.50 405 HIS A C 1
ATOM 3177 O O . HIS A 1 405 ? -9.301 17.279 -9.310 1.00 87.50 405 HIS A O 1
ATOM 3183 N N . SER A 1 406 ? -8.778 19.175 -8.235 1.00 90.12 406 SER A N 1
ATOM 3184 C CA . SER A 1 406 ? -7.678 19.582 -9.103 1.00 90.12 406 SER A CA 1
ATOM 3185 C C . SER A 1 406 ? -6.624 20.300 -8.266 1.00 90.12 406 SER A C 1
ATOM 3187 O O . SER A 1 406 ? -6.922 20.792 -7.179 1.00 90.12 406 SER A O 1
ATOM 3189 N N . LEU A 1 407 ? -5.397 20.411 -8.776 1.00 89.31 407 LEU A N 1
ATOM 3190 C CA . LEU A 1 407 ? -4.322 21.097 -8.052 1.00 89.31 407 LEU A CA 1
ATOM 3191 C C . LEU A 1 407 ? -4.659 22.572 -7.770 1.00 89.31 407 LEU A C 1
ATOM 3193 O O . LEU A 1 407 ? -4.317 23.098 -6.717 1.00 89.31 407 LEU A O 1
ATOM 3197 N N . LEU A 1 408 ? -5.359 23.237 -8.695 1.00 89.81 408 LEU A N 1
ATOM 3198 C CA . LEU A 1 408 ? -5.807 24.615 -8.500 1.00 89.81 408 LEU A CA 1
ATOM 3199 C C . LEU A 1 408 ? -6.821 24.718 -7.356 1.00 89.81 408 LEU A C 1
ATOM 3201 O O . LEU A 1 408 ? -6.757 25.645 -6.552 1.00 89.81 408 LEU A O 1
ATOM 3205 N N . GLU A 1 409 ? -7.745 23.762 -7.281 1.00 90.44 409 GLU A N 1
ATOM 3206 C CA . GLU A 1 409 ? -8.725 23.702 -6.200 1.00 90.44 409 GLU A CA 1
ATOM 3207 C C . GLU A 1 409 ? -8.056 23.405 -4.852 1.00 90.44 409 GLU A C 1
ATOM 3209 O O . GLU A 1 409 ? -8.386 24.045 -3.857 1.00 90.44 409 GLU A O 1
ATOM 3214 N N . ASP A 1 410 ? -7.045 22.532 -4.826 1.00 93.19 410 ASP A N 1
ATOM 3215 C CA . ASP A 1 410 ? -6.245 22.276 -3.624 1.00 93.19 410 ASP A CA 1
ATOM 3216 C C . ASP A 1 410 ? -5.567 23.553 -3.117 1.00 93.19 410 ASP A C 1
ATOM 3218 O O . ASP A 1 410 ? -5.652 23.882 -1.934 1.00 93.19 410 ASP A O 1
ATOM 3222 N N . ILE A 1 411 ? -4.945 24.319 -4.018 1.00 93.31 411 ILE A N 1
ATOM 3223 C CA . ILE A 1 411 ? -4.314 25.598 -3.676 1.00 93.31 411 ILE A CA 1
ATOM 3224 C C . ILE A 1 411 ? -5.348 26.567 -3.087 1.00 93.31 411 ILE A C 1
ATOM 3226 O O . ILE A 1 411 ? -5.089 27.185 -2.053 1.00 93.31 411 ILE A O 1
ATOM 3230 N N . ARG A 1 412 ? -6.542 26.672 -3.688 1.00 93.94 412 ARG A N 1
ATOM 3231 C CA . ARG A 1 412 ? -7.628 27.512 -3.154 1.00 93.94 412 ARG A CA 1
ATOM 3232 C C . ARG A 1 412 ? -8.053 27.081 -1.756 1.00 93.94 412 ARG A C 1
ATOM 3234 O O . ARG A 1 412 ? -8.209 27.944 -0.896 1.00 93.94 412 ARG A O 1
ATOM 3241 N N . ILE A 1 413 ? -8.212 25.779 -1.517 1.00 94.12 413 ILE A N 1
ATOM 3242 C CA . ILE A 1 413 ? -8.584 25.248 -0.200 1.00 94.12 413 ILE A CA 1
ATOM 3243 C C . ILE A 1 413 ? -7.492 25.559 0.830 1.00 94.12 413 ILE A C 1
ATOM 3245 O O . ILE A 1 413 ? -7.815 25.992 1.936 1.00 94.12 413 ILE A O 1
ATOM 3249 N N . ILE A 1 414 ? -6.208 25.414 0.482 1.00 93.75 414 ILE A N 1
ATOM 3250 C CA . ILE A 1 414 ? -5.088 25.762 1.373 1.00 93.75 414 ILE A CA 1
ATOM 3251 C C . ILE A 1 414 ? -5.142 27.248 1.748 1.00 93.75 414 ILE A C 1
ATOM 3253 O O . ILE A 1 414 ? -5.132 27.575 2.935 1.00 93.75 414 ILE A O 1
ATOM 3257 N N . PHE A 1 415 ? -5.265 28.151 0.770 1.00 93.94 415 PHE A N 1
ATOM 3258 C CA . PHE A 1 415 ? -5.360 29.590 1.042 1.00 93.94 415 PHE A CA 1
ATOM 3259 C C . PHE A 1 415 ? -6.603 29.950 1.860 1.00 93.94 415 PHE A C 1
ATOM 3261 O O . PHE A 1 415 ? -6.502 30.716 2.817 1.00 93.94 415 PHE A O 1
ATOM 3268 N N . ALA A 1 416 ? -7.761 29.370 1.536 1.00 92.69 416 ALA A N 1
ATOM 3269 C CA . ALA A 1 416 ? -8.994 29.580 2.287 1.00 92.69 416 ALA A CA 1
ATOM 3270 C C . ALA A 1 416 ? -8.871 29.080 3.736 1.00 92.69 416 ALA A C 1
ATOM 3272 O O . ALA A 1 416 ? -9.355 29.741 4.654 1.00 92.69 416 ALA A O 1
ATOM 3273 N N . THR A 1 417 ? -8.172 27.962 3.955 1.00 91.06 417 THR A N 1
ATOM 3274 C CA . THR A 1 417 ? -7.872 27.434 5.293 1.00 91.06 417 THR A CA 1
ATOM 3275 C C . THR A 1 417 ? -6.998 28.408 6.080 1.00 91.06 417 THR A C 1
ATOM 3277 O O . THR A 1 417 ? -7.350 28.774 7.198 1.00 91.06 417 THR A O 1
ATOM 3280 N N . LEU A 1 418 ? -5.889 28.871 5.492 1.00 89.62 418 LEU A N 1
ATOM 3281 C CA . LEU A 1 418 ? -4.973 29.815 6.142 1.00 89.62 418 LEU A CA 1
ATOM 3282 C C . LEU A 1 418 ? -5.675 31.131 6.491 1.00 89.62 418 LEU A C 1
ATOM 3284 O O . LEU A 1 418 ? -5.575 31.599 7.622 1.00 89.62 418 LEU A O 1
ATOM 3288 N N . LEU A 1 419 ? -6.443 31.689 5.552 1.00 90.56 419 LEU A N 1
ATOM 3289 C CA . LEU A 1 419 ? -7.205 32.916 5.770 1.00 90.56 419 LEU A CA 1
ATOM 3290 C C . LEU A 1 419 ? -8.241 32.739 6.888 1.00 90.56 419 LEU A C 1
ATOM 3292 O O . LEU A 1 419 ? -8.355 33.596 7.760 1.00 90.56 419 LEU A O 1
ATOM 3296 N N . LYS A 1 420 ? -8.964 31.612 6.904 1.00 86.94 420 LYS A N 1
ATOM 3297 C CA . LYS A 1 420 ? -9.960 31.316 7.942 1.00 86.94 420 LYS A CA 1
ATOM 3298 C C . LYS A 1 420 ? -9.330 31.137 9.325 1.00 86.94 420 LYS A C 1
ATOM 3300 O O . LYS A 1 420 ? -9.968 31.506 10.300 1.00 86.94 420 LYS A O 1
ATOM 3305 N N . ILE A 1 421 ? -8.112 30.596 9.417 1.00 83.25 421 ILE A N 1
ATOM 3306 C CA . ILE A 1 421 ? -7.372 30.469 10.685 1.00 83.25 421 ILE A CA 1
ATOM 3307 C C . ILE A 1 421 ? -6.902 31.840 11.191 1.00 83.25 421 ILE A C 1
ATOM 3309 O O . ILE A 1 421 ? -6.979 32.093 12.389 1.00 83.25 421 ILE A O 1
ATOM 3313 N N . VAL A 1 422 ? -6.436 32.723 10.300 1.00 83.81 422 VAL A N 1
ATOM 3314 C CA . VAL A 1 422 ? -5.924 34.057 10.670 1.00 83.81 422 VAL A CA 1
ATOM 3315 C C . VAL A 1 422 ? -7.044 35.036 11.038 1.00 83.81 422 VAL A C 1
ATOM 3317 O O . VAL A 1 422 ? -6.860 35.854 11.931 1.00 83.81 422 VAL A O 1
ATOM 3320 N N . LEU A 1 423 ? -8.200 34.961 10.371 1.00 81.69 423 LEU A N 1
ATOM 3321 C CA . LEU A 1 423 ? -9.342 35.859 10.599 1.00 81.69 423 LEU A CA 1
ATOM 3322 C C . LEU A 1 423 ? -10.264 35.434 11.762 1.00 81.69 423 LEU A C 1
ATOM 3324 O O . LEU A 1 423 ? -11.337 36.019 11.910 1.00 81.69 423 LEU A O 1
ATOM 3328 N N . ARG A 1 424 ? -9.909 34.392 12.522 1.00 68.50 424 ARG A N 1
ATOM 3329 C CA . ARG A 1 424 ? -10.768 33.798 13.560 1.00 68.50 424 ARG A CA 1
ATOM 3330 C C . ARG A 1 424 ? -10.664 34.486 14.916 1.00 68.50 424 ARG A C 1
ATOM 3332 O O . ARG A 1 424 ? -9.531 34.819 15.328 1.00 68.50 424 ARG A O 1
#

InterPro domains:
  IPR000653 DegT/DnrJ/EryC1/StrS aminotransferase [PF01041] (1-192)
  IPR003362 Bacterial sugar transferase [PF02397] (230-422)
  IPR015421 Pyridoxal phosphate-dependent transferase, major domain [G3DSA:3.40.640.10] (1-70)
  IPR015422 Pyridoxal phosphate-dependent transferase, small domain [G3DSA:3.90.1150.10] (72-198)
  IPR015424 Pyridoxal phosphate-dependent transferase [SSF53383] (1-191)

Sequence (424 aa):
MTTGEGGMVVSKNKDIIARCKIMRLHGISRDAFDRYVSKTPAWYYEVVAPGFKYNMPDTAAAMGIHQLKKIAAFQQKRELMAARFDRELADLPLILPARPGDAAGQHAWHLYPVRIKPEAGISRDDFILRMAEKGIGCSVHFIPLHRQPVWRDGYQLERSAFPVADAAFEAEVTLPLYTRMSDDDQTRVIAAGSRDSRRMSQQRDSGLGQSPALLPPCCRPPGAGSPLLKRLFDLIAASAGLLLLAGPLLLVALWIKLDSPGPVFFRQVRVGRGGMLFRIHKFRTMQVNTEVQGQLTVGADSRVTGAGRFLRKSKLDELPQLLDVLFGDMSLVGPRPEVPKYVAHYPEDVRDIVLSVRPGITDWASIRMIDENEILGRAADPERAYIEQVLPEKLGYYVRYAQTHSLLEDIRIIFATLLKIVLR

Mean predicted aligned error: 17.02 Å

Organism: Anopheles coluzzii (NCBI:txid1518534)

Secondary structure (DSSP, 8-state):
---SS------S-HHHHHHHHHHTBTTBSS-TGGGGT-SS-TT---B-S---B-PPPHHHHHHHHHHHTTHHHHHHHHHHHHHHHHHHHTTSSEEPPPPPPTTS-------EEEEE-GGG-S-HHHHHHHHHHTT---B-S---GGGSHHHHHHHT--GGG-HHHHHHHHHEEEEP--TT--HHHHHHHHHHHHHHHHHTTTGGGS---PPPP-PPPPPPPTT---HHHHHHHHHHHHHHHHHHHHHHHHHHHHHHHHHSSS-SEE--EEE-GGG-EEE--EE--B-TTGGGG-SS--SS-TTB-HHHHHHHHHTGGGTTHHHHHHHTS-EEESSPPPPHHHHTTS-HHHHHHHHTS--EEE-HHHHHTTTHHHHHTT-SSHHHHIIIIIHHHHHHHHHHHHHH--HHHHHHHHHHHHHHHHT-

Solvent-accessible surface area (backbone atoms only — not comparable to full-atom values): 24542 Å² total; per-residue (Å²): 125,60,31,92,67,87,86,83,91,86,72,93,51,63,67,61,52,54,50,50,59,22,34,26,48,49,8,28,73,60,64,77,68,52,59,80,74,50,93,62,89,67,82,79,77,49,71,78,44,96,30,41,90,66,70,81,52,67,70,32,50,56,43,32,61,62,30,59,78,42,44,66,62,48,30,53,53,32,47,55,51,49,53,48,51,51,66,77,48,59,91,45,59,53,43,70,65,83,76,73,53,96,86,63,62,86,78,64,53,71,71,46,50,31,28,54,35,80,88,44,76,64,55,42,67,58,51,44,52,56,35,42,78,70,72,39,73,58,48,64,94,51,84,51,62,54,76,37,63,75,48,14,68,72,65,71,43,58,67,85,80,42,54,70,57,50,56,48,43,62,20,36,40,25,48,78,58,60,87,83,64,49,74,65,56,52,47,53,53,53,50,55,57,47,53,59,56,57,58,47,74,68,59,75,83,68,75,94,73,83,82,80,79,84,75,76,84,78,76,77,61,92,58,62,52,61,71,64,60,53,50,52,50,35,44,52,53,32,52,52,49,48,65,74,39,44,66,64,52,50,53,51,43,51,48,41,50,73,72,43,85,75,71,51,62,38,74,49,68,25,36,25,40,77,66,43,76,46,68,46,46,24,47,45,34,51,54,80,86,52,66,85,82,46,91,74,73,50,62,91,48,87,56,49,38,79,61,18,54,55,28,62,74,70,51,59,28,53,57,51,33,41,56,38,28,64,77,59,59,29,28,62,55,25,43,68,60,43,43,61,77,62,58,71,71,44,56,70,78,56,42,56,46,40,24,70,37,45,18,12,80,41,39,69,44,59,62,75,48,67,59,46,45,58,58,40,46,72,43,97,49,43,69,59,47,37,63,76,55,50,45,61,57,40,48,55,44,26,41,50,45,56,50,60,40,33,69,70,55,43,52,50,49,53,51,53,45,54,50,54,63,70,76,103

Nearest PDB structures (foldseek):
  1mdx-assembly1_A  TM=9.328E-01  e=1.432E-11  Salmonella enterica subsp. enterica serovar Typhimurium
  8snj-assembly1_A  TM=9.206E-01  e=4.017E-11  Klebsiella aerogenes KCTC 2190
  8snj-assembly1_B  TM=9.225E-01  e=6.203E-11  Klebsiella aerogenes KCTC 2190
  8sng-assembly1_B  TM=9.322E-01  e=1.127E-10  Klebsiella aerogenes KCTC 2190
  1mdo-assembly1_A  TM=9.282E-01  e=1.561E-10  Salmonella enterica subsp. enterica serovar Typhimurium